Protein AF-A0A9X1HG41-F1 (afdb_monomer)

Foldseek 3Di:
DDDPVLLVVLCVLLVVLCVPVQQLALAQRVLLVLLQVLLLVLLVQLLPDDPVCLVVSLVVSLVSSVSSCVNNQVVCVVVVNDDPQSVVSNVQRNSLLNLLLNLQLNLCNLVPPPCSSVRSVVVLCCQAPVVVVCQLAQAQAQKAAGRRRQIRLHDPPPPDDGDAQLSVLVSVLSVLNSLLSSLVSCLVPDVVSVVSNVVSVVVNVVSVVCNQVSLNGAGPVNLLVVQVDWDDDQQATERHNPVQDDPVRVVVLNVVLVVLLVVLCVLLVPPDRRNVQHAYEYEYSAQVRLCSRHSGRQDKEFQQQYPRHYTHDYPVCSVLPVSLRSNSSRCLRLAAPRRSWAPFVLLSLLSSLQSSQCNPVPAGLLRVQLPDPPHDALVLLVLLRDPCSCVVDDVVVSNSNSNLLVNVCSVPHPSVLSSVCTHHVPNCVSVVHDSRVSVVCCCVPCNVVVVVRD

Solvent-accessible surface area (backbone atoms only — not comparable to full-atom values): 23235 Å² total; per-residue (Å²): 131,92,54,73,67,53,45,55,51,21,38,51,50,20,52,57,37,54,77,37,85,82,39,27,49,50,25,62,57,31,16,31,52,46,0,40,54,38,11,57,50,21,14,64,54,29,53,76,55,51,89,89,48,41,68,64,51,54,53,50,49,47,53,33,58,55,39,22,44,48,51,18,47,53,49,19,56,74,73,69,68,64,43,73,40,19,52,45,32,49,54,57,16,22,51,52,5,22,46,34,28,22,24,52,3,36,37,34,46,74,75,62,45,91,56,17,43,59,54,21,48,50,51,47,47,40,51,46,50,49,45,48,51,50,46,58,52,71,30,79,31,60,34,45,69,39,65,34,36,28,71,45,76,27,70,80,86,55,96,74,87,70,77,52,70,28,57,56,54,53,49,49,53,44,48,38,51,30,53,30,43,64,34,55,89,45,28,93,80,32,72,67,34,36,50,52,34,52,51,30,51,54,49,47,60,59,48,68,77,41,32,52,88,45,57,53,48,38,47,64,77,52,53,47,59,73,32,64,27,77,48,77,61,77,47,33,41,35,31,25,30,62,91,66,50,53,73,66,58,46,51,53,52,53,51,49,54,53,51,49,50,55,52,49,30,61,74,62,72,52,86,77,76,36,65,90,59,42,32,36,38,40,42,26,67,35,37,66,58,33,23,70,57,26,24,37,44,86,63,62,50,47,64,44,52,31,87,68,53,43,39,45,36,29,53,90,44,38,89,70,34,47,61,34,44,47,40,52,55,60,44,34,82,49,24,23,96,77,39,21,34,38,77,16,54,24,54,48,49,4,47,19,47,34,71,31,76,55,70,74,80,78,62,46,52,46,46,54,50,64,68,48,75,76,70,79,50,42,66,55,50,54,31,26,40,29,67,65,35,32,72,71,46,63,52,74,59,36,42,40,51,30,6,33,52,41,38,50,49,57,73,78,39,65,55,69,42,50,42,51,16,36,29,67,48,40,55,40,76,50,68,77,44,53,62,66,51,52,55,52,49,46,44,62,46,33,57,68,65,47,70,56,69,116

Secondary structure (DSSP, 8-state):
---HHHHHHHHHHHHHHTTSTTTSSSSHHHHHHHHHHHHHHHHHHHHT--TTTHHHHHHHHHHHHHHTHHHHHHHHHHTT---HHHHHHHHHHHHHHHHHHHHHHHHHHHTT-TTHHHHHHHHHHIIIIIHHHHHHHH---S-EEETTTEEE-S-TTSS-----HHHHHHHHHHHHHHHHHHHGGGTTT-HHHHHHHHHHHHHHHHHHTTTTTTTS---HHHHHHHH-EEEE-SSEEEEE-TTT--HHHHHHHHHHHHHHHHHHHHHTT-----SSS-EEEEEESSHHHHHHHHS-SS--B--TTSSS-EEEEEGGGHHHHHHHHHHHHHHGGGS-TTTSS-S-HHHHHHHHHHH-TTTTSSS-HHHHHHHSSSPP-HHHHHHHHSHHHHHHS-HHHHHHHHHHHHHHHHHHS-HHHHHHHHHHT-HHHHHTS-TTHHHHHHIIIIITS-TT--

Nearest PDB structures (foldseek):
  5oxm-assembly1_A  TM=1.427E-01  e=7.863E+00  Streptococcus thermophilus LMG 18311
  6ghj-assembly1_A  TM=1.317E-01  e=7.533E+00  Streptococcus thermophilus LMG 18311

Mean predicted aligned error: 5.93 Å

pLDDT: mean 91.49, std 9.57, range [47.5, 98.75]

Radius of gyration: 26.09 Å; Cα contacts (8 Å, |Δi|>4): 714; chains: 1; bounding box: 73×50×70 Å

Sequence (454 aa):
MIRLRHYAIALLAGSLVLFIPLVRDLHIESALLAAITGCLIAVFHAARGDRSTDMRRVGGLITVIYTAALPLLIYALAVGCYSFHGLGFWIFYPSFSILFGYSITRFFRITGYRRATLWGLTVVLFVGLGGFLLELFTLPQVYFHNHVWGGWPGPIYDEDVRLGTSVIFFRSITLSWVVLLWVFPDVRRSRVYLFLAAAMVVNLLLSYTRLAENGVISPREWIQRELGGYHATENFDIYYDPTAYSDEELGMIAAWHEFHLAELTSALGIGFDYTENRIESYLYAHPWQKQKMTGAKFTSYVPVWQKKDQMHIAKTAIAPSLRHELVHVAAKQFGNRLLNASWSIGLVEGLAVALDVRSNGIATTDQLVAAAKPYPDARDMESAFSVTGFYGGRSSVNYTTTGSFVNWLLDEYPVDSFREAYRTGRIERCYGTSMEVLPAALVGGRYANGSGLA

Structure (mmCIF, N/CA/C/O backbone):
data_AF-A0A9X1HG41-F1
#
_entry.id   AF-A0A9X1HG41-F1
#
loop_
_atom_site.group_PDB
_atom_site.id
_atom_site.type_symbol
_atom_site.label_atom_id
_atom_site.label_alt_id
_atom_site.label_comp_id
_atom_site.label_asym_id
_atom_site.label_entity_id
_atom_site.label_seq_id
_atom_site.pdbx_PDB_ins_code
_atom_site.Cartn_x
_atom_site.Cartn_y
_atom_site.Cartn_z
_atom_site.occupancy
_atom_site.B_iso_or_equiv
_atom_site.auth_seq_id
_atom_site.auth_comp_id
_atom_site.auth_asym_id
_atom_site.auth_atom_id
_atom_site.pdbx_PDB_model_num
ATOM 1 N N . MET A 1 1 ? 13.578 5.088 -35.164 1.00 60.03 1 MET A N 1
ATOM 2 C CA . MET A 1 1 ? 13.837 6.529 -34.951 1.00 60.03 1 MET A CA 1
ATOM 3 C C . MET A 1 1 ? 12.616 7.173 -34.330 1.00 60.03 1 MET A C 1
ATOM 5 O O . MET A 1 1 ? 11.511 6.935 -34.812 1.00 60.03 1 MET A O 1
ATOM 9 N N . ILE A 1 2 ? 12.814 7.952 -33.271 1.00 74.62 2 ILE A N 1
ATOM 10 C CA . ILE A 1 2 ? 11.750 8.754 -32.666 1.00 74.62 2 ILE A CA 1
ATOM 11 C C . ILE A 1 2 ? 11.555 9.980 -33.545 1.00 74.62 2 ILE A C 1
ATOM 13 O O . ILE A 1 2 ? 12.487 10.730 -33.803 1.00 74.62 2 ILE A O 1
ATOM 17 N N . ARG A 1 3 ? 10.348 10.115 -34.086 1.00 84.19 3 ARG A N 1
ATOM 18 C CA . ARG A 1 3 ? 9.952 11.251 -34.928 1.00 84.19 3 ARG A CA 1
ATOM 19 C C . ARG A 1 3 ? 9.461 12.406 -34.057 1.00 84.19 3 ARG A C 1
ATOM 21 O O . ARG A 1 3 ? 8.864 12.125 -33.020 1.00 84.19 3 ARG A O 1
ATOM 28 N N . LEU A 1 4 ? 9.587 13.645 -34.541 1.00 86.25 4 LEU A N 1
ATOM 29 C CA . LEU A 1 4 ? 9.103 14.873 -33.887 1.00 86.25 4 LEU A CA 1
ATOM 30 C C . LEU A 1 4 ? 7.673 14.743 -33.330 1.00 86.25 4 LEU A C 1
ATOM 32 O O . LEU A 1 4 ? 7.402 15.152 -32.207 1.00 86.25 4 LEU A O 1
ATOM 36 N N . ARG A 1 5 ? 6.788 14.055 -34.065 1.00 91.75 5 ARG A N 1
ATOM 37 C CA . ARG A 1 5 ? 5.411 13.771 -33.632 1.00 91.75 5 ARG A CA 1
ATOM 38 C C . ARG A 1 5 ? 5.297 13.119 -32.246 1.00 91.75 5 ARG A C 1
ATOM 40 O O . ARG A 1 5 ? 4.320 13.366 -31.563 1.00 91.75 5 ARG A O 1
ATOM 47 N N . HIS A 1 6 ? 6.255 12.287 -31.823 1.00 91.81 6 HIS A N 1
ATOM 48 C CA . HIS A 1 6 ? 6.177 11.616 -30.517 1.00 91.81 6 HIS A CA 1
ATOM 49 C C . HIS A 1 6 ? 6.423 12.599 -29.371 1.00 91.81 6 HIS A 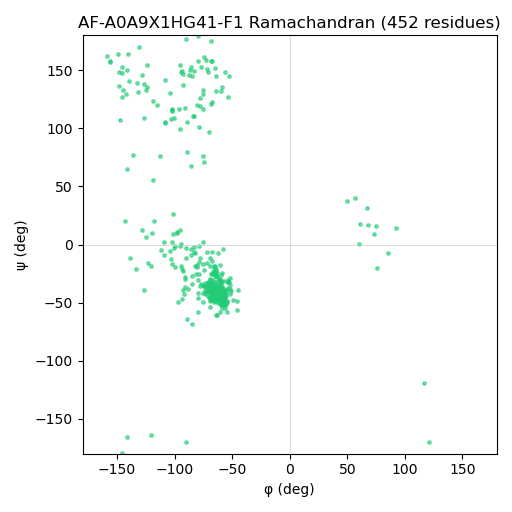C 1
ATOM 51 O O . HIS A 1 6 ? 5.770 12.490 -28.343 1.00 91.81 6 HIS A O 1
ATOM 57 N N . TYR A 1 7 ? 7.306 13.582 -29.571 1.00 94.00 7 TYR A N 1
ATOM 58 C CA . TYR A 1 7 ? 7.523 14.664 -28.611 1.00 94.00 7 TYR A CA 1
ATOM 59 C C . TYR A 1 7 ? 6.297 15.575 -28.522 1.00 94.00 7 TYR A C 1
ATOM 61 O O . TYR A 1 7 ? 5.867 15.900 -27.425 1.00 94.00 7 TYR A O 1
ATOM 69 N N . ALA A 1 8 ? 5.677 15.907 -29.661 1.00 94.31 8 ALA A N 1
ATOM 70 C CA . ALA A 1 8 ? 4.431 16.675 -29.681 1.00 94.31 8 ALA A CA 1
ATOM 71 C C . ALA A 1 8 ? 3.282 15.944 -28.959 1.00 94.31 8 ALA A C 1
ATOM 73 O O . ALA A 1 8 ? 2.574 16.552 -28.164 1.00 94.31 8 ALA A O 1
ATOM 74 N N . ILE A 1 9 ? 3.135 14.631 -29.182 1.00 94.88 9 ILE A N 1
ATOM 75 C CA . ILE A 1 9 ? 2.148 13.802 -28.469 1.00 94.88 9 ILE A CA 1
ATOM 76 C C . ILE A 1 9 ? 2.446 13.768 -26.965 1.00 94.88 9 ILE A C 1
ATOM 78 O O . ILE A 1 9 ? 1.521 13.889 -26.171 1.00 94.88 9 ILE A O 1
ATOM 82 N N . ALA A 1 10 ? 3.713 13.624 -26.563 1.00 94.94 10 ALA A N 1
ATOM 83 C CA . ALA A 1 10 ? 4.094 13.615 -25.152 1.00 94.94 10 ALA A CA 1
ATOM 84 C C . ALA A 1 10 ? 3.826 14.962 -24.464 1.00 94.94 10 ALA A C 1
ATOM 86 O O . ALA A 1 10 ? 3.282 14.974 -23.364 1.00 94.94 10 ALA A O 1
ATOM 87 N N . LEU A 1 11 ? 4.137 16.086 -25.122 1.00 96.38 11 LEU A N 1
ATOM 88 C CA . LEU A 1 11 ? 3.786 17.423 -24.628 1.00 96.38 11 LEU A CA 1
ATOM 89 C C . LEU A 1 11 ? 2.274 17.569 -24.461 1.00 96.38 11 LEU A C 1
ATOM 91 O O . LEU A 1 11 ? 1.825 17.976 -23.396 1.00 96.38 11 LEU A O 1
ATOM 95 N N . LEU A 1 12 ? 1.495 17.183 -25.476 1.00 96.50 12 LEU A N 1
ATOM 96 C CA . LEU A 1 12 ? 0.036 17.231 -25.408 1.00 96.50 12 LEU A CA 1
ATOM 97 C C . LEU A 1 12 ? -0.500 16.368 -24.260 1.00 96.50 12 LEU A C 1
ATOM 99 O O . LEU A 1 12 ? -1.367 16.816 -23.519 1.00 96.50 12 LEU A O 1
ATOM 103 N N . ALA A 1 13 ? 0.032 15.157 -24.083 1.00 95.12 13 ALA A N 1
ATOM 104 C CA . ALA A 1 13 ? -0.344 14.284 -22.977 1.00 95.12 13 ALA A CA 1
ATOM 105 C C . ALA A 1 13 ? -0.047 14.940 -21.619 1.00 95.12 13 ALA A C 1
ATOM 107 O O . ALA A 1 13 ? -0.934 14.989 -20.773 1.00 95.12 13 ALA A O 1
ATOM 108 N N . GLY A 1 14 ? 1.149 15.509 -21.435 1.00 94.81 14 GLY A N 1
ATOM 109 C CA . GLY A 1 14 ? 1.502 16.260 -20.227 1.00 94.81 14 GLY A CA 1
ATOM 110 C C . GLY A 1 14 ? 0.573 17.451 -19.973 1.00 94.81 14 GLY A C 1
ATOM 111 O O . GLY A 1 14 ? 0.142 17.667 -18.846 1.00 94.81 14 GLY A O 1
ATOM 112 N N . SER A 1 15 ? 0.193 18.188 -21.020 1.00 96.31 15 SER A N 1
ATOM 113 C CA . SER A 1 15 ? -0.762 19.298 -20.916 1.00 96.31 15 SER A CA 1
ATOM 114 C C . SER A 1 15 ? -2.173 18.841 -20.545 1.00 96.31 15 SER A C 1
ATOM 116 O O . SER A 1 15 ? -2.850 19.533 -19.795 1.00 96.31 15 SER A O 1
ATOM 118 N N . LEU A 1 16 ? -2.625 17.684 -21.036 1.00 95.94 16 LEU A N 1
ATOM 119 C CA . LEU A 1 16 ? -3.929 17.121 -20.671 1.00 95.94 16 LEU A CA 1
ATOM 120 C C . LEU A 1 16 ? -3.955 16.629 -19.217 1.00 95.94 16 LEU A C 1
ATOM 122 O O . LEU A 1 16 ? -4.965 16.788 -18.536 1.00 95.94 16 LEU A O 1
ATOM 126 N N . VAL A 1 17 ? -2.840 16.079 -18.725 1.00 94.44 17 VAL A N 1
ATOM 127 C CA . VAL A 1 17 ? -2.692 15.616 -17.333 1.00 94.44 17 VAL A CA 1
ATOM 128 C C . VAL A 1 17 ? -2.882 16.757 -16.323 1.00 94.44 17 VAL A C 1
ATOM 130 O O . VAL A 1 17 ? -3.414 16.516 -15.243 1.00 94.44 17 VAL A O 1
ATOM 133 N N . LEU A 1 18 ? -2.558 18.005 -16.686 1.00 94.19 18 LEU A N 1
ATOM 134 C CA . LEU A 1 18 ? -2.778 19.182 -15.829 1.00 94.19 18 LEU A CA 1
ATOM 135 C C . LEU A 1 18 ? -4.248 19.394 -15.426 1.00 94.19 18 LEU A C 1
ATOM 137 O O . LEU A 1 18 ? -4.517 20.004 -14.393 1.00 94.19 18 LEU A O 1
ATOM 141 N N . PHE A 1 19 ? -5.202 18.882 -16.209 1.00 94.38 19 PHE A N 1
ATOM 142 C CA . PHE A 1 19 ? -6.635 18.990 -15.913 1.00 94.38 19 PHE A CA 1
ATOM 143 C C . PHE A 1 19 ? -7.143 17.917 -14.943 1.00 94.38 19 PHE A C 1
ATOM 145 O O . PHE A 1 19 ? -8.321 17.926 -14.590 1.00 94.38 19 PHE A O 1
ATOM 152 N N . ILE A 1 20 ? -6.283 16.992 -14.508 1.00 93.69 20 ILE A N 1
ATOM 153 C CA . ILE A 1 20 ? -6.642 15.911 -13.592 1.00 93.69 20 ILE A CA 1
ATOM 154 C C . ILE A 1 20 ? -6.010 16.213 -12.225 1.00 93.69 20 ILE A C 1
ATOM 156 O O . ILE A 1 20 ? -4.803 16.022 -12.070 1.00 93.69 20 ILE A O 1
ATOM 160 N N . PRO A 1 21 ? -6.791 16.646 -11.211 1.00 88.94 21 PRO A N 1
ATOM 161 C CA . PRO A 1 21 ? -6.255 17.115 -9.931 1.00 88.94 21 PRO A CA 1
ATOM 162 C C . PRO A 1 21 ? -5.279 16.157 -9.241 1.00 88.94 21 PRO A C 1
ATOM 164 O O . PRO A 1 21 ? -4.315 16.616 -8.648 1.00 88.94 21 PRO A O 1
ATOM 167 N N . LEU A 1 22 ? -5.495 14.843 -9.358 1.00 87.75 22 LEU A N 1
ATOM 168 C CA . LEU A 1 22 ? -4.662 13.824 -8.712 1.00 87.75 22 LEU A CA 1
ATOM 169 C C . LEU A 1 22 ? -3.247 13.707 -9.305 1.00 87.75 22 LEU A C 1
ATOM 171 O O . LEU A 1 22 ? -2.325 13.306 -8.612 1.00 87.75 22 LEU A O 1
ATOM 175 N N . VAL A 1 23 ? -3.070 14.006 -10.595 1.00 92.88 23 VAL A N 1
ATOM 176 C CA . VAL A 1 23 ? -1.808 13.765 -11.326 1.00 92.88 23 VAL A CA 1
ATOM 177 C C . VAL A 1 23 ? -1.251 15.028 -11.987 1.00 92.88 23 VAL A C 1
ATOM 179 O O . VAL A 1 23 ? -0.273 14.949 -12.727 1.00 92.88 23 VAL A O 1
ATOM 182 N N . ARG A 1 24 ? -1.851 16.197 -11.738 1.00 93.06 24 ARG A N 1
ATOM 183 C CA . ARG A 1 24 ? -1.412 17.473 -12.325 1.00 93.06 24 ARG A CA 1
ATOM 184 C C . ARG A 1 24 ? -0.053 17.946 -11.807 1.00 93.06 24 ARG A C 1
ATOM 186 O O . ARG A 1 24 ? 0.627 18.701 -12.495 1.00 93.06 24 ARG A O 1
ATOM 193 N N . ASP A 1 25 ? 0.329 17.528 -10.604 1.00 91.75 25 ASP A N 1
ATOM 194 C CA . ASP A 1 25 ? 1.555 17.982 -9.958 1.00 91.75 25 ASP A CA 1
ATOM 195 C C . ASP A 1 25 ? 2.747 17.112 -10.378 1.00 91.75 25 ASP A C 1
ATOM 197 O O . ASP A 1 25 ? 2.624 15.903 -10.605 1.00 91.75 25 ASP A O 1
ATOM 201 N N . LEU A 1 26 ? 3.933 17.722 -10.489 1.00 94.50 26 LEU A N 1
ATOM 202 C CA . LEU A 1 26 ? 5.190 17.009 -10.742 1.00 94.50 26 LEU A CA 1
ATOM 203 C C . LEU A 1 26 ? 5.639 16.278 -9.464 1.00 94.50 26 LEU A C 1
ATOM 205 O O . LEU A 1 26 ? 6.598 16.675 -8.802 1.00 94.50 26 LEU A O 1
ATOM 209 N N . HIS A 1 27 ? 4.909 15.227 -9.108 1.00 93.44 27 HIS A N 1
ATOM 210 C CA . HIS A 1 27 ? 5.068 14.493 -7.863 1.00 93.44 27 HIS A CA 1
ATOM 211 C C . HIS A 1 27 ? 4.887 12.978 -8.064 1.00 93.44 27 HIS A C 1
ATOM 213 O O . HIS A 1 27 ? 4.977 12.470 -9.186 1.00 93.44 27 HIS A O 1
ATOM 219 N N . ILE A 1 28 ? 4.711 12.240 -6.968 1.00 92.75 28 ILE A N 1
ATOM 220 C CA . ILE A 1 28 ? 4.683 10.778 -6.939 1.00 92.75 28 ILE A CA 1
ATOM 221 C C . ILE A 1 28 ? 3.588 10.178 -7.832 1.00 92.75 28 ILE A C 1
ATOM 223 O O . ILE A 1 28 ? 3.863 9.233 -8.565 1.00 92.75 28 ILE A O 1
ATOM 227 N N . GLU A 1 29 ? 2.384 10.743 -7.853 1.00 93.56 29 GLU A N 1
ATOM 228 C CA . GLU A 1 29 ? 1.224 10.225 -8.587 1.00 93.56 29 GLU A CA 1
ATOM 229 C C . GLU A 1 29 ? 1.447 10.286 -10.102 1.00 93.56 29 GLU A C 1
ATOM 231 O O . GLU A 1 29 ? 1.235 9.305 -10.823 1.00 93.56 29 GLU A O 1
ATOM 236 N N . SER A 1 30 ? 1.941 11.423 -10.598 1.00 95.81 30 SER A N 1
ATOM 237 C CA . SER A 1 30 ? 2.270 11.584 -12.016 1.00 95.81 30 SER A CA 1
ATOM 238 C C . SER A 1 30 ? 3.503 10.766 -12.415 1.00 95.81 30 SER A C 1
ATOM 240 O O . SER A 1 30 ? 3.533 10.201 -13.512 1.00 95.81 30 SER A O 1
ATOM 242 N N . ALA A 1 31 ? 4.480 10.608 -11.514 1.00 96.88 31 ALA A N 1
ATOM 243 C CA . ALA A 1 31 ? 5.636 9.738 -11.724 1.00 96.88 31 ALA A CA 1
ATOM 244 C C . ALA A 1 31 ? 5.247 8.248 -11.793 1.00 96.88 31 ALA A C 1
ATOM 246 O O . ALA A 1 31 ? 5.758 7.532 -12.657 1.00 96.88 31 ALA A O 1
ATOM 247 N N . LEU A 1 32 ? 4.323 7.783 -10.940 1.00 96.06 32 LEU A N 1
ATOM 248 C CA . LEU A 1 32 ? 3.745 6.432 -10.979 1.00 96.06 32 LEU A CA 1
ATOM 249 C C . LEU A 1 32 ? 3.047 6.177 -12.324 1.00 96.06 32 LEU A C 1
ATOM 251 O O . LEU A 1 32 ? 3.309 5.168 -12.986 1.00 96.06 32 LEU A O 1
ATOM 255 N N . LEU A 1 33 ? 2.209 7.121 -12.772 1.00 96.81 33 LEU A N 1
ATOM 256 C CA . LEU A 1 33 ? 1.527 7.039 -14.067 1.00 96.81 33 LEU A CA 1
ATOM 257 C C . LEU A 1 33 ? 2.531 6.961 -15.229 1.00 96.81 33 LEU A C 1
ATOM 259 O O . LEU A 1 33 ? 2.406 6.105 -16.113 1.00 96.81 33 LEU A O 1
ATOM 263 N N . ALA A 1 34 ? 3.555 7.817 -15.220 1.00 97.81 34 ALA A N 1
ATOM 264 C CA . ALA A 1 34 ? 4.620 7.818 -16.221 1.00 97.81 34 ALA A CA 1
ATOM 265 C C . ALA A 1 34 ? 5.453 6.522 -16.198 1.00 97.81 34 ALA A C 1
ATOM 267 O O . ALA A 1 34 ? 5.863 6.031 -17.252 1.00 97.81 34 ALA A O 1
ATOM 268 N N . ALA A 1 35 ? 5.671 5.932 -15.021 1.00 98.31 35 ALA A N 1
ATOM 269 C CA . ALA A 1 35 ? 6.385 4.669 -14.868 1.00 98.31 35 ALA A CA 1
ATOM 270 C C . ALA A 1 35 ? 5.603 3.478 -15.430 1.00 98.31 35 ALA A C 1
ATOM 272 O O . ALA A 1 35 ? 6.155 2.740 -16.250 1.00 98.31 35 ALA A O 1
ATOM 273 N N . ILE A 1 36 ? 4.318 3.341 -15.085 1.00 97.81 36 ILE A N 1
ATOM 274 C CA . ILE A 1 36 ? 3.439 2.284 -15.617 1.00 97.81 36 ILE A CA 1
ATOM 275 C C . ILE A 1 36 ? 3.368 2.379 -17.141 1.00 97.81 36 ILE A C 1
ATOM 277 O O . ILE A 1 36 ? 3.659 1.416 -17.855 1.00 97.81 36 ILE A O 1
ATOM 281 N N . THR A 1 37 ? 3.003 3.557 -17.649 1.00 97.56 37 THR A N 1
ATOM 282 C CA . THR A 1 37 ? 2.824 3.779 -19.090 1.00 97.56 37 THR A CA 1
ATOM 283 C C . THR A 1 37 ? 4.137 3.594 -19.845 1.00 97.56 37 THR A C 1
ATOM 285 O O . THR A 1 37 ? 4.177 2.877 -20.848 1.00 97.56 37 THR A O 1
ATOM 288 N N . GLY A 1 38 ? 5.230 4.160 -19.334 1.00 98.00 38 GLY A N 1
ATOM 289 C CA . GLY A 1 38 ? 6.566 4.017 -19.897 1.00 98.00 38 GLY A CA 1
ATOM 290 C C . GLY A 1 38 ? 7.033 2.562 -19.943 1.00 98.00 38 GLY A C 1
ATOM 291 O O . GLY A 1 38 ? 7.495 2.111 -20.993 1.00 98.00 38 GLY A O 1
ATOM 292 N N . CYS A 1 39 ? 6.874 1.809 -18.852 1.00 98.50 39 CYS A N 1
ATOM 293 C CA . CYS A 1 39 ? 7.247 0.394 -18.770 1.00 98.50 39 CYS A CA 1
ATOM 294 C C . CYS A 1 39 ? 6.464 -0.461 -19.779 1.00 98.50 39 CYS A C 1
ATOM 296 O O . CYS A 1 39 ? 7.056 -1.235 -20.538 1.00 98.50 39 CYS A O 1
ATOM 298 N N . LEU A 1 40 ? 5.144 -0.270 -19.866 1.00 98.06 40 LEU A N 1
ATOM 299 C CA . LEU A 1 40 ? 4.301 -0.994 -20.820 1.00 98.06 40 LEU A CA 1
ATOM 300 C C . LEU A 1 40 ? 4.661 -0.650 -22.272 1.00 98.06 40 LEU A C 1
ATOM 302 O O . LEU A 1 40 ? 4.818 -1.550 -23.097 1.00 98.06 40 LEU A O 1
ATOM 306 N N . ILE A 1 41 ? 4.871 0.630 -22.598 1.00 97.69 41 ILE A N 1
ATOM 307 C CA . ILE A 1 41 ? 5.320 1.044 -23.938 1.00 97.69 41 ILE A CA 1
ATOM 308 C C . ILE A 1 41 ? 6.700 0.451 -24.253 1.00 97.69 41 ILE A C 1
ATOM 310 O O . ILE A 1 41 ? 6.938 0.022 -25.388 1.00 97.69 41 ILE A O 1
ATOM 314 N N . ALA A 1 42 ? 7.597 0.376 -23.266 1.00 98.06 42 ALA A N 1
ATOM 315 C CA . ALA A 1 42 ? 8.937 -0.176 -23.422 1.00 98.06 42 ALA A CA 1
ATOM 316 C C . ALA A 1 42 ? 8.923 -1.645 -23.860 1.00 98.06 42 ALA A C 1
ATOM 318 O O . ALA A 1 42 ? 9.719 -2.013 -24.728 1.00 98.06 42 ALA A O 1
ATOM 319 N N . VAL A 1 43 ? 7.977 -2.450 -23.359 1.00 98.12 43 VAL A N 1
ATOM 320 C CA . VAL A 1 43 ? 7.762 -3.841 -23.800 1.00 98.12 43 VAL A CA 1
ATOM 321 C C . VAL A 1 43 ? 7.517 -3.896 -25.312 1.00 98.12 43 VAL A C 1
ATOM 323 O O . VAL A 1 43 ? 8.255 -4.546 -26.057 1.00 98.12 43 VAL A O 1
ATOM 326 N N . PHE A 1 44 ? 6.539 -3.140 -25.818 1.00 96.88 44 PHE A N 1
ATOM 327 C CA . PHE A 1 44 ? 6.246 -3.109 -27.257 1.00 96.88 44 PHE A CA 1
ATOM 328 C C . PHE A 1 44 ? 7.377 -2.480 -28.080 1.00 96.88 44 PHE A C 1
ATOM 330 O O . PHE A 1 44 ? 7.601 -2.859 -29.237 1.00 96.88 44 PHE A O 1
ATOM 337 N N . HIS A 1 45 ? 8.086 -1.503 -27.512 1.00 95.50 45 HIS A N 1
ATOM 338 C CA . HIS A 1 45 ? 9.163 -0.800 -28.199 1.00 95.50 45 HIS A CA 1
ATOM 339 C C . HIS A 1 45 ? 10.405 -1.682 -28.386 1.00 95.50 45 HIS A C 1
ATOM 341 O O . HIS A 1 45 ? 11.003 -1.669 -29.472 1.00 95.50 45 HIS A O 1
ATOM 347 N N . ALA A 1 46 ? 10.747 -2.476 -27.368 1.00 96.94 46 ALA A N 1
ATOM 348 C CA . ALA A 1 46 ? 11.872 -3.404 -27.363 1.00 96.94 46 ALA A CA 1
ATOM 349 C C . ALA A 1 46 ? 11.697 -4.542 -28.373 1.00 96.94 46 ALA A C 1
ATOM 351 O O . ALA A 1 46 ? 12.657 -4.920 -29.040 1.00 96.94 46 ALA A O 1
ATOM 352 N N . ALA A 1 47 ? 10.481 -5.055 -28.571 1.00 93.69 47 ALA A N 1
ATOM 353 C CA . ALA A 1 47 ? 10.235 -6.162 -29.500 1.00 93.69 47 ALA A CA 1
ATOM 354 C C . ALA A 1 47 ? 10.632 -5.859 -30.961 1.00 93.69 47 ALA A C 1
ATOM 356 O O . ALA A 1 47 ? 10.959 -6.772 -31.712 1.00 93.69 47 ALA A O 1
ATOM 357 N N . ARG A 1 48 ? 10.638 -4.577 -31.359 1.00 89.94 48 ARG A N 1
ATOM 358 C CA . ARG A 1 48 ? 10.954 -4.107 -32.725 1.00 89.94 48 ARG A CA 1
ATOM 359 C C . ARG A 1 48 ? 12.378 -3.556 -32.881 1.00 89.94 48 ARG A C 1
ATOM 361 O O . ARG A 1 48 ? 12.655 -2.850 -33.854 1.00 89.94 48 ARG A O 1
ATOM 368 N N . GLY A 1 49 ? 13.222 -3.716 -31.867 1.00 88.75 49 GLY A N 1
ATOM 369 C CA . GLY A 1 49 ? 14.611 -3.258 -31.889 1.00 88.75 49 GLY A CA 1
ATOM 370 C C . GLY A 1 49 ? 15.578 -4.310 -32.427 1.00 88.75 49 GLY A C 1
ATOM 371 O O . GLY A 1 49 ? 15.208 -5.454 -32.685 1.00 88.75 49 GLY A O 1
ATOM 372 N N . ASP A 1 50 ? 16.838 -3.910 -32.522 1.00 91.06 50 ASP A N 1
ATOM 373 C CA . ASP A 1 50 ? 17.980 -4.774 -32.800 1.00 91.06 50 ASP A CA 1
ATOM 374 C C . ASP A 1 50 ? 19.095 -4.490 -31.779 1.00 91.06 50 ASP A C 1
ATOM 376 O O . ASP A 1 50 ? 19.038 -3.524 -31.012 1.00 91.06 50 ASP A O 1
ATOM 380 N N . ARG A 1 51 ? 20.123 -5.343 -31.760 1.00 91.62 51 ARG A N 1
ATOM 381 C CA . ARG A 1 51 ? 21.216 -5.255 -30.782 1.00 91.62 51 ARG A CA 1
ATOM 382 C C . ARG A 1 51 ? 22.000 -3.939 -30.863 1.00 91.62 51 ARG A C 1
ATOM 384 O O . ARG A 1 51 ? 22.449 -3.463 -29.824 1.00 91.62 51 ARG A O 1
ATOM 391 N N . SER A 1 52 ? 22.180 -3.365 -32.053 1.00 91.50 52 SER A N 1
ATOM 392 C CA . SER A 1 52 ? 23.003 -2.163 -32.257 1.00 91.50 52 SER A CA 1
ATOM 393 C C . SER A 1 52 ? 22.262 -0.870 -31.910 1.00 91.50 52 SER A C 1
ATOM 395 O O . SER A 1 52 ? 22.892 0.125 -31.555 1.00 91.50 52 SER A O 1
ATOM 397 N N . THR A 1 53 ? 20.929 -0.871 -31.972 1.00 93.25 53 THR A N 1
ATOM 398 C CA . THR A 1 53 ? 20.105 0.318 -31.720 1.00 93.25 53 THR A CA 1
ATOM 399 C C . THR A 1 53 ? 19.426 0.326 -30.355 1.00 93.25 53 THR A C 1
ATOM 401 O O . THR A 1 53 ? 18.951 1.387 -29.949 1.00 93.25 53 THR A O 1
ATOM 404 N N . ASP A 1 54 ? 19.397 -0.794 -29.624 1.00 95.31 54 ASP A N 1
ATOM 405 C CA . ASP A 1 54 ? 18.651 -0.933 -28.363 1.00 95.31 54 ASP A CA 1
ATOM 406 C C . ASP A 1 54 ? 18.903 0.202 -27.362 1.00 95.31 54 ASP A C 1
ATOM 408 O O . ASP A 1 54 ? 17.948 0.786 -26.854 1.00 95.31 54 ASP A O 1
ATOM 412 N N . MET A 1 55 ? 20.169 0.561 -27.121 1.00 95.25 55 MET A N 1
ATOM 413 C CA . MET A 1 55 ? 20.516 1.611 -26.154 1.00 95.25 55 MET A CA 1
ATOM 414 C C . MET A 1 55 ? 19.968 2.983 -26.577 1.00 95.25 55 MET A C 1
ATOM 416 O O . MET A 1 55 ? 19.387 3.718 -25.782 1.00 95.25 55 MET A O 1
ATOM 420 N N . ARG A 1 56 ? 20.075 3.307 -27.870 1.00 95.38 56 ARG A N 1
ATOM 421 C CA . ARG A 1 56 ? 19.530 4.552 -28.428 1.00 95.38 56 ARG A CA 1
ATOM 422 C C . ARG A 1 56 ? 18.004 4.567 -28.370 1.00 95.38 56 ARG A C 1
ATOM 424 O O . ARG A 1 56 ? 17.405 5.618 -28.161 1.00 95.38 56 ARG A O 1
ATOM 431 N N . ARG A 1 57 ? 17.367 3.414 -28.581 1.00 95.75 57 ARG A N 1
ATOM 432 C CA . ARG A 1 57 ? 15.907 3.274 -28.570 1.00 95.75 57 ARG A CA 1
ATOM 433 C C . ARG A 1 57 ? 15.331 3.445 -27.174 1.00 95.75 57 ARG A C 1
ATOM 435 O O . ARG A 1 57 ? 14.375 4.200 -27.028 1.00 95.75 57 ARG A O 1
ATOM 442 N N . VAL A 1 58 ? 15.919 2.798 -26.167 1.00 97.00 58 VAL A N 1
ATOM 443 C CA . VAL A 1 58 ? 15.468 2.962 -24.780 1.00 97.00 58 VAL A CA 1
ATOM 444 C C . VAL A 1 58 ? 15.741 4.379 -24.273 1.00 97.00 58 VAL A C 1
ATOM 446 O O . VAL A 1 58 ? 14.831 4.997 -23.731 1.00 97.00 58 VAL A O 1
ATOM 449 N N . GLY A 1 59 ? 16.919 4.947 -24.562 1.00 96.81 59 GLY A N 1
ATOM 450 C CA . GLY A 1 59 ? 17.240 6.332 -24.206 1.00 96.81 59 GLY A CA 1
ATOM 451 C C . GLY A 1 59 ? 16.271 7.332 -24.835 1.00 96.81 59 GLY A C 1
ATOM 452 O O . GLY A 1 59 ? 15.735 8.193 -24.149 1.00 96.81 59 GLY A O 1
ATOM 453 N N . GLY A 1 60 ? 15.951 7.159 -26.119 1.00 96.06 60 GLY A N 1
ATOM 454 C CA . GLY A 1 60 ? 14.958 7.997 -26.777 1.00 96.06 60 GLY A CA 1
ATOM 455 C C . GLY A 1 60 ? 13.553 7.859 -26.175 1.00 96.06 60 GLY A C 1
ATOM 456 O O . GLY A 1 60 ? 12.850 8.860 -26.052 1.00 96.06 60 GLY A O 1
ATOM 457 N N . LEU A 1 61 ? 13.124 6.642 -25.812 1.00 96.25 61 LEU A N 1
ATOM 458 C CA . LEU A 1 61 ? 11.823 6.426 -25.170 1.00 96.25 61 LEU A CA 1
ATOM 459 C C . LEU A 1 61 ? 11.754 7.145 -23.819 1.00 96.25 61 LEU A C 1
ATOM 461 O O . LEU A 1 61 ? 10.759 7.814 -23.549 1.00 96.25 61 LEU A O 1
ATOM 465 N N . ILE A 1 62 ? 12.822 7.062 -23.020 1.00 97.31 62 ILE A N 1
ATOM 466 C CA . ILE A 1 62 ? 12.958 7.831 -21.779 1.00 97.31 62 ILE A CA 1
ATOM 467 C C . ILE A 1 62 ? 12.802 9.323 -22.089 1.00 97.31 62 ILE A C 1
ATOM 469 O O . ILE A 1 62 ? 11.928 9.964 -21.518 1.00 97.31 62 ILE A O 1
ATOM 473 N N . THR A 1 63 ? 13.534 9.872 -23.064 1.00 96.62 63 THR A N 1
ATOM 474 C CA . THR A 1 63 ? 13.406 11.295 -23.430 1.00 96.62 63 THR A CA 1
ATOM 475 C C . THR A 1 63 ? 11.974 11.683 -23.821 1.00 96.62 63 THR A C 1
ATOM 477 O O . THR A 1 63 ? 11.505 12.752 -23.434 1.00 96.62 63 THR A O 1
ATOM 480 N N . VAL A 1 64 ? 11.253 10.832 -24.561 1.00 96.69 64 VAL A N 1
ATOM 481 C CA . VAL A 1 64 ? 9.848 11.090 -24.927 1.00 96.69 64 VAL A CA 1
ATOM 482 C C . VAL A 1 64 ? 8.950 11.129 -23.692 1.00 96.69 64 VAL A C 1
ATOM 484 O O . VAL A 1 64 ? 8.161 12.058 -23.566 1.00 96.69 64 VAL A O 1
ATOM 487 N N . ILE A 1 65 ? 9.080 10.179 -22.763 1.00 96.19 65 ILE A N 1
ATOM 488 C CA . ILE A 1 65 ? 8.283 10.180 -21.525 1.00 96.19 65 ILE A CA 1
ATOM 489 C C . ILE A 1 65 ? 8.609 11.408 -20.663 1.00 96.19 65 ILE A C 1
ATOM 491 O O . ILE A 1 65 ? 7.698 12.068 -20.176 1.00 96.19 65 ILE A O 1
ATOM 495 N N . TYR A 1 66 ? 9.882 11.792 -20.553 1.00 96.38 66 TYR A N 1
ATOM 496 C CA . TYR A 1 66 ? 10.290 12.998 -19.817 1.00 96.38 66 TYR A CA 1
ATOM 497 C C . TYR A 1 66 ? 9.799 14.291 -20.466 1.00 96.38 66 TYR A C 1
ATOM 499 O O . TYR A 1 66 ? 9.605 15.292 -19.785 1.00 96.38 66 TYR A O 1
ATOM 507 N N . THR A 1 67 ? 9.537 14.279 -21.772 1.00 96.38 67 THR A N 1
ATOM 508 C CA . THR A 1 67 ? 8.933 15.430 -22.448 1.00 96.38 67 THR A CA 1
ATOM 509 C C . THR A 1 67 ? 7.513 15.693 -21.929 1.00 96.38 67 THR A C 1
ATOM 511 O O . THR A 1 67 ? 7.118 16.850 -21.819 1.00 96.38 67 THR A O 1
ATOM 514 N N . ALA A 1 68 ? 6.772 14.653 -21.524 1.00 95.44 68 ALA A N 1
ATOM 515 C CA . ALA A 1 68 ? 5.467 14.816 -20.877 1.00 95.44 68 ALA A CA 1
ATOM 516 C C . ALA A 1 68 ? 5.559 15.429 -19.466 1.00 95.44 68 ALA A C 1
ATOM 518 O O . ALA A 1 68 ? 4.570 15.964 -18.976 1.00 95.44 68 ALA A O 1
ATOM 519 N N . ALA A 1 69 ? 6.737 15.406 -18.832 1.00 95.94 69 ALA A N 1
ATOM 520 C CA . ALA A 1 69 ? 6.970 16.060 -17.545 1.00 95.94 69 ALA A CA 1
ATOM 521 C C . ALA A 1 69 ? 7.079 17.587 -17.668 1.00 95.94 69 ALA A C 1
ATOM 523 O O . ALA A 1 69 ? 6.892 18.290 -16.681 1.00 95.94 69 ALA A O 1
ATOM 524 N N . LEU A 1 70 ? 7.397 18.120 -18.859 1.00 96.06 70 LEU A N 1
ATOM 525 C CA . LEU A 1 70 ? 7.679 19.549 -19.035 1.00 96.06 70 LEU A CA 1
ATOM 526 C C . LEU A 1 70 ? 6.482 20.448 -18.682 1.00 96.06 70 LEU A C 1
ATOM 528 O O . LEU A 1 70 ? 6.689 21.385 -17.912 1.00 96.06 70 LEU A O 1
ATOM 532 N N . PRO A 1 71 ? 5.243 20.186 -19.151 1.00 96.75 71 PRO A N 1
ATOM 533 C CA . PRO A 1 71 ? 4.086 20.976 -18.730 1.00 96.75 71 PRO A CA 1
ATOM 534 C C . PRO A 1 71 ? 3.848 20.921 -17.215 1.00 96.75 71 PRO A C 1
ATOM 536 O O . PRO A 1 71 ? 3.546 21.948 -16.615 1.00 96.75 71 PRO A O 1
ATOM 539 N N . LEU A 1 72 ? 4.048 19.752 -16.593 1.00 96.19 72 LEU A N 1
ATOM 540 C CA . LEU A 1 72 ? 3.894 19.553 -15.145 1.00 96.19 72 LEU A CA 1
ATOM 541 C C . LEU A 1 72 ? 4.950 20.330 -14.353 1.00 96.19 72 LEU A C 1
ATOM 543 O O . LEU A 1 72 ? 4.633 20.965 -13.354 1.00 96.19 72 LEU A O 1
ATOM 547 N N . LEU A 1 73 ? 6.203 20.319 -14.818 1.00 96.00 73 LEU A N 1
ATOM 548 C CA . LEU A 1 73 ? 7.299 21.076 -14.217 1.00 96.00 73 LEU A CA 1
ATOM 549 C C . LEU A 1 73 ? 7.051 22.584 -14.317 1.00 96.00 73 LEU A C 1
ATOM 551 O O . LEU A 1 73 ? 7.210 23.291 -13.326 1.00 96.00 73 LEU A O 1
ATOM 555 N N . ILE A 1 74 ? 6.646 23.074 -15.494 1.00 95.94 74 ILE A N 1
ATOM 556 C CA . ILE A 1 74 ? 6.324 24.494 -15.702 1.00 95.94 74 ILE A CA 1
ATOM 557 C C . ILE A 1 74 ? 5.178 24.910 -14.779 1.00 95.94 74 ILE A C 1
ATOM 559 O O . ILE A 1 74 ? 5.280 25.940 -14.117 1.00 95.94 74 ILE A O 1
ATOM 563 N N . TYR A 1 75 ? 4.122 24.099 -14.698 1.00 95.75 75 TYR A N 1
ATOM 564 C CA . TYR A 1 75 ? 3.004 24.341 -13.793 1.00 95.75 75 TYR A CA 1
ATOM 565 C C . TYR A 1 75 ? 3.461 24.375 -12.329 1.00 95.75 75 TYR A C 1
ATOM 567 O O . TYR A 1 75 ? 3.227 25.375 -11.657 1.00 95.75 75 TYR A O 1
ATOM 575 N N . ALA A 1 76 ? 4.186 23.353 -11.861 1.00 94.12 76 ALA A N 1
ATOM 576 C CA . ALA A 1 76 ? 4.673 23.262 -10.484 1.00 94.12 76 ALA A CA 1
ATOM 577 C C . ALA A 1 76 ? 5.560 24.456 -10.087 1.00 94.12 76 ALA A C 1
ATOM 579 O O . ALA A 1 76 ? 5.448 24.961 -8.971 1.00 94.12 76 ALA A O 1
ATOM 580 N N . LEU A 1 77 ? 6.410 24.937 -11.001 1.00 95.12 77 LEU A N 1
ATOM 581 C CA . LEU A 1 77 ? 7.204 26.151 -10.796 1.00 95.12 77 LEU A CA 1
ATOM 582 C C . LEU A 1 77 ? 6.324 27.407 -10.744 1.00 95.12 77 LEU A C 1
ATOM 584 O O . LEU A 1 77 ? 6.541 28.259 -9.887 1.00 95.12 77 LEU A O 1
ATOM 588 N N . ALA A 1 78 ? 5.327 27.516 -11.625 1.00 95.38 78 ALA A N 1
ATOM 589 C CA . ALA A 1 78 ? 4.442 28.676 -11.700 1.00 95.38 78 ALA A CA 1
ATOM 590 C C . ALA A 1 78 ? 3.543 28.831 -10.462 1.00 95.38 78 ALA A C 1
ATOM 592 O O . ALA A 1 78 ? 3.308 29.956 -10.026 1.00 95.38 78 ALA A O 1
ATOM 593 N N . VAL A 1 79 ? 3.060 27.726 -9.884 1.00 93.69 79 VAL A N 1
ATOM 594 C CA . VAL A 1 79 ? 2.213 27.750 -8.675 1.00 93.69 79 VAL A CA 1
ATOM 595 C C . VAL A 1 79 ? 3.007 27.675 -7.364 1.00 93.69 79 VAL A C 1
ATOM 597 O O . VAL A 1 79 ? 2.417 27.745 -6.292 1.00 93.69 79 VAL A O 1
ATOM 600 N N . GLY A 1 80 ? 4.336 27.534 -7.429 1.00 90.88 80 GLY A N 1
ATOM 601 C CA . GLY A 1 80 ? 5.194 27.423 -6.244 1.00 90.88 80 GLY A CA 1
ATOM 602 C C . GLY A 1 80 ? 5.138 26.064 -5.531 1.00 90.88 80 GLY A C 1
ATOM 603 O O . GLY A 1 80 ? 5.597 25.956 -4.400 1.00 90.88 80 GLY A O 1
ATOM 604 N N . CYS A 1 81 ? 4.614 25.020 -6.181 1.00 88.25 81 CYS A N 1
ATOM 605 C CA . CYS A 1 81 ? 4.509 23.656 -5.639 1.00 88.25 81 CYS A CA 1
ATOM 606 C C . CYS A 1 81 ? 5.678 22.743 -6.055 1.00 88.25 81 CYS A C 1
ATOM 608 O O . CYS A 1 81 ? 5.612 21.524 -5.903 1.00 88.25 81 CYS A O 1
ATOM 610 N N . TYR A 1 82 ? 6.753 23.301 -6.619 1.00 91.44 82 TYR A N 1
ATOM 611 C CA . TYR A 1 82 ? 7.936 22.527 -6.983 1.00 91.44 82 TYR A CA 1
ATOM 612 C C . TYR A 1 82 ? 8.624 21.930 -5.745 1.00 91.44 82 TYR A C 1
ATOM 614 O O . TYR A 1 82 ? 8.920 22.630 -4.779 1.00 91.44 82 TYR A O 1
ATOM 622 N N . SER A 1 83 ? 8.951 20.637 -5.815 1.00 90.88 83 SER A N 1
ATOM 623 C CA . SER A 1 83 ? 9.672 19.912 -4.769 1.00 90.88 83 SER A CA 1
ATOM 624 C C . SER A 1 83 ? 10.813 19.087 -5.360 1.00 90.88 83 SER A C 1
ATOM 626 O O . SER A 1 83 ? 10.653 18.403 -6.375 1.00 90.88 83 SER A O 1
ATOM 628 N N . PHE A 1 84 ? 11.964 19.088 -4.679 1.00 92.44 84 PHE A N 1
ATOM 629 C CA . PHE A 1 84 ? 13.086 18.207 -5.016 1.00 92.44 84 PHE A CA 1
ATOM 630 C C . PHE A 1 84 ? 12.715 16.725 -4.899 1.00 92.44 84 PHE A C 1
ATOM 632 O O . PHE A 1 84 ? 13.226 15.907 -5.664 1.00 92.44 84 PHE A O 1
ATOM 639 N N . HIS A 1 85 ? 11.801 16.372 -3.988 1.00 91.75 85 HIS A N 1
ATOM 640 C CA . HIS A 1 85 ? 11.280 15.009 -3.892 1.00 91.75 85 HIS A CA 1
ATOM 641 C C . HIS A 1 85 ? 10.443 14.650 -5.122 1.00 91.75 85 HIS A C 1
ATOM 643 O O . HIS A 1 85 ? 10.656 13.586 -5.698 1.00 91.75 85 HIS A O 1
ATOM 649 N N . GLY A 1 86 ? 9.592 15.570 -5.590 1.00 93.25 86 GLY A N 1
ATOM 650 C CA . GLY A 1 86 ? 8.807 15.415 -6.818 1.00 93.25 86 GLY A CA 1
ATOM 651 C C . GLY A 1 86 ? 9.669 15.151 -8.054 1.00 93.25 86 GLY A C 1
ATOM 652 O O . GLY A 1 86 ? 9.464 14.165 -8.769 1.00 93.25 86 GLY A O 1
ATOM 653 N N . LEU A 1 87 ? 10.714 15.965 -8.251 1.00 94.44 87 LEU A N 1
ATOM 654 C CA . LEU A 1 87 ? 11.707 15.730 -9.304 1.00 94.44 87 LEU A CA 1
ATOM 655 C C . LEU A 1 87 ? 12.419 14.379 -9.120 1.00 94.44 87 LEU A C 1
ATOM 657 O O . LEU A 1 87 ? 12.615 13.642 -10.086 1.00 94.44 87 LEU A O 1
ATOM 661 N N . GLY A 1 88 ? 12.776 14.033 -7.883 1.00 95.12 88 GLY A N 1
ATOM 662 C CA . GLY A 1 88 ? 13.373 12.748 -7.535 1.00 95.12 88 GLY A CA 1
ATOM 663 C C . GLY A 1 88 ? 12.505 11.555 -7.944 1.00 95.12 88 GLY A C 1
ATOM 664 O O . GLY A 1 88 ? 13.003 10.638 -8.598 1.00 95.12 88 GLY A O 1
ATOM 665 N N . PHE A 1 89 ? 11.201 11.578 -7.654 1.00 95.88 89 PHE A N 1
ATOM 666 C CA . PHE A 1 89 ? 10.268 10.536 -8.100 1.00 95.88 89 PHE A CA 1
ATOM 667 C C . PHE A 1 89 ? 10.246 10.416 -9.627 1.00 95.88 89 PHE A C 1
ATOM 669 O O . PHE A 1 89 ? 10.354 9.309 -10.158 1.00 95.88 89 PHE A O 1
ATOM 676 N N . TRP A 1 90 ? 10.219 11.543 -10.341 1.00 96.38 90 TRP A N 1
ATOM 677 C CA . TRP A 1 90 ? 10.301 11.567 -11.804 1.00 96.38 90 TRP A CA 1
ATOM 678 C C . TRP A 1 90 ? 11.635 11.069 -12.359 1.00 96.38 90 TRP A C 1
ATOM 680 O O . TRP A 1 90 ? 11.672 10.559 -13.475 1.00 96.38 90 TRP A O 1
ATOM 690 N N . ILE A 1 91 ? 12.736 11.171 -11.617 1.00 95.75 91 ILE A N 1
ATOM 691 C CA . ILE A 1 91 ? 14.027 10.590 -12.008 1.00 95.75 91 ILE A CA 1
ATOM 692 C C . ILE A 1 91 ? 14.018 9.072 -11.792 1.00 95.75 91 ILE A C 1
ATOM 694 O O . ILE A 1 91 ? 14.362 8.305 -12.693 1.00 95.75 91 ILE A O 1
ATOM 698 N N . PHE A 1 92 ? 13.600 8.623 -10.610 1.00 96.25 92 PHE A N 1
ATOM 699 C CA . PHE A 1 92 ? 13.761 7.233 -10.196 1.00 96.25 92 PHE A CA 1
ATOM 700 C C . PHE A 1 92 ? 12.645 6.302 -10.684 1.00 96.25 92 PHE A C 1
ATOM 702 O O . PHE A 1 92 ? 12.930 5.143 -10.981 1.00 96.25 92 PHE A O 1
ATOM 709 N N . TYR A 1 93 ? 11.390 6.743 -10.798 1.00 97.50 93 TYR A N 1
ATOM 710 C CA . TYR A 1 93 ? 10.292 5.824 -11.131 1.00 97.50 93 TYR A CA 1
ATOM 711 C C . TYR A 1 93 ? 10.234 5.511 -12.632 1.00 97.50 93 TYR A C 1
ATOM 713 O O . TYR A 1 93 ? 10.395 4.336 -12.986 1.00 97.50 93 TYR A O 1
ATOM 721 N N . PRO A 1 94 ? 10.086 6.492 -13.546 1.00 97.88 94 PRO A N 1
ATOM 722 C CA . PRO A 1 94 ? 9.906 6.202 -14.963 1.00 97.88 94 PRO A CA 1
ATOM 723 C C . PRO A 1 94 ? 11.156 5.609 -15.607 1.00 97.88 94 PRO A C 1
ATOM 725 O O . PRO A 1 94 ? 11.058 4.590 -16.286 1.00 97.88 94 PRO A O 1
ATOM 728 N N . SER A 1 95 ? 12.340 6.185 -15.365 1.00 97.19 95 SER A N 1
ATOM 729 C CA . SER A 1 95 ? 13.581 5.728 -16.012 1.00 97.19 95 SER A CA 1
ATOM 730 C C . SER A 1 95 ? 13.878 4.257 -15.734 1.00 97.19 95 SER A C 1
ATOM 732 O O . SER A 1 95 ? 14.096 3.477 -16.662 1.00 97.19 95 SER A O 1
ATOM 734 N N . PHE A 1 96 ? 13.842 3.854 -14.463 1.00 98.31 96 PHE A N 1
ATOM 735 C CA . PHE A 1 96 ? 14.167 2.484 -14.073 1.00 98.31 96 PHE A CA 1
ATOM 736 C C . PHE A 1 96 ? 13.084 1.501 -14.523 1.00 98.31 96 PHE A C 1
ATOM 738 O O . PHE A 1 96 ? 13.416 0.408 -14.977 1.00 98.31 96 PHE A O 1
ATOM 745 N N . SER A 1 97 ? 11.811 1.901 -14.483 1.00 98.56 97 SER A N 1
ATOM 746 C CA . SER A 1 97 ? 10.704 1.049 -14.931 1.00 98.56 97 SER A CA 1
ATOM 747 C C . SER A 1 97 ? 10.709 0.843 -16.452 1.00 98.56 97 SER A C 1
ATOM 749 O O . SER A 1 97 ? 10.518 -0.274 -16.932 1.00 98.56 97 SER A O 1
ATOM 751 N N . ILE A 1 98 ? 11.023 1.888 -17.229 1.00 98.69 98 ILE A N 1
ATOM 752 C CA . ILE A 1 98 ? 11.216 1.802 -18.687 1.00 98.69 98 ILE A CA 1
ATOM 753 C C . ILE A 1 98 ? 12.379 0.862 -19.018 1.00 98.69 98 ILE A C 1
ATOM 755 O O . ILE A 1 98 ? 12.231 -0.025 -19.863 1.00 98.69 98 ILE A O 1
ATOM 759 N N . LEU A 1 99 ? 13.528 1.029 -18.353 1.00 98.56 99 LEU A N 1
ATOM 760 C CA . LEU A 1 99 ? 14.690 0.155 -18.538 1.00 98.56 99 LEU A CA 1
ATOM 761 C C . LEU A 1 99 ? 14.352 -1.302 -18.201 1.00 98.56 99 LEU A C 1
ATOM 763 O O . LEU A 1 99 ? 14.712 -2.203 -18.962 1.00 98.56 99 LEU A O 1
ATOM 767 N N . PHE A 1 100 ? 13.614 -1.527 -17.114 1.00 98.69 100 PHE A N 1
ATOM 768 C CA . PHE A 1 100 ? 13.162 -2.848 -16.690 1.00 98.69 100 PHE A CA 1
ATOM 769 C C . PHE A 1 100 ? 12.280 -3.517 -17.752 1.00 98.69 100 PHE A C 1
ATOM 771 O O . PHE A 1 100 ? 12.675 -4.552 -18.298 1.00 98.69 100 PHE A O 1
ATOM 778 N N . GLY A 1 101 ? 11.165 -2.892 -18.150 1.00 98.44 101 GLY A N 1
ATOM 779 C CA . GLY A 1 101 ? 10.267 -3.433 -19.180 1.00 98.44 101 GLY A CA 1
ATOM 780 C C . GLY A 1 101 ? 10.954 -3.657 -20.536 1.00 98.44 101 GLY A C 1
ATOM 781 O O . GLY A 1 101 ? 10.734 -4.683 -21.197 1.00 98.44 101 GLY A O 1
ATOM 782 N N . TYR A 1 102 ? 11.851 -2.741 -20.929 1.00 98.69 102 TYR A N 1
ATOM 783 C CA . TYR A 1 102 ? 12.655 -2.885 -22.145 1.00 98.69 102 TYR A CA 1
ATOM 784 C C . TYR A 1 102 ? 13.591 -4.099 -22.060 1.00 98.69 102 TYR A C 1
ATOM 786 O O . TYR A 1 102 ? 13.650 -4.898 -22.997 1.00 98.69 102 TYR A O 1
ATOM 794 N N . SER A 1 103 ? 14.320 -4.247 -20.947 1.00 98.50 103 SER A N 1
ATOM 795 C CA . SER A 1 103 ? 15.336 -5.293 -20.760 1.00 98.50 103 SER A CA 1
ATOM 796 C C . SER A 1 103 ? 14.745 -6.704 -20.796 1.00 98.50 103 SER A C 1
ATOM 798 O O . SER A 1 103 ? 15.285 -7.563 -21.495 1.00 98.50 103 SER A O 1
ATOM 800 N N . ILE A 1 104 ? 13.588 -6.917 -20.159 1.00 98.44 104 ILE A N 1
ATOM 801 C CA . ILE A 1 104 ? 12.861 -8.196 -20.171 1.00 98.44 104 ILE A CA 1
ATOM 802 C C . ILE A 1 104 ? 12.490 -8.582 -21.604 1.00 98.44 104 ILE A C 1
ATOM 804 O O . ILE A 1 104 ? 12.765 -9.689 -22.071 1.00 98.44 104 ILE A O 1
ATOM 808 N N . THR A 1 105 ? 11.874 -7.665 -22.345 1.00 98.44 105 THR A N 1
ATOM 809 C CA . THR A 1 105 ? 11.397 -7.991 -23.695 1.00 98.44 105 THR A CA 1
ATOM 810 C C . THR A 1 105 ? 12.554 -8.150 -24.675 1.00 98.44 105 THR A C 1
ATOM 812 O O . THR A 1 105 ? 12.537 -9.041 -25.530 1.00 98.44 105 THR A O 1
ATOM 815 N N . ARG A 1 106 ? 13.601 -7.329 -24.528 1.00 98.12 106 ARG A N 1
ATOM 816 C CA . ARG A 1 106 ? 14.862 -7.481 -25.260 1.00 98.12 106 ARG A CA 1
ATOM 817 C C . ARG A 1 106 ? 15.471 -8.862 -25.019 1.00 98.12 106 ARG A C 1
ATOM 819 O O . ARG A 1 106 ? 15.908 -9.489 -25.983 1.00 98.12 106 ARG A O 1
ATOM 826 N N . PHE A 1 107 ? 15.493 -9.333 -23.773 1.00 97.75 107 PHE A N 1
ATOM 827 C CA . PHE A 1 107 ? 16.014 -10.649 -23.413 1.00 97.75 107 PHE A CA 1
ATOM 828 C C . PHE A 1 107 ? 15.300 -11.766 -24.188 1.00 97.75 107 PHE A C 1
ATOM 830 O O . PHE A 1 107 ? 15.959 -12.535 -24.891 1.00 97.75 107 PHE A O 1
ATOM 837 N N . PHE A 1 108 ? 13.964 -11.803 -24.163 1.00 97.75 108 PHE A N 1
ATOM 838 C CA . PHE A 1 108 ? 13.185 -12.797 -24.917 1.00 97.75 108 PHE A CA 1
ATOM 839 C C . PHE A 1 108 ? 13.387 -12.685 -26.433 1.00 97.75 108 PHE A C 1
ATOM 841 O O . PHE A 1 108 ? 13.510 -13.696 -27.126 1.00 97.75 108 PHE A O 1
ATOM 848 N N . ARG A 1 109 ? 13.473 -11.456 -26.957 1.00 96.81 109 ARG A N 1
ATOM 849 C CA . ARG A 1 109 ? 13.725 -11.204 -28.384 1.00 96.81 109 ARG A CA 1
ATOM 850 C C . ARG A 1 109 ? 15.078 -11.768 -28.820 1.00 96.81 109 ARG A C 1
ATOM 852 O O . ARG A 1 109 ? 15.166 -12.414 -29.857 1.00 96.81 109 ARG A O 1
ATOM 859 N N . ILE A 1 110 ? 16.135 -11.524 -28.046 1.00 96.06 110 ILE A N 1
ATOM 860 C CA . ILE A 1 110 ? 17.502 -11.942 -28.390 1.00 96.06 110 ILE A CA 1
ATOM 861 C C . ILE A 1 110 ? 17.703 -13.451 -28.226 1.00 96.06 110 ILE A C 1
ATOM 863 O O . ILE A 1 110 ? 18.461 -14.045 -28.989 1.00 96.06 110 ILE A O 1
ATOM 867 N N . THR A 1 111 ? 17.032 -14.067 -27.255 1.00 94.94 111 THR A N 1
ATOM 868 C CA . THR A 1 111 ? 17.102 -15.516 -27.008 1.00 94.94 111 THR A CA 1
ATOM 869 C C . THR A 1 111 ? 16.237 -16.339 -27.971 1.00 94.94 111 THR A C 1
ATOM 871 O O . THR A 1 111 ? 16.268 -17.564 -27.914 1.00 94.94 111 THR A O 1
ATOM 874 N N . GLY A 1 112 ? 15.515 -15.692 -28.896 1.00 92.88 112 GLY A N 1
ATOM 875 C CA . GLY A 1 112 ? 14.817 -16.357 -30.001 1.00 92.88 112 GLY A CA 1
ATOM 876 C C . GLY A 1 112 ? 13.361 -16.739 -29.722 1.00 92.88 112 GLY A C 1
ATOM 877 O O . GLY A 1 112 ? 12.770 -17.492 -30.496 1.00 92.88 112 GLY A O 1
ATOM 878 N N . TYR A 1 113 ? 12.738 -16.221 -28.658 1.00 94.06 113 TYR A N 1
ATOM 879 C CA . TYR A 1 113 ? 11.324 -16.489 -28.386 1.00 94.06 113 TYR A CA 1
ATOM 880 C C . TYR A 1 113 ? 10.427 -15.816 -29.438 1.00 94.06 113 TYR A C 1
ATOM 882 O O . TYR A 1 113 ? 10.394 -14.591 -29.565 1.00 94.06 113 TYR A O 1
ATOM 890 N N . ARG A 1 114 ? 9.619 -16.616 -30.152 1.00 89.75 114 ARG A N 1
ATOM 891 C CA . ARG A 1 114 ? 8.761 -16.170 -31.274 1.00 89.75 114 ARG A CA 1
ATOM 892 C C . ARG A 1 114 ? 7.785 -15.039 -30.917 1.00 89.75 114 ARG A C 1
ATOM 894 O O . ARG A 1 114 ? 7.454 -14.224 -31.771 1.00 89.75 114 ARG A O 1
ATOM 901 N N . ARG A 1 115 ? 7.305 -14.991 -29.670 1.00 94.50 115 ARG A N 1
ATOM 902 C CA . ARG A 1 115 ? 6.368 -13.971 -29.161 1.00 94.50 115 ARG A CA 1
ATOM 903 C C . ARG A 1 115 ? 6.986 -13.175 -28.008 1.00 94.50 115 ARG A C 1
ATOM 905 O O . ARG A 1 115 ? 6.417 -13.123 -26.923 1.00 94.50 115 ARG A O 1
ATOM 912 N N . ALA A 1 116 ? 8.149 -12.565 -28.237 1.00 95.75 116 ALA A N 1
ATOM 913 C CA . ALA A 1 116 ? 8.880 -11.809 -27.213 1.00 95.75 116 ALA A CA 1
ATOM 914 C C . ALA A 1 116 ? 8.015 -10.766 -26.478 1.00 95.75 116 ALA A C 1
ATOM 916 O O . ALA A 1 116 ? 8.107 -10.665 -25.261 1.00 95.75 116 ALA A O 1
ATOM 917 N N . THR A 1 117 ? 7.127 -10.052 -27.183 1.00 97.00 117 THR A N 1
ATOM 918 C CA . THR A 1 117 ? 6.190 -9.093 -26.567 1.00 97.00 117 THR A CA 1
ATOM 919 C C . THR A 1 117 ? 5.237 -9.751 -25.573 1.00 97.00 117 THR A C 1
ATOM 921 O O . THR A 1 117 ? 5.000 -9.191 -24.512 1.00 97.00 117 THR A O 1
ATOM 924 N N . LEU A 1 118 ? 4.690 -10.929 -25.899 1.00 97.88 118 LEU A N 1
ATOM 925 C CA . LEU A 1 118 ? 3.756 -11.641 -25.021 1.00 97.88 118 LEU A CA 1
ATOM 926 C C . LEU A 1 118 ? 4.458 -12.070 -23.732 1.00 97.88 118 LEU A C 1
ATOM 928 O O . LEU A 1 118 ? 3.938 -11.836 -22.647 1.00 97.88 118 LEU A O 1
ATOM 932 N N . TRP A 1 119 ? 5.654 -12.649 -23.852 1.00 97.75 119 TRP A N 1
ATOM 933 C CA . TRP A 1 119 ? 6.459 -13.045 -22.696 1.00 97.75 119 TRP A CA 1
ATOM 934 C C . TRP A 1 119 ? 6.900 -11.840 -21.866 1.00 97.75 119 TRP A C 1
ATOM 936 O O . TRP A 1 119 ? 6.755 -11.856 -20.648 1.00 97.75 119 TRP A O 1
ATOM 946 N N . GLY A 1 120 ? 7.350 -10.767 -22.522 1.00 98.00 120 GLY A N 1
ATOM 947 C CA . GLY A 1 120 ? 7.698 -9.514 -21.860 1.00 98.00 120 GLY A CA 1
ATOM 948 C C . GLY A 1 120 ? 6.530 -8.924 -21.074 1.00 98.00 120 GLY A C 1
ATOM 949 O O . GLY A 1 120 ? 6.684 -8.619 -19.896 1.00 98.00 120 GLY A O 1
ATOM 950 N N . LEU A 1 121 ? 5.348 -8.847 -21.690 1.00 98.12 121 LEU A N 1
ATOM 951 C CA . LEU A 1 121 ? 4.133 -8.371 -21.032 1.00 98.12 121 LEU A CA 1
ATOM 952 C C . LEU A 1 121 ? 3.720 -9.286 -19.876 1.00 98.12 121 LEU A C 1
ATOM 954 O O . LEU A 1 121 ? 3.378 -8.790 -18.813 1.00 98.12 121 LEU A O 1
ATOM 958 N N . THR A 1 122 ? 3.795 -10.605 -20.058 1.00 98.25 122 THR A N 1
ATOM 959 C CA . THR A 1 122 ? 3.450 -11.578 -19.009 1.00 98.25 122 THR A CA 1
ATOM 960 C C . THR A 1 122 ? 4.335 -11.393 -17.780 1.00 98.25 122 THR A C 1
ATOM 962 O O . THR A 1 122 ? 3.821 -11.305 -16.671 1.00 98.25 122 THR A O 1
ATOM 965 N N . VAL A 1 123 ? 5.654 -11.268 -17.966 1.00 98.25 123 VAL A N 1
ATOM 966 C CA . VAL A 1 123 ? 6.590 -11.045 -16.854 1.00 98.25 123 VAL A CA 1
ATOM 967 C C . VAL A 1 123 ? 6.368 -9.676 -16.212 1.00 98.25 123 VAL A C 1
ATOM 969 O O . VAL A 1 123 ? 6.326 -9.591 -14.991 1.00 98.25 123 VAL A O 1
ATOM 972 N N . VAL A 1 124 ? 6.178 -8.613 -17.000 1.00 98.19 124 VAL A N 1
ATOM 973 C CA . VAL A 1 124 ? 5.899 -7.270 -16.461 1.00 98.19 124 VAL A CA 1
ATOM 974 C C . VAL A 1 124 ? 4.595 -7.250 -15.662 1.00 98.19 124 VAL A C 1
ATOM 976 O O . VAL A 1 124 ? 4.573 -6.693 -14.572 1.00 98.19 124 VAL A O 1
ATOM 979 N N . LEU A 1 125 ? 3.527 -7.894 -16.138 1.00 98.00 125 LEU A N 1
ATOM 980 C CA . LEU A 1 125 ? 2.266 -7.994 -15.396 1.00 98.00 125 LEU A CA 1
ATOM 981 C C . LEU A 1 125 ? 2.409 -8.860 -14.143 1.00 98.00 125 LEU A C 1
ATOM 983 O O . LEU A 1 125 ? 1.885 -8.498 -13.094 1.00 98.00 125 LEU A O 1
ATOM 987 N N . PHE A 1 126 ? 3.147 -9.968 -14.217 1.00 97.94 126 PHE A N 1
ATOM 988 C CA . PHE A 1 126 ? 3.399 -10.819 -13.057 1.00 97.94 126 PHE A CA 1
ATOM 989 C C . PHE A 1 126 ? 4.212 -10.089 -11.978 1.00 97.94 126 PHE A C 1
ATOM 991 O O . PHE A 1 126 ? 3.841 -10.118 -10.813 1.00 97.94 126 PHE A O 1
ATOM 998 N N . VAL A 1 127 ? 5.274 -9.372 -12.349 1.00 97.44 127 VAL A N 1
ATOM 999 C CA . VAL A 1 127 ? 6.078 -8.579 -11.402 1.00 97.44 127 VAL A CA 1
ATOM 1000 C C . VAL A 1 127 ? 5.298 -7.363 -10.888 1.00 97.44 127 VAL A C 1
ATOM 1002 O O . VAL A 1 127 ? 5.359 -7.038 -9.705 1.00 97.44 127 VAL A O 1
ATOM 1005 N N . GLY A 1 128 ? 4.549 -6.690 -11.763 1.00 97.06 128 GLY A N 1
ATOM 1006 C CA . GLY A 1 128 ? 3.788 -5.489 -11.428 1.00 97.06 128 GLY A CA 1
ATOM 1007 C C . GLY A 1 128 ? 2.598 -5.765 -10.513 1.00 97.06 128 GLY A C 1
ATOM 1008 O O . GLY A 1 128 ? 2.473 -5.134 -9.468 1.00 97.06 128 GLY A O 1
ATOM 1009 N N . LEU A 1 129 ? 1.736 -6.704 -10.908 1.00 96.88 129 LEU A N 1
ATOM 1010 C CA . LEU A 1 129 ? 0.504 -7.042 -10.196 1.00 96.88 129 LEU A CA 1
ATOM 1011 C C . LEU A 1 129 ? 0.688 -8.251 -9.278 1.00 96.88 129 LEU A C 1
ATOM 1013 O O . LEU A 1 129 ? 0.326 -8.183 -8.113 1.00 96.88 129 LEU A O 1
ATOM 1017 N N . GLY A 1 130 ? 1.264 -9.347 -9.773 1.00 96.75 130 GLY A N 1
ATOM 1018 C CA . GLY A 1 130 ? 1.453 -10.566 -8.977 1.00 96.75 130 GLY A CA 1
ATOM 1019 C C . GLY A 1 130 ? 2.370 -10.352 -7.770 1.00 96.75 130 GLY A C 1
ATOM 1020 O O . GLY A 1 130 ? 2.019 -10.762 -6.669 1.00 96.75 130 GLY A O 1
ATOM 1021 N N . GLY A 1 131 ? 3.494 -9.650 -7.956 1.00 95.31 131 GLY A N 1
ATOM 1022 C CA . GLY A 1 131 ? 4.395 -9.268 -6.862 1.00 95.31 131 GLY A CA 1
ATOM 1023 C C . GLY A 1 131 ? 3.709 -8.388 -5.815 1.00 95.31 131 GLY A C 1
ATOM 1024 O O . GLY A 1 131 ? 3.780 -8.686 -4.629 1.00 95.31 131 GLY A O 1
ATOM 1025 N N . PHE A 1 132 ? 2.961 -7.371 -6.257 1.00 96.00 132 PHE A N 1
ATOM 1026 C CA . PHE A 1 132 ? 2.176 -6.515 -5.364 1.00 96.00 132 PHE A CA 1
ATOM 1027 C C . PHE A 1 132 ? 1.127 -7.305 -4.571 1.00 96.00 132 PHE A C 1
ATOM 1029 O O . PHE A 1 132 ? 1.049 -7.159 -3.358 1.00 96.00 132 PHE A O 1
ATOM 1036 N N . LEU A 1 133 ? 0.343 -8.160 -5.236 1.00 95.94 133 LEU A N 1
ATOM 1037 C CA . LEU A 1 133 ? -0.672 -8.972 -4.564 1.00 95.94 133 LEU A CA 1
ATOM 1038 C C . LEU A 1 133 ? -0.037 -9.931 -3.555 1.00 95.94 133 LEU A C 1
ATOM 1040 O O . LEU A 1 133 ? -0.565 -10.095 -2.460 1.00 95.94 133 LEU A O 1
ATOM 1044 N N . LEU A 1 134 ? 1.103 -10.538 -3.896 1.00 95.44 134 LEU A N 1
ATOM 1045 C CA . LEU A 1 134 ? 1.829 -11.393 -2.965 1.00 95.44 134 LEU A CA 1
ATOM 1046 C C . LEU A 1 134 ? 2.224 -10.612 -1.710 1.00 95.44 134 LEU A C 1
ATOM 1048 O O . LEU A 1 134 ? 1.917 -11.065 -0.612 1.00 95.44 134 LEU A O 1
ATOM 1052 N N . GLU A 1 135 ? 2.848 -9.442 -1.860 1.00 95.62 135 GLU A N 1
ATOM 1053 C CA . GLU A 1 135 ? 3.224 -8.595 -0.721 1.00 95.62 135 GLU A CA 1
ATOM 1054 C C . GLU A 1 135 ? 1.998 -8.167 0.094 1.00 95.62 135 GLU A C 1
ATOM 1056 O O . GLU A 1 135 ? 1.980 -8.372 1.303 1.00 95.62 135 GLU A O 1
ATOM 1061 N N . LEU A 1 136 ? 0.941 -7.677 -0.562 1.00 94.56 136 LEU A N 1
ATOM 1062 C CA . LEU A 1 136 ? -0.294 -7.230 0.087 1.00 94.56 136 LEU A CA 1
ATOM 1063 C C . LEU A 1 136 ? -0.917 -8.325 0.969 1.00 94.56 136 LEU A C 1
ATOM 1065 O O . LEU A 1 136 ? -1.333 -8.048 2.091 1.00 94.56 136 LEU A O 1
ATOM 1069 N N . PHE A 1 137 ? -0.974 -9.568 0.482 1.00 94.81 137 PHE A N 1
ATOM 1070 C CA . PHE A 1 137 ? -1.601 -10.684 1.201 1.00 94.81 137 PHE A CA 1
ATOM 1071 C C . PHE A 1 137 ? -0.681 -11.399 2.202 1.00 94.81 137 PHE A C 1
ATOM 1073 O O . PHE A 1 137 ? -1.167 -12.249 2.953 1.00 94.81 137 PHE A O 1
ATOM 1080 N N . THR A 1 138 ? 0.621 -11.102 2.219 1.00 94.88 138 THR A N 1
ATOM 1081 C CA . THR A 1 138 ? 1.592 -11.816 3.074 1.00 94.88 138 THR A CA 1
ATOM 1082 C C . THR A 1 138 ? 2.337 -10.933 4.063 1.00 94.88 138 THR A C 1
ATOM 1084 O O . THR A 1 138 ? 2.878 -11.466 5.032 1.00 94.88 138 THR A O 1
ATOM 1087 N N . LEU A 1 139 ? 2.367 -9.616 3.852 1.00 96.75 139 LEU A N 1
ATOM 1088 C CA . LEU A 1 139 ? 3.161 -8.695 4.653 1.00 96.75 139 LEU A CA 1
ATOM 1089 C C . LEU A 1 139 ? 2.310 -7.545 5.221 1.00 96.75 139 LEU A C 1
ATOM 1091 O O . LEU A 1 139 ? 1.466 -7.005 4.507 1.00 96.75 139 LEU A O 1
ATOM 1095 N N . PRO A 1 140 ? 2.512 -7.157 6.496 1.00 95.50 140 PRO A N 1
ATOM 1096 C CA . PRO A 1 140 ? 1.702 -6.162 7.208 1.00 95.50 140 PRO A CA 1
ATOM 1097 C C . PRO A 1 140 ? 1.799 -4.741 6.666 1.00 95.50 140 PRO A C 1
ATOM 1099 O O . PRO A 1 140 ? 0.884 -3.959 6.919 1.00 95.50 140 PRO A O 1
ATOM 1102 N N . GLN A 1 141 ? 2.870 -4.376 5.955 1.00 95.31 141 GLN A N 1
ATOM 1103 C CA . GLN A 1 141 ? 3.018 -3.000 5.497 1.00 95.31 141 GLN A CA 1
ATOM 1104 C C . GLN A 1 141 ? 1.940 -2.579 4.491 1.00 95.31 141 GLN A C 1
ATOM 1106 O O . GLN A 1 141 ? 1.441 -3.366 3.690 1.00 95.31 141 GLN A O 1
ATOM 1111 N N . VAL A 1 142 ? 1.653 -1.283 4.495 1.00 93.88 142 VAL A N 1
ATOM 1112 C CA . VAL A 1 142 ? 0.776 -0.600 3.540 1.00 93.88 142 VAL A CA 1
ATOM 1113 C C . VAL A 1 142 ? 1.551 0.308 2.576 1.00 93.88 142 VAL A C 1
ATOM 1115 O O . VAL A 1 142 ? 0.948 0.953 1.719 1.00 93.88 142 VAL A O 1
ATOM 1118 N N . TYR A 1 143 ? 2.884 0.344 2.681 1.00 94.00 143 TYR A N 1
ATOM 1119 C CA . TYR A 1 143 ? 3.781 0.879 1.654 1.00 94.00 143 TYR A CA 1
ATOM 1120 C C . TYR A 1 143 ? 4.290 -0.248 0.748 1.00 94.00 143 TYR A C 1
ATOM 1122 O O . TYR A 1 143 ? 4.386 -1.399 1.166 1.00 94.00 143 TYR A O 1
ATOM 1130 N N . PHE A 1 144 ? 4.655 0.071 -0.492 1.00 95.38 144 PHE A N 1
ATOM 1131 C CA . PHE A 1 144 ? 5.036 -0.938 -1.484 1.00 95.38 144 PHE A CA 1
ATOM 1132 C C . PHE A 1 144 ? 6.127 -0.429 -2.423 1.00 95.38 144 PHE A C 1
ATOM 1134 O O . PHE A 1 144 ? 6.145 0.744 -2.794 1.00 95.38 144 PHE A O 1
ATOM 1141 N N . HIS A 1 145 ? 7.002 -1.325 -2.878 1.00 96.50 145 HIS A N 1
ATOM 1142 C CA . HIS A 1 145 ? 8.016 -1.034 -3.891 1.00 96.50 145 HIS A CA 1
ATOM 1143 C C . HIS A 1 145 ? 7.868 -1.994 -5.071 1.00 96.50 145 HIS A C 1
ATOM 1145 O O . HIS A 1 145 ? 7.700 -3.193 -4.897 1.00 96.50 145 HIS A O 1
ATOM 1151 N N . ASN A 1 146 ? 7.942 -1.485 -6.300 1.00 97.25 146 ASN A N 1
ATOM 1152 C CA . ASN A 1 146 ? 7.704 -2.298 -7.487 1.00 97.25 146 ASN A CA 1
ATOM 1153 C C . ASN A 1 146 ? 8.524 -1.867 -8.706 1.00 97.25 146 ASN A C 1
ATOM 1155 O O . ASN A 1 146 ? 8.627 -0.682 -9.040 1.00 97.25 146 ASN A O 1
ATOM 1159 N N . HIS A 1 147 ? 9.092 -2.840 -9.417 1.00 98.12 147 HIS A N 1
ATOM 1160 C CA . HIS A 1 147 ? 9.945 -2.594 -10.582 1.00 98.12 147 HIS A CA 1
ATOM 1161 C C . HIS A 1 147 ? 9.215 -1.933 -11.765 1.00 98.12 147 HIS A C 1
ATOM 1163 O O . HIS A 1 147 ? 9.872 -1.310 -12.595 1.00 98.12 147 HIS A O 1
ATOM 1169 N N . VAL A 1 148 ? 7.886 -2.057 -11.852 1.00 98.19 148 VAL A N 1
ATOM 1170 C CA . VAL A 1 148 ? 7.069 -1.582 -12.983 1.00 98.19 148 VAL A CA 1
ATOM 1171 C C . VAL A 1 148 ? 6.557 -0.164 -12.786 1.00 98.19 148 VAL A C 1
ATOM 1173 O O . VAL A 1 148 ? 6.448 0.577 -13.759 1.00 98.19 148 VAL A O 1
ATOM 1176 N N . TRP A 1 149 ? 6.206 0.201 -11.557 1.00 95.50 149 TRP A N 1
ATOM 1177 C CA . TRP A 1 149 ? 5.514 1.461 -11.303 1.00 95.50 149 TRP A CA 1
ATOM 1178 C C . TRP A 1 149 ? 6.218 2.383 -10.318 1.00 95.50 149 TRP A C 1
ATOM 1180 O O . TRP A 1 149 ? 5.954 3.575 -10.354 1.00 95.50 149 TRP A O 1
ATOM 1190 N N . GLY A 1 150 ? 7.184 1.905 -9.530 1.00 94.75 150 GLY A N 1
ATOM 1191 C CA . GLY A 1 150 ? 7.911 2.762 -8.593 1.00 94.75 150 GLY A CA 1
ATOM 1192 C C . GLY A 1 150 ? 7.687 2.344 -7.149 1.00 94.75 150 GLY A C 1
ATOM 1193 O O . GLY A 1 150 ? 8.064 1.240 -6.768 1.00 94.75 150 GLY A O 1
ATOM 1194 N N . GLY A 1 151 ? 7.133 3.235 -6.339 1.00 92.94 151 GLY A N 1
ATOM 1195 C CA . GLY A 1 151 ? 6.833 2.981 -4.937 1.00 92.94 151 GLY A CA 1
ATOM 1196 C C . GLY A 1 151 ? 5.562 3.699 -4.503 1.00 92.94 151 GLY A C 1
ATOM 1197 O O . GLY A 1 151 ? 5.180 4.709 -5.088 1.00 92.94 151 GLY A O 1
ATOM 1198 N N . TRP A 1 152 ? 4.900 3.133 -3.503 1.00 91.81 152 TRP A N 1
ATOM 1199 C CA . TRP A 1 152 ? 3.728 3.678 -2.842 1.00 91.81 152 TRP A CA 1
ATOM 1200 C C . TRP A 1 152 ? 4.090 3.887 -1.371 1.00 91.81 152 TRP A C 1
ATOM 1202 O O . TRP A 1 152 ? 4.525 2.927 -0.736 1.00 91.81 152 TRP A O 1
ATOM 1212 N N . PRO A 1 153 ? 3.966 5.106 -0.828 1.00 87.81 153 PRO A N 1
ATOM 1213 C CA . PRO A 1 153 ? 4.500 5.442 0.489 1.00 87.81 153 PRO A CA 1
ATOM 1214 C C . PRO A 1 153 ? 3.618 4.949 1.642 1.00 87.81 153 PRO A C 1
ATOM 1216 O O . PRO A 1 153 ? 4.088 4.912 2.773 1.00 87.81 153 PRO A O 1
ATOM 1219 N N . GLY A 1 154 ? 2.369 4.568 1.364 1.00 86.00 154 GLY A N 1
ATOM 1220 C CA . GLY A 1 154 ? 1.355 4.292 2.377 1.00 86.00 154 GLY A CA 1
ATOM 1221 C C . GLY A 1 154 ? 0.129 5.196 2.219 1.00 86.00 154 GLY A C 1
ATOM 1222 O O . GLY A 1 154 ? -0.016 5.868 1.194 1.00 86.00 154 GLY A O 1
ATOM 1223 N N . PRO A 1 155 ? -0.786 5.191 3.200 1.00 78.31 155 PRO A N 1
ATOM 1224 C CA . PRO A 1 155 ? -1.943 6.079 3.233 1.00 78.31 155 PRO A CA 1
ATOM 1225 C C . PRO A 1 155 ? -1.534 7.555 3.082 1.00 78.31 155 PRO A C 1
ATOM 1227 O O . PRO A 1 155 ? -0.703 8.059 3.829 1.00 78.31 155 PRO A O 1
ATOM 1230 N N . ILE A 1 156 ? -2.139 8.259 2.117 1.00 59.75 156 ILE A N 1
ATOM 1231 C CA . ILE A 1 156 ? -1.736 9.616 1.676 1.00 59.75 156 ILE A CA 1
ATOM 1232 C C . ILE A 1 156 ? -2.154 10.724 2.669 1.00 59.75 156 ILE A C 1
ATOM 1234 O O . ILE A 1 156 ? -1.911 11.902 2.440 1.00 59.75 156 ILE A O 1
ATOM 1238 N N . TYR A 1 157 ? -2.773 10.377 3.800 1.00 55.69 157 TYR A N 1
ATOM 1239 C CA . TYR A 1 157 ? -3.128 11.355 4.838 1.00 55.69 157 TYR A CA 1
ATOM 1240 C C . TYR A 1 157 ? -1.905 11.884 5.609 1.00 55.69 157 TYR A C 1
ATOM 1242 O O . TYR A 1 157 ? -2.034 12.805 6.411 1.00 55.69 157 TYR A O 1
ATOM 1250 N N . ASP A 1 158 ? -0.723 11.317 5.359 1.00 55.47 158 ASP A N 1
ATOM 1251 C CA . ASP A 1 158 ? 0.539 11.797 5.902 1.00 55.47 158 ASP A CA 1
ATOM 1252 C C . ASP A 1 158 ? 1.059 12.999 5.094 1.00 55.47 158 ASP A C 1
ATOM 1254 O O . ASP A 1 158 ? 1.351 12.901 3.906 1.00 55.47 158 ASP A O 1
ATOM 1258 N N . GLU A 1 159 ? 1.215 14.137 5.774 1.00 58.50 159 GLU A N 1
ATOM 1259 C CA . GLU A 1 159 ? 1.449 15.477 5.201 1.00 58.50 159 GLU A CA 1
ATOM 1260 C C . GLU A 1 159 ? 2.747 15.656 4.380 1.00 58.50 159 GLU A C 1
ATOM 1262 O O . GLU A 1 159 ? 2.945 16.708 3.775 1.00 58.50 159 GLU A O 1
ATOM 1267 N N . ASP A 1 160 ? 3.650 14.669 4.347 1.00 67.50 160 ASP A N 1
ATOM 1268 C CA . ASP A 1 160 ? 4.938 14.787 3.654 1.00 67.50 160 ASP A CA 1
ATOM 1269 C C . ASP A 1 160 ? 5.410 13.444 3.069 1.00 67.50 160 ASP A C 1
ATOM 1271 O O . ASP A 1 160 ? 5.863 12.543 3.784 1.00 67.50 160 ASP A O 1
ATOM 1275 N N . VAL A 1 161 ? 5.327 13.319 1.741 1.00 77.81 161 VAL A N 1
ATOM 1276 C CA . VAL A 1 161 ? 5.809 12.155 0.987 1.00 77.81 161 VAL A CA 1
ATOM 1277 C C . VAL A 1 161 ? 7.220 12.436 0.473 1.00 77.81 161 VAL A C 1
ATOM 1279 O O . VAL A 1 161 ? 7.428 13.078 -0.560 1.00 77.81 161 VAL A O 1
ATOM 1282 N N . ARG A 1 162 ? 8.216 11.908 1.188 1.00 83.38 162 ARG A N 1
ATOM 1283 C CA . ARG A 1 162 ? 9.638 12.087 0.862 1.00 83.38 162 ARG A CA 1
ATOM 1284 C C . ARG A 1 162 ? 10.193 10.944 0.025 1.00 83.38 162 ARG A C 1
ATOM 1286 O O . ARG A 1 162 ? 9.841 9.778 0.194 1.00 83.38 162 ARG A O 1
ATOM 1293 N N . LEU A 1 163 ? 11.161 11.273 -0.828 1.00 84.50 163 LEU A N 1
ATOM 1294 C CA . LEU A 1 163 ? 11.993 10.273 -1.497 1.00 84.50 163 LEU A CA 1
ATOM 1295 C C . LEU A 1 163 ? 12.933 9.616 -0.470 1.00 84.50 163 LEU A C 1
ATOM 1297 O O . LEU A 1 163 ? 13.984 10.166 -0.142 1.00 84.50 163 LEU A O 1
ATOM 1301 N N . GLY A 1 164 ? 12.535 8.453 0.044 1.00 86.56 164 GLY A N 1
ATOM 1302 C CA . GLY A 1 164 ? 13.309 7.685 1.019 1.00 86.56 164 GLY A CA 1
ATOM 1303 C C . GLY A 1 164 ? 14.517 6.956 0.424 1.00 86.56 164 GLY A C 1
ATOM 1304 O O . GLY A 1 164 ? 14.597 6.688 -0.778 1.00 86.56 164 GLY A O 1
ATOM 1305 N N . THR A 1 165 ? 15.454 6.567 1.289 1.00 91.56 165 THR A N 1
ATOM 1306 C CA . THR A 1 165 ? 16.602 5.720 0.923 1.00 91.56 165 THR A CA 1
ATOM 1307 C C . THR A 1 165 ? 16.175 4.327 0.453 1.00 91.56 165 THR A C 1
ATOM 1309 O O . THR A 1 165 ? 16.844 3.752 -0.406 1.00 91.56 165 THR A O 1
ATOM 1312 N N . SER A 1 166 ? 15.033 3.824 0.932 1.00 94.12 166 SER A N 1
ATOM 1313 C CA . SER A 1 166 ? 14.411 2.565 0.494 1.00 94.12 166 SER A CA 1
ATOM 1314 C C . SER A 1 166 ? 14.134 2.541 -1.009 1.00 94.12 166 SER A C 1
ATOM 1316 O O . SER A 1 166 ? 14.447 1.561 -1.688 1.00 94.12 166 SER A O 1
ATOM 1318 N N . VAL A 1 167 ? 13.652 3.657 -1.567 1.00 94.56 167 VAL A N 1
ATOM 1319 C CA . VAL A 1 167 ? 13.429 3.809 -3.009 1.00 94.56 167 VAL A CA 1
ATOM 1320 C C . VAL A 1 167 ? 14.740 3.657 -3.768 1.00 94.56 167 VAL A C 1
ATOM 1322 O O . VAL A 1 167 ? 14.798 2.908 -4.744 1.00 94.56 167 VAL A O 1
ATOM 1325 N N . ILE A 1 168 ? 15.794 4.348 -3.329 1.00 94.62 168 ILE A N 1
ATOM 1326 C CA . ILE A 1 168 ? 17.111 4.310 -3.978 1.00 94.62 168 ILE A CA 1
ATOM 1327 C C . ILE A 1 168 ? 17.677 2.888 -3.923 1.00 94.62 168 ILE A C 1
ATOM 1329 O O . ILE A 1 168 ? 18.109 2.353 -4.949 1.00 94.62 168 ILE A O 1
ATOM 1333 N N . PHE A 1 169 ? 17.610 2.247 -2.756 1.00 97.19 169 PHE A N 1
ATOM 1334 C CA . PHE A 1 169 ? 18.044 0.868 -2.572 1.00 97.19 169 PHE A CA 1
ATOM 1335 C C . PHE A 1 169 ? 17.279 -0.084 -3.501 1.00 97.19 169 PHE A C 1
ATOM 1337 O O . PHE A 1 169 ? 17.893 -0.828 -4.267 1.00 97.19 169 PHE A O 1
ATOM 1344 N N . PHE A 1 170 ? 15.951 0.004 -3.558 1.00 97.75 170 PHE A N 1
ATOM 1345 C CA . PHE A 1 170 ? 15.147 -0.835 -4.444 1.00 97.75 170 PHE A CA 1
ATOM 1346 C C . PHE A 1 170 ? 15.377 -0.543 -5.941 1.00 97.75 170 PHE A C 1
ATOM 1348 O O . PHE A 1 170 ? 15.359 -1.449 -6.786 1.00 97.75 170 PHE A O 1
ATOM 1355 N N . ARG A 1 171 ? 15.649 0.714 -6.317 1.00 97.44 171 ARG A N 1
ATOM 1356 C CA . ARG A 1 171 ? 16.046 1.052 -7.694 1.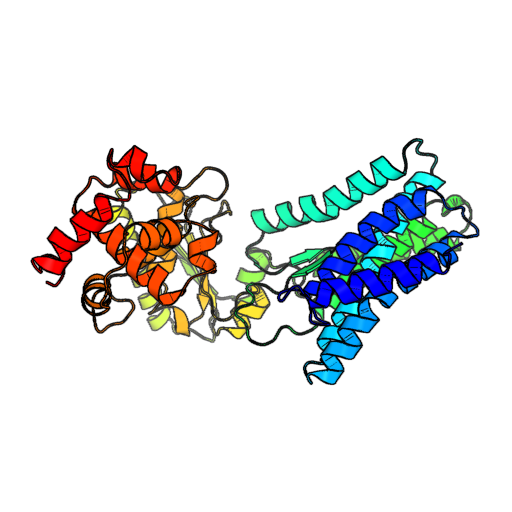00 97.44 171 ARG A CA 1
ATOM 1357 C C . ARG A 1 171 ? 17.408 0.470 -8.058 1.00 97.44 171 ARG A C 1
ATOM 1359 O O . ARG A 1 171 ? 17.586 0.084 -9.213 1.00 97.44 171 ARG A O 1
ATOM 1366 N N . SER A 1 172 ? 18.324 0.318 -7.101 1.00 97.25 172 SER A N 1
ATOM 1367 C CA . SER A 1 172 ? 19.591 -0.386 -7.338 1.00 97.25 172 SER A CA 1
ATOM 1368 C C . SER A 1 172 ? 19.363 -1.868 -7.674 1.00 97.25 172 SER A C 1
ATOM 1370 O O . SER A 1 172 ? 19.909 -2.348 -8.663 1.00 97.25 172 SER A O 1
ATOM 1372 N N . ILE A 1 173 ? 18.443 -2.548 -6.973 1.00 98.44 173 ILE A N 1
ATOM 1373 C CA . ILE A 1 173 ? 18.017 -3.927 -7.289 1.00 98.44 173 ILE A CA 1
ATOM 1374 C C . ILE A 1 173 ? 17.412 -3.993 -8.695 1.00 98.44 173 ILE A C 1
ATOM 1376 O O . ILE A 1 173 ? 17.740 -4.877 -9.488 1.00 98.44 173 ILE A O 1
ATOM 1380 N N . THR A 1 174 ? 16.555 -3.024 -9.033 1.00 98.56 174 THR A N 1
ATOM 1381 C CA . THR A 1 174 ? 15.961 -2.916 -10.377 1.00 98.56 174 THR A CA 1
ATOM 1382 C C . THR A 1 174 ? 17.047 -2.807 -11.449 1.00 98.56 174 THR A C 1
ATOM 1384 O O . THR A 1 174 ? 16.991 -3.496 -12.466 1.00 98.56 174 THR A O 1
ATOM 1387 N N . LEU A 1 175 ? 18.059 -1.968 -11.219 1.00 98.38 175 LEU A N 1
ATOM 1388 C CA . LEU A 1 175 ? 19.173 -1.792 -12.144 1.00 98.38 175 LEU A CA 1
ATOM 1389 C C . LEU A 1 175 ? 20.024 -3.062 -12.268 1.00 98.38 175 LEU A C 1
ATOM 1391 O O . LEU A 1 175 ? 20.396 -3.419 -13.384 1.00 98.38 175 LEU A O 1
ATOM 1395 N N . SER A 1 176 ? 20.273 -3.779 -11.170 1.00 98.56 176 SER A N 1
ATOM 1396 C CA . SER A 1 176 ? 20.979 -5.066 -11.195 1.00 98.56 176 SER A CA 1
ATOM 1397 C C . SER A 1 176 ? 20.248 -6.096 -12.061 1.00 98.56 176 SER A C 1
ATOM 1399 O O . SER A 1 176 ? 20.881 -6.766 -12.881 1.00 98.56 176 SER A O 1
ATOM 1401 N N . TRP A 1 177 ? 18.911 -6.157 -11.985 1.00 98.56 177 TRP A N 1
ATOM 1402 C CA . TRP A 1 177 ? 18.099 -6.961 -12.906 1.00 98.56 177 TRP A CA 1
ATOM 1403 C C . TRP A 1 177 ? 18.229 -6.508 -14.360 1.00 98.56 177 TRP A C 1
ATOM 1405 O O . TRP A 1 177 ? 18.423 -7.347 -15.241 1.00 98.56 177 TRP A O 1
ATOM 1415 N N . VAL A 1 178 ? 18.163 -5.199 -14.627 1.00 98.56 178 VAL A N 1
ATOM 1416 C CA . VAL A 1 178 ? 18.331 -4.652 -15.985 1.00 98.56 178 VAL A CA 1
ATOM 1417 C C . VAL A 1 178 ? 19.681 -5.063 -16.565 1.00 98.56 178 VAL A C 1
ATOM 1419 O O . VAL A 1 178 ? 19.726 -5.576 -17.685 1.00 98.56 178 VAL A O 1
ATOM 1422 N N . VAL A 1 179 ? 20.772 -4.864 -15.818 1.00 98.38 179 VAL A N 1
ATOM 1423 C CA . VAL A 1 179 ? 22.132 -5.208 -16.254 1.00 98.38 179 VAL A CA 1
ATOM 1424 C C . VAL A 1 179 ? 22.239 -6.706 -16.506 1.00 98.38 179 VAL A C 1
ATOM 1426 O O . VAL A 1 179 ? 22.697 -7.100 -17.580 1.00 98.38 179 VAL A O 1
ATOM 1429 N N . LEU A 1 180 ? 21.761 -7.536 -15.572 1.00 98.44 180 LEU A N 1
ATOM 1430 C CA . LEU A 1 180 ? 21.768 -8.991 -15.704 1.00 98.44 180 LEU A CA 1
ATOM 1431 C C . LEU A 1 180 ? 21.047 -9.435 -16.982 1.00 98.44 180 LEU A C 1
ATOM 1433 O O . LEU A 1 180 ? 21.640 -10.127 -17.808 1.00 98.44 180 LEU A O 1
ATOM 1437 N N . LEU A 1 181 ? 19.814 -8.975 -17.204 1.00 98.06 181 LEU A N 1
ATOM 1438 C CA . LEU A 1 181 ? 19.028 -9.293 -18.403 1.00 98.06 181 LEU A CA 1
ATOM 1439 C C . LEU A 1 181 ? 19.677 -8.772 -19.693 1.00 98.06 181 LEU A C 1
ATOM 1441 O O . LEU A 1 181 ? 19.485 -9.348 -20.769 1.00 98.06 181 LEU A O 1
ATOM 1445 N N . TRP A 1 182 ? 20.465 -7.698 -19.607 1.00 97.31 182 TRP A N 1
ATOM 1446 C CA . TRP A 1 182 ? 21.162 -7.142 -20.760 1.00 97.31 182 TRP A CA 1
ATOM 1447 C C . TRP A 1 182 ? 22.351 -7.992 -21.206 1.00 97.31 182 TRP A C 1
ATOM 1449 O O . TRP A 1 182 ? 22.529 -8.177 -22.417 1.00 97.31 182 TRP A O 1
ATOM 1459 N N . VAL A 1 183 ? 23.142 -8.487 -20.247 1.00 97.06 183 VAL A N 1
ATOM 1460 C CA . VAL A 1 183 ? 24.394 -9.223 -20.498 1.00 97.06 183 VAL A CA 1
ATOM 1461 C C . VAL A 1 183 ? 24.192 -10.735 -20.605 1.00 97.06 183 VAL A C 1
ATOM 1463 O O . VAL A 1 183 ? 24.947 -11.392 -21.322 1.00 97.06 183 VAL A O 1
ATOM 1466 N N . PHE A 1 184 ? 23.163 -11.291 -19.949 1.00 96.81 184 PHE A N 1
ATOM 1467 C CA . PHE A 1 184 ? 22.921 -12.738 -19.879 1.00 96.81 184 PHE A CA 1
ATOM 1468 C C . PHE A 1 184 ? 22.907 -13.442 -21.247 1.00 96.81 184 PHE A C 1
ATOM 1470 O O . PHE A 1 184 ? 23.540 -14.491 -21.368 1.00 96.81 184 PHE A O 1
ATOM 1477 N N . PRO A 1 185 ? 22.281 -12.898 -22.313 1.00 95.50 185 PRO A N 1
ATOM 1478 C CA . PRO A 1 185 ? 22.266 -13.562 -23.619 1.00 95.50 185 PRO A CA 1
ATOM 1479 C C . PRO A 1 185 ? 23.651 -13.789 -24.246 1.00 95.50 185 PRO A C 1
ATOM 1481 O O . PRO A 1 185 ? 23.779 -14.593 -25.168 1.00 95.50 185 PRO A O 1
ATOM 1484 N N . ASP A 1 186 ? 24.684 -13.086 -23.773 1.00 94.88 186 ASP A N 1
ATOM 1485 C CA . ASP A 1 186 ? 26.032 -13.103 -24.341 1.00 94.88 186 ASP A CA 1
ATOM 1486 C C . ASP A 1 186 ? 27.108 -13.593 -23.350 1.00 94.88 186 ASP A C 1
ATOM 1488 O O . ASP A 1 186 ? 28.296 -13.536 -23.667 1.00 94.88 186 ASP A O 1
ATOM 1492 N N . VAL A 1 187 ? 26.735 -14.138 -22.183 1.00 95.44 187 VAL A N 1
ATOM 1493 C CA . VAL A 1 187 ? 27.698 -14.588 -21.144 1.00 95.44 187 VAL A CA 1
ATOM 1494 C C . VAL A 1 187 ? 28.681 -15.647 -21.638 1.00 95.44 187 VAL A C 1
ATOM 1496 O O . VAL A 1 187 ? 29.832 -15.670 -21.217 1.00 95.44 187 VAL A O 1
ATOM 1499 N N . ARG A 1 188 ? 28.265 -16.499 -22.584 1.00 94.38 188 ARG A N 1
ATOM 1500 C CA . ARG A 1 188 ? 29.144 -17.516 -23.191 1.00 94.38 188 ARG A CA 1
ATOM 1501 C C . ARG A 1 188 ? 30.144 -16.931 -24.191 1.00 94.38 188 ARG A C 1
ATOM 1503 O O . ARG A 1 188 ? 31.101 -17.604 -24.550 1.00 94.38 188 ARG A O 1
ATOM 1510 N N . ARG A 1 189 ? 29.915 -15.703 -24.667 1.00 93.12 189 ARG A N 1
ATOM 1511 C CA . ARG A 1 189 ? 30.737 -15.039 -25.691 1.00 93.12 189 ARG A CA 1
ATOM 1512 C C . ARG A 1 189 ? 31.832 -14.159 -25.096 1.00 93.12 189 ARG A C 1
ATOM 1514 O O . ARG A 1 189 ? 32.789 -13.845 -25.790 1.00 93.12 189 ARG A O 1
ATOM 1521 N N . SER A 1 190 ? 31.692 -13.739 -23.838 1.00 95.62 190 SER A N 1
ATOM 1522 C CA . SER A 1 190 ? 32.623 -12.813 -23.192 1.00 95.62 190 SER A CA 1
ATOM 1523 C C . SER A 1 190 ? 32.776 -13.121 -21.708 1.00 95.62 190 SER A C 1
ATOM 1525 O O . SER A 1 190 ? 31.798 -13.119 -20.960 1.00 95.62 190 SER A O 1
ATOM 1527 N N . ARG A 1 191 ? 34.027 -13.296 -21.257 1.00 95.75 191 ARG A N 1
ATOM 1528 C CA . ARG A 1 191 ? 34.350 -13.445 -19.827 1.00 95.75 191 ARG A CA 1
ATOM 1529 C C . ARG A 1 191 ? 33.939 -12.218 -19.010 1.00 95.75 191 ARG A C 1
ATOM 1531 O O . ARG A 1 191 ? 33.564 -12.369 -17.855 1.00 95.75 191 ARG A O 1
ATOM 1538 N N . VAL A 1 192 ? 33.952 -11.027 -19.616 1.00 96.81 192 VAL A N 1
ATOM 1539 C CA . VAL A 1 192 ? 33.483 -9.791 -18.969 1.00 96.81 192 VAL A CA 1
ATOM 1540 C C . VAL A 1 192 ? 31.985 -9.875 -18.687 1.00 96.81 192 VAL A C 1
ATOM 1542 O O . VAL A 1 192 ? 31.552 -9.557 -17.586 1.00 96.81 192 VAL A O 1
ATOM 1545 N N . TYR A 1 193 ? 31.185 -10.357 -19.643 1.00 96.62 193 TYR A N 1
ATOM 1546 C CA . TYR A 1 193 ? 29.744 -10.527 -19.436 1.00 96.62 193 TYR A CA 1
ATOM 1547 C C . TYR A 1 193 ? 29.428 -11.627 -18.431 1.00 96.62 193 TYR A C 1
ATOM 1549 O O . TYR A 1 193 ? 28.513 -11.454 -17.632 1.00 96.62 193 TYR A O 1
ATOM 1557 N N . LEU A 1 194 ? 30.201 -12.715 -18.422 1.00 97.31 194 LEU A N 1
ATOM 1558 C CA . LEU A 1 194 ? 30.091 -13.738 -17.385 1.00 97.31 194 LEU A CA 1
ATOM 1559 C C . LEU A 1 194 ? 30.377 -13.160 -15.991 1.00 97.31 194 LEU A C 1
ATOM 1561 O O . LEU A 1 194 ? 29.582 -13.369 -15.080 1.00 97.31 194 LEU A O 1
ATOM 1565 N N . PHE A 1 195 ? 31.471 -12.409 -15.836 1.00 97.69 195 PHE A N 1
ATOM 1566 C CA . PHE A 1 195 ? 31.823 -11.766 -14.570 1.00 97.69 195 PHE A CA 1
ATOM 1567 C C . PHE A 1 195 ? 30.747 -10.775 -14.119 1.00 97.69 195 PHE A C 1
ATOM 1569 O O . PHE A 1 195 ? 30.308 -10.838 -12.976 1.00 97.69 195 PHE A O 1
ATOM 1576 N N . LEU A 1 196 ? 30.268 -9.908 -15.017 1.00 97.56 196 LEU A N 1
ATOM 1577 C CA . LEU A 1 196 ? 29.194 -8.961 -14.710 1.00 97.56 196 LEU A CA 1
ATOM 1578 C C . LEU A 1 196 ? 27.900 -9.678 -14.313 1.00 97.56 196 LEU A C 1
ATOM 1580 O O . LEU A 1 196 ? 27.279 -9.292 -13.330 1.00 97.56 196 LEU A O 1
ATOM 1584 N N . ALA A 1 197 ? 27.507 -10.734 -15.029 1.00 97.81 197 ALA A N 1
ATOM 1585 C CA . ALA A 1 197 ? 26.330 -11.522 -14.674 1.00 97.81 197 ALA A CA 1
ATOM 1586 C C . ALA A 1 197 ? 26.481 -12.159 -13.285 1.00 97.81 197 ALA A C 1
ATOM 1588 O O . ALA A 1 197 ? 25.578 -12.037 -12.462 1.00 97.81 197 ALA A O 1
ATOM 1589 N N . ALA A 1 198 ? 27.630 -12.781 -13.001 1.00 98.00 198 ALA A N 1
ATOM 1590 C CA . ALA A 1 198 ? 27.914 -13.373 -11.696 1.00 98.00 198 ALA A CA 1
ATOM 1591 C C . ALA A 1 198 ? 27.900 -12.319 -10.577 1.00 98.00 198 ALA A C 1
ATOM 1593 O O . ALA A 1 198 ? 27.268 -12.531 -9.545 1.00 98.00 198 ALA A O 1
ATOM 1594 N N . ALA A 1 199 ? 28.519 -11.157 -10.803 1.00 98.06 199 ALA A N 1
ATOM 1595 C CA . ALA A 1 199 ? 28.520 -10.046 -9.857 1.00 98.06 199 ALA A CA 1
ATOM 1596 C C . ALA A 1 199 ? 27.103 -9.515 -9.588 1.00 98.06 199 ALA A C 1
ATOM 1598 O O . ALA A 1 199 ? 26.756 -9.272 -8.435 1.00 98.06 199 ALA A O 1
ATOM 1599 N N . MET A 1 200 ? 26.264 -9.378 -10.623 1.00 98.31 200 MET A N 1
ATOM 1600 C CA . MET A 1 200 ? 24.865 -8.965 -10.455 1.00 98.31 200 MET A CA 1
ATOM 1601 C C . MET A 1 200 ? 24.045 -10.020 -9.714 1.00 98.31 200 MET A C 1
ATOM 1603 O O . MET A 1 200 ? 23.251 -9.653 -8.859 1.00 98.31 200 MET A O 1
ATOM 1607 N N . VAL A 1 201 ? 24.257 -11.315 -9.969 1.00 98.31 201 VAL A N 1
ATOM 1608 C CA . VAL A 1 201 ? 23.594 -12.389 -9.209 1.00 98.31 201 VAL A CA 1
ATOM 1609 C C . VAL A 1 201 ? 23.981 -12.330 -7.731 1.00 98.31 201 VAL A C 1
ATOM 1611 O O . VAL A 1 201 ? 23.099 -12.351 -6.879 1.00 98.31 201 VAL A O 1
ATOM 1614 N N . VAL A 1 202 ? 25.272 -12.193 -7.413 1.00 98.12 202 VAL A N 1
ATOM 1615 C CA . VAL A 1 202 ? 25.735 -12.049 -6.021 1.00 98.12 202 VAL A CA 1
ATOM 1616 C C . VAL A 1 202 ? 25.146 -10.794 -5.376 1.00 98.12 202 VAL A C 1
ATOM 1618 O O . VAL A 1 202 ? 24.643 -10.867 -4.258 1.00 98.12 202 VAL A O 1
ATOM 1621 N N . ASN A 1 203 ? 25.153 -9.657 -6.077 1.00 98.00 203 ASN A N 1
ATOM 1622 C CA . ASN A 1 203 ? 24.549 -8.424 -5.578 1.00 98.00 203 ASN A CA 1
ATOM 1623 C C . ASN A 1 203 ? 23.049 -8.595 -5.303 1.00 98.00 203 ASN A C 1
ATOM 1625 O O . ASN A 1 203 ? 22.605 -8.235 -4.221 1.00 98.00 203 ASN A O 1
ATOM 1629 N N . LEU A 1 204 ? 22.293 -9.198 -6.226 1.00 98.38 204 LEU A N 1
ATOM 1630 C CA . LEU A 1 204 ? 20.869 -9.475 -6.037 1.00 98.38 204 LEU A CA 1
ATOM 1631 C C . LEU A 1 204 ? 20.643 -10.368 -4.813 1.00 98.38 204 LEU A C 1
ATOM 1633 O O . LEU A 1 204 ? 19.830 -10.018 -3.965 1.00 98.38 204 LEU A O 1
ATOM 1637 N N . LEU A 1 205 ? 21.390 -11.469 -4.672 1.00 97.88 205 LEU A N 1
ATOM 1638 C CA . LEU A 1 205 ? 21.281 -12.359 -3.509 1.00 97.88 205 LEU A CA 1
ATOM 1639 C C . LEU A 1 205 ? 21.526 -11.610 -2.190 1.00 97.88 205 LEU A C 1
ATOM 1641 O O . LEU A 1 205 ? 20.755 -11.771 -1.250 1.00 97.88 205 LEU A O 1
ATOM 1645 N N . LEU A 1 206 ? 22.551 -10.756 -2.130 1.00 97.56 206 LEU A N 1
ATOM 1646 C CA . LEU A 1 206 ? 22.847 -9.941 -0.945 1.00 97.56 206 LEU A CA 1
ATOM 1647 C C . LEU A 1 206 ? 21.805 -8.842 -0.695 1.00 97.56 206 LEU A C 1
ATOM 1649 O O . LEU A 1 206 ? 21.531 -8.505 0.454 1.00 97.56 206 LEU A O 1
ATOM 1653 N N . SER A 1 207 ? 21.233 -8.259 -1.746 1.00 97.81 207 SER A N 1
ATOM 1654 C CA . SER A 1 207 ? 20.204 -7.227 -1.617 1.00 97.81 207 SER A CA 1
ATOM 1655 C C . SER A 1 207 ? 18.869 -7.806 -1.150 1.00 97.81 207 SER A C 1
ATOM 1657 O O . SER A 1 207 ? 18.227 -7.209 -0.288 1.00 97.81 207 SER A O 1
ATOM 1659 N N . TYR A 1 208 ? 18.464 -8.972 -1.666 1.00 96.88 208 TYR A N 1
ATOM 1660 C CA . TYR A 1 208 ? 17.203 -9.622 -1.293 1.00 96.88 208 TYR A CA 1
ATOM 1661 C C . TYR A 1 208 ? 17.189 -10.124 0.160 1.00 96.88 208 TYR A C 1
ATOM 1663 O O . TYR A 1 208 ? 16.122 -10.189 0.764 1.00 96.88 208 TYR A O 1
ATOM 1671 N N . THR A 1 209 ? 18.346 -10.424 0.760 1.00 96.50 209 THR A N 1
ATOM 1672 C CA . THR A 1 209 ? 18.423 -10.775 2.192 1.00 96.50 209 THR A CA 1
ATOM 1673 C C . THR A 1 209 ? 18.342 -9.568 3.120 1.00 96.50 209 THR A C 1
ATOM 1675 O O . THR A 1 209 ? 18.181 -9.759 4.319 1.00 96.50 209 THR A O 1
ATOM 1678 N N . ARG A 1 210 ? 18.449 -8.344 2.585 1.00 96.69 210 ARG A N 1
ATOM 1679 C CA . ARG A 1 210 ? 18.464 -7.092 3.358 1.00 96.69 210 ARG A CA 1
ATOM 1680 C C . ARG A 1 210 ? 17.295 -6.160 3.043 1.00 96.69 210 ARG A C 1
ATOM 1682 O O . ARG A 1 210 ? 17.398 -4.946 3.233 1.00 96.69 210 ARG A O 1
ATOM 1689 N N . LEU A 1 211 ? 16.212 -6.687 2.470 1.00 97.19 211 LEU A N 1
ATOM 1690 C CA . LEU A 1 211 ? 15.081 -5.855 2.057 1.00 97.19 211 LEU A CA 1
ATOM 1691 C C . LEU A 1 211 ? 14.422 -5.154 3.252 1.00 97.19 211 LEU A C 1
ATOM 1693 O O . LEU A 1 211 ? 14.075 -3.979 3.140 1.00 97.19 211 LEU A O 1
ATOM 1697 N N . ALA A 1 212 ? 14.273 -5.852 4.380 1.00 96.44 212 ALA A N 1
ATOM 1698 C CA . ALA A 1 212 ? 13.596 -5.313 5.555 1.00 96.44 212 ALA A CA 1
ATOM 1699 C C . ALA A 1 212 ? 14.415 -4.208 6.235 1.00 96.44 212 ALA A C 1
ATOM 1701 O O . ALA A 1 212 ? 13.915 -3.112 6.475 1.00 96.44 212 ALA A O 1
ATOM 1702 N N . GLU A 1 213 ? 15.714 -4.437 6.418 1.00 94.81 213 GLU A N 1
ATOM 1703 C CA . GLU A 1 213 ? 16.645 -3.478 7.019 1.00 94.81 213 GLU A CA 1
ATOM 1704 C C . GLU A 1 213 ? 16.791 -2.194 6.189 1.00 94.81 213 GLU A C 1
ATOM 1706 O O . GLU A 1 213 ? 17.130 -1.141 6.725 1.00 94.81 213 GLU A O 1
ATOM 1711 N N . ASN A 1 214 ? 16.519 -2.265 4.882 1.00 95.50 214 ASN A N 1
ATOM 1712 C CA . ASN A 1 214 ? 16.524 -1.112 3.980 1.00 95.50 214 ASN A CA 1
ATOM 1713 C C . ASN A 1 214 ? 15.122 -0.523 3.733 1.00 95.50 214 ASN A C 1
ATOM 1715 O O . ASN A 1 214 ? 14.972 0.327 2.855 1.00 95.50 214 ASN A O 1
ATOM 1719 N N . GLY A 1 215 ? 14.101 -0.950 4.485 1.00 94.00 215 GLY A N 1
ATOM 1720 C CA . GLY A 1 215 ? 12.745 -0.394 4.419 1.00 94.00 215 GLY A CA 1
ATOM 1721 C C . GLY A 1 215 ? 12.018 -0.666 3.100 1.00 94.00 215 GLY A C 1
ATOM 1722 O O . GLY A 1 215 ? 11.255 0.179 2.635 1.00 94.00 215 GLY A O 1
ATOM 1723 N N . VAL A 1 216 ? 12.305 -1.797 2.447 1.00 96.25 216 VAL A N 1
ATOM 1724 C CA . VAL A 1 216 ? 11.612 -2.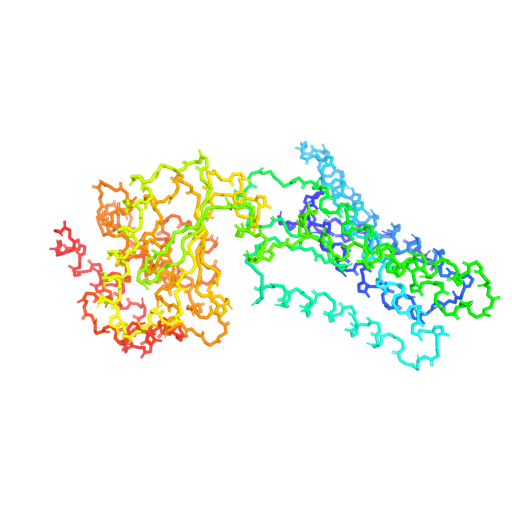216 1.215 1.00 96.25 216 VAL A CA 1
ATOM 1725 C C . VAL A 1 216 ? 10.362 -3.035 1.525 1.00 96.25 216 VAL A C 1
ATOM 1727 O O . VAL A 1 216 ? 9.362 -2.873 0.829 1.00 96.25 216 VAL A O 1
ATOM 1730 N N . ILE A 1 217 ? 10.433 -3.887 2.550 1.00 97.06 217 ILE A N 1
ATOM 1731 C CA . ILE A 1 217 ? 9.346 -4.737 3.052 1.00 97.06 217 ILE A CA 1
ATOM 1732 C C . ILE A 1 217 ? 9.384 -4.769 4.582 1.00 97.06 217 ILE A C 1
ATOM 1734 O O . ILE A 1 217 ? 10.423 -4.479 5.173 1.00 97.06 217 ILE A O 1
ATOM 1738 N N . SER A 1 218 ? 8.307 -5.205 5.233 1.00 97.06 218 SER A N 1
ATOM 1739 C CA . SER A 1 218 ? 8.284 -5.367 6.691 1.00 97.06 218 SER A CA 1
ATOM 1740 C C . SER A 1 218 ? 7.631 -6.685 7.107 1.00 97.06 218 SER A C 1
ATOM 1742 O O . SER A 1 218 ? 6.489 -6.689 7.550 1.00 97.06 218 SER A O 1
ATOM 1744 N N . PRO A 1 219 ? 8.340 -7.826 6.987 1.00 97.19 219 PRO A N 1
ATOM 1745 C CA . PRO A 1 219 ? 7.864 -9.107 7.501 1.00 97.19 219 PRO A CA 1
ATOM 1746 C C . PRO A 1 219 ? 7.561 -9.029 8.997 1.00 97.19 219 PRO A C 1
ATOM 1748 O O . PRO A 1 219 ? 8.244 -8.315 9.738 1.00 97.19 219 PRO A O 1
ATOM 1751 N N . ARG A 1 220 ? 6.577 -9.807 9.456 1.00 97.12 220 ARG A N 1
ATOM 1752 C CA . ARG A 1 220 ? 6.162 -9.837 10.868 1.00 97.12 220 ARG A CA 1
ATOM 1753 C C . ARG A 1 220 ? 7.337 -10.156 11.787 1.00 97.12 220 ARG A C 1
ATOM 1755 O O . ARG A 1 220 ? 7.538 -9.474 12.782 1.00 97.12 220 ARG A O 1
ATOM 1762 N N . GLU A 1 221 ? 8.185 -11.099 11.392 1.00 96.88 221 GLU A N 1
ATOM 1763 C CA . GLU A 1 221 ? 9.365 -11.533 12.146 1.00 96.88 221 GLU A CA 1
ATOM 1764 C C . GLU A 1 221 ? 10.423 -10.423 12.280 1.00 96.88 221 GLU A C 1
ATOM 1766 O O . GLU A 1 221 ? 11.240 -10.434 13.203 1.00 96.88 221 GLU A O 1
ATOM 1771 N N . TRP A 1 222 ? 10.444 -9.469 11.345 1.00 97.88 222 TRP A N 1
ATOM 1772 C CA . TRP A 1 222 ? 11.293 -8.284 11.442 1.00 97.88 222 TRP A CA 1
ATOM 1773 C C . TRP A 1 222 ? 10.668 -7.245 12.378 1.00 97.88 222 TRP A C 1
ATOM 1775 O O . TRP A 1 222 ? 11.355 -6.771 13.277 1.00 97.88 222 TRP A O 1
ATOM 1785 N N . ILE A 1 223 ? 9.362 -6.968 12.251 1.00 98.12 223 ILE A N 1
ATOM 1786 C CA . ILE A 1 223 ? 8.643 -6.041 13.147 1.00 98.12 223 ILE A CA 1
ATOM 1787 C C . ILE A 1 223 ? 8.747 -6.498 14.608 1.00 98.12 223 ILE A C 1
ATOM 1789 O O . ILE A 1 223 ? 9.101 -5.705 15.475 1.00 98.12 223 ILE A O 1
ATOM 1793 N N . GLN A 1 224 ? 8.489 -7.779 14.881 1.00 98.31 224 GLN A N 1
ATOM 1794 C CA . GLN A 1 224 ? 8.570 -8.364 16.225 1.00 98.31 224 GLN A CA 1
ATOM 1795 C C . GLN A 1 224 ? 9.965 -8.184 16.837 1.00 98.31 224 GLN A C 1
ATOM 1797 O O . GLN A 1 224 ? 10.095 -7.842 18.009 1.00 98.31 224 GLN A O 1
ATOM 1802 N N . ARG A 1 225 ? 11.018 -8.373 16.031 1.00 97.62 225 ARG A N 1
ATOM 1803 C CA . ARG A 1 225 ? 12.411 -8.228 16.468 1.00 97.62 225 ARG A CA 1
ATOM 1804 C C . ARG A 1 225 ? 12.799 -6.777 16.729 1.00 97.62 225 ARG A C 1
ATOM 1806 O O . ARG A 1 225 ? 13.536 -6.525 17.673 1.00 97.62 225 ARG A O 1
ATOM 1813 N N . GLU A 1 226 ? 12.329 -5.852 15.896 1.00 97.38 226 GLU A N 1
ATOM 1814 C CA . GLU A 1 226 ? 12.594 -4.421 16.065 1.00 97.38 226 GLU A CA 1
ATOM 1815 C C . GLU A 1 226 ? 11.844 -3.824 17.260 1.00 97.38 226 GLU A C 1
ATOM 1817 O O . GLU A 1 226 ? 12.361 -2.908 17.894 1.00 97.38 226 GLU A O 1
ATOM 1822 N N . LEU A 1 227 ? 10.647 -4.328 17.578 1.00 98.06 227 LEU A N 1
ATOM 1823 C CA . LEU A 1 227 ? 9.933 -3.959 18.803 1.00 98.06 227 LEU A CA 1
ATOM 1824 C C . LEU A 1 227 ? 10.620 -4.564 20.034 1.00 98.06 227 LEU A C 1
ATOM 1826 O O . LEU A 1 227 ? 10.841 -3.870 21.018 1.00 98.06 2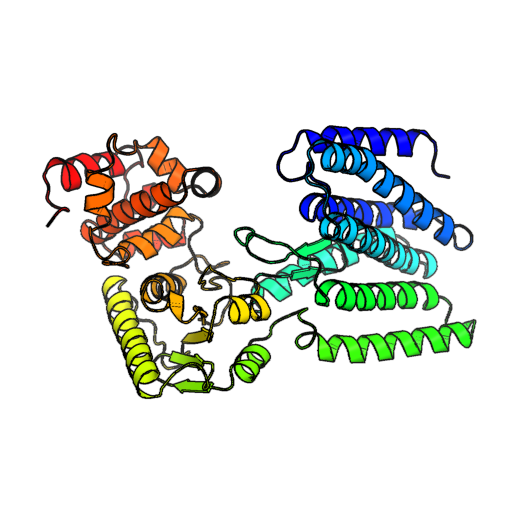27 LEU A O 1
ATOM 1830 N N . GLY A 1 228 ? 11.022 -5.834 19.969 1.00 97.50 228 GLY A N 1
ATOM 1831 C CA . GLY A 1 228 ? 11.864 -6.483 20.978 1.00 97.50 228 GLY A CA 1
ATOM 1832 C C . GLY A 1 228 ? 11.155 -6.875 22.282 1.00 97.50 228 GLY A C 1
ATOM 1833 O O . GLY A 1 228 ? 11.650 -7.757 22.981 1.00 97.50 228 GLY A O 1
ATOM 1834 N N . GLY A 1 229 ? 10.006 -6.279 22.606 1.00 98.00 229 GLY A N 1
ATOM 1835 C CA . GLY A 1 229 ? 9.137 -6.671 23.715 1.00 98.00 229 GLY A CA 1
ATOM 1836 C C . GLY A 1 229 ? 8.053 -7.656 23.279 1.00 98.00 229 GLY A C 1
ATOM 1837 O O . GLY A 1 229 ? 7.550 -7.593 22.154 1.00 98.00 229 GLY A O 1
ATOM 1838 N N . TYR A 1 230 ? 7.689 -8.566 24.182 1.00 98.38 230 TYR A N 1
ATOM 1839 C CA . TYR A 1 230 ? 6.646 -9.569 23.973 1.00 98.38 230 TYR A CA 1
ATOM 1840 C C . TYR A 1 230 ? 5.882 -9.839 25.272 1.00 98.38 230 TYR A C 1
ATOM 1842 O O . TYR A 1 230 ? 6.493 -10.038 26.322 1.00 98.38 230 TYR A O 1
ATOM 1850 N N . HIS A 1 231 ? 4.555 -9.861 25.192 1.00 98.19 231 HIS A N 1
ATOM 1851 C CA . HIS A 1 231 ? 3.658 -10.196 26.290 1.00 98.19 231 HIS A CA 1
ATOM 1852 C C . HIS A 1 231 ? 2.472 -10.995 25.759 1.00 98.19 231 HIS A C 1
ATOM 1854 O O . HIS A 1 231 ? 1.828 -10.594 24.795 1.00 98.19 231 HIS A O 1
ATOM 1860 N N . ALA A 1 232 ? 2.189 -12.130 26.388 1.00 98.00 232 ALA A N 1
ATOM 1861 C CA . ALA A 1 232 ? 1.126 -13.028 25.966 1.00 98.00 232 ALA A CA 1
ATOM 1862 C C . ALA A 1 232 ? -0.044 -12.979 26.945 1.00 98.00 232 ALA A C 1
ATOM 1864 O O . ALA A 1 232 ? 0.163 -12.962 28.160 1.00 98.00 232 ALA A O 1
ATOM 1865 N N . THR A 1 233 ? -1.257 -13.037 26.410 1.00 97.94 233 THR A N 1
ATOM 1866 C CA . THR A 1 233 ? -2.495 -13.207 27.175 1.00 97.94 233 THR A CA 1
ATOM 1867 C C . THR A 1 233 ? -3.211 -14.482 26.716 1.00 97.94 233 THR A C 1
ATOM 1869 O O . THR A 1 233 ? -2.597 -15.347 26.088 1.00 97.94 233 THR A O 1
ATOM 1872 N N . GLU A 1 234 ? -4.491 -14.650 27.045 1.00 96.69 234 GLU A N 1
ATOM 1873 C CA . GLU A 1 234 ? -5.275 -15.797 26.580 1.00 96.69 234 GLU A CA 1
ATOM 1874 C C . GLU A 1 234 ? -5.465 -15.752 25.056 1.00 96.69 234 GLU A C 1
ATOM 1876 O O . GLU A 1 234 ? -5.164 -16.735 24.369 1.00 96.69 234 GLU A O 1
ATOM 1881 N N . ASN A 1 235 ? -5.857 -14.585 24.534 1.00 98.06 235 ASN A N 1
ATOM 1882 C CA . ASN A 1 235 ? -6.245 -14.383 23.139 1.00 98.06 235 ASN A CA 1
ATOM 1883 C C . ASN A 1 235 ? -5.264 -13.519 22.326 1.00 98.06 235 ASN A C 1
ATOM 1885 O O . ASN A 1 235 ? -5.454 -13.380 21.116 1.00 98.06 235 ASN A O 1
ATOM 1889 N N . PHE A 1 236 ? -4.213 -12.954 22.939 1.00 98.62 236 PHE A N 1
ATOM 1890 C CA . PHE A 1 236 ? -3.281 -12.039 22.266 1.00 98.62 236 PHE A CA 1
ATOM 1891 C C . PHE A 1 236 ? -1.806 -12.407 22.425 1.00 98.62 236 PHE A C 1
ATOM 1893 O O . PHE A 1 236 ? -1.346 -12.851 23.477 1.00 98.62 236 PHE A O 1
ATOM 1900 N N . ASP A 1 237 ? -1.062 -12.121 21.360 1.00 98.62 237 ASP A N 1
ATOM 1901 C CA . ASP A 1 237 ? 0.389 -11.968 21.351 1.00 98.62 237 ASP A CA 1
ATOM 1902 C C . ASP A 1 237 ? 0.701 -10.477 21.155 1.00 98.62 237 ASP A C 1
ATOM 1904 O O . ASP A 1 237 ? 0.546 -9.935 20.058 1.00 98.62 237 ASP A O 1
ATOM 1908 N N . ILE A 1 238 ? 1.101 -9.789 22.226 1.00 98.69 238 ILE A N 1
ATOM 1909 C CA . ILE A 1 238 ? 1.370 -8.348 22.224 1.00 98.69 238 ILE A CA 1
ATOM 1910 C C . ILE A 1 238 ? 2.868 -8.113 22.030 1.00 98.69 238 ILE A C 1
ATOM 1912 O O . ILE A 1 238 ? 3.682 -8.471 22.882 1.00 98.69 238 ILE A O 1
ATOM 1916 N N . TYR A 1 239 ? 3.236 -7.468 20.927 1.00 98.75 239 TYR A N 1
ATOM 1917 C CA . TYR A 1 239 ? 4.600 -7.030 20.635 1.00 98.75 239 TYR A CA 1
ATOM 1918 C C . TYR A 1 239 ? 4.712 -5.526 20.847 1.00 98.75 239 TYR A C 1
ATOM 1920 O O . TYR A 1 239 ? 3.897 -4.765 20.325 1.00 98.75 239 TYR A O 1
ATOM 1928 N N . TYR A 1 240 ? 5.718 -5.084 21.594 1.00 98.50 240 TYR A N 1
ATOM 1929 C CA . TYR A 1 240 ? 5.835 -3.688 22.018 1.00 98.50 240 TYR A CA 1
ATOM 1930 C C . TYR A 1 240 ? 7.292 -3.253 22.169 1.00 98.50 240 TYR A C 1
ATOM 1932 O O . TYR A 1 240 ? 8.184 -4.091 22.245 1.00 98.50 240 TYR A O 1
ATOM 1940 N N . ASP A 1 241 ? 7.534 -1.944 22.224 1.00 96.62 241 ASP A N 1
ATOM 1941 C CA . ASP A 1 241 ? 8.857 -1.381 22.515 1.00 96.62 241 ASP A CA 1
ATOM 1942 C C . ASP A 1 241 ? 9.098 -1.318 24.040 1.00 96.62 241 ASP A C 1
ATOM 1944 O O . ASP A 1 241 ? 8.474 -0.496 24.718 1.00 96.62 241 ASP A O 1
ATOM 1948 N N . PRO A 1 242 ? 9.999 -2.128 24.624 1.00 96.50 242 PRO A N 1
ATOM 1949 C CA . PRO A 1 242 ? 10.170 -2.213 26.075 1.00 96.50 242 PRO A CA 1
ATOM 1950 C C . PRO A 1 242 ? 10.735 -0.932 26.697 1.00 96.50 242 PRO A C 1
ATOM 1952 O O . PRO A 1 242 ? 10.674 -0.762 27.911 1.00 96.50 242 PRO A O 1
ATOM 1955 N N . THR A 1 243 ? 11.274 -0.013 25.892 1.00 95.94 243 THR A N 1
ATOM 1956 C CA . THR A 1 243 ? 11.731 1.295 26.383 1.00 95.94 243 THR A CA 1
ATOM 1957 C C . THR A 1 243 ? 10.588 2.299 26.517 1.00 95.94 243 THR A C 1
ATOM 1959 O O . THR A 1 243 ? 10.724 3.302 27.218 1.00 95.94 243 THR A O 1
ATOM 1962 N N . ALA A 1 244 ? 9.459 2.032 25.858 1.00 96.81 244 ALA A N 1
ATOM 1963 C CA . ALA A 1 244 ? 8.330 2.942 25.783 1.00 96.81 244 ALA A CA 1
ATOM 1964 C C . ALA A 1 244 ? 7.172 2.571 26.714 1.00 96.81 244 ALA A C 1
ATOM 1966 O O . ALA A 1 244 ? 6.333 3.437 26.946 1.00 96.81 244 ALA A O 1
ATOM 1967 N N . TYR A 1 245 ? 7.101 1.345 27.238 1.00 97.06 245 TYR A N 1
ATOM 1968 C CA . TYR A 1 245 ? 5.992 0.866 28.074 1.00 97.06 245 TYR A CA 1
ATOM 1969 C C . TYR A 1 245 ? 6.508 0.335 29.412 1.00 97.06 245 TYR A C 1
ATOM 1971 O O . TYR A 1 245 ? 7.461 -0.441 29.438 1.00 97.06 245 TYR A O 1
ATOM 1979 N N . SER A 1 246 ? 5.872 0.733 30.517 1.00 96.44 246 SER A N 1
ATOM 1980 C CA . SER A 1 246 ? 6.114 0.100 31.820 1.00 96.44 246 SER A CA 1
ATOM 1981 C C . SER A 1 246 ? 5.338 -1.215 31.936 1.00 96.44 246 SER A C 1
ATOM 1983 O O . SER A 1 246 ? 4.322 -1.399 31.265 1.00 96.44 246 SER A O 1
ATOM 1985 N N . ASP A 1 247 ? 5.772 -2.111 32.826 1.00 95.88 247 ASP A N 1
ATOM 1986 C CA . ASP A 1 247 ? 5.073 -3.382 33.070 1.00 95.88 247 ASP A CA 1
ATOM 1987 C C . ASP A 1 247 ? 3.625 -3.167 33.548 1.00 95.88 247 ASP A C 1
ATOM 1989 O O . ASP A 1 247 ? 2.720 -3.897 33.150 1.00 95.88 247 ASP A O 1
ATOM 1993 N N . GLU A 1 248 ? 3.388 -2.136 34.366 1.00 96.75 248 GLU A N 1
ATOM 1994 C CA . GLU A 1 248 ? 2.049 -1.769 34.846 1.00 96.75 248 GLU A CA 1
ATOM 1995 C C . GLU A 1 248 ? 1.153 -1.271 33.704 1.00 96.75 248 GLU A C 1
ATOM 1997 O O . GLU A 1 248 ? 0.017 -1.724 33.554 1.00 96.75 248 GLU A O 1
ATOM 2002 N N . GLU A 1 249 ? 1.674 -0.373 32.863 1.00 96.75 249 GLU A N 1
ATOM 2003 C CA . GLU A 1 249 ? 0.952 0.139 31.698 1.00 96.75 249 GLU A CA 1
ATOM 2004 C C . GLU A 1 249 ? 0.619 -0.992 30.721 1.00 96.75 249 GLU A C 1
ATOM 2006 O O . GLU A 1 249 ? -0.510 -1.084 30.237 1.00 96.75 249 GLU A O 1
ATOM 2011 N N . LEU A 1 250 ? 1.577 -1.883 30.467 1.00 97.38 250 LEU A N 1
ATOM 2012 C CA . LEU A 1 250 ? 1.380 -3.039 29.605 1.00 97.38 250 LEU A CA 1
ATOM 2013 C C . LEU A 1 250 ? 0.338 -4.005 30.173 1.00 97.38 250 LEU A C 1
ATOM 2015 O O . LEU A 1 250 ? -0.514 -4.470 29.421 1.00 97.38 250 LEU A O 1
ATOM 2019 N N . GLY A 1 251 ? 0.360 -4.265 31.484 1.00 97.81 251 GLY A N 1
ATOM 2020 C CA . GLY A 1 251 ? -0.646 -5.092 32.152 1.00 97.81 251 GLY A CA 1
ATOM 2021 C C . GLY A 1 251 ? -2.058 -4.514 32.022 1.00 97.81 251 GLY A C 1
ATOM 2022 O O . GLY A 1 251 ? -3.004 -5.246 31.729 1.00 97.81 251 GLY A O 1
ATOM 2023 N N . MET A 1 252 ? -2.205 -3.193 32.157 1.00 97.81 252 MET A N 1
ATOM 2024 C CA . MET A 1 252 ? -3.483 -2.508 31.937 1.00 97.81 252 MET A CA 1
ATOM 2025 C C . MET A 1 252 ? -3.941 -2.613 30.475 1.00 97.81 252 MET A C 1
ATOM 2027 O O . MET A 1 252 ? -5.098 -2.943 30.214 1.00 97.81 252 MET A O 1
ATOM 2031 N N . ILE A 1 253 ? -3.041 -2.374 29.518 1.00 98.06 253 ILE A N 1
ATOM 2032 C CA . ILE A 1 253 ? -3.347 -2.481 28.086 1.00 98.06 253 ILE A CA 1
ATOM 2033 C C . ILE A 1 253 ? -3.745 -3.917 27.726 1.00 98.06 253 ILE A C 1
ATOM 2035 O O . ILE A 1 253 ? -4.721 -4.110 27.002 1.00 98.06 253 ILE A O 1
ATOM 2039 N N . ALA A 1 254 ? -3.036 -4.922 28.238 1.00 98.44 254 ALA A N 1
ATOM 2040 C CA . ALA A 1 254 ? -3.354 -6.334 28.043 1.00 98.44 254 ALA A CA 1
ATOM 2041 C C . ALA A 1 254 ? -4.756 -6.678 28.577 1.00 98.44 254 ALA A C 1
ATOM 2043 O O . ALA A 1 254 ? -5.545 -7.312 27.876 1.00 98.44 254 ALA A O 1
ATOM 2044 N N . ALA A 1 255 ? -5.111 -6.180 29.765 1.00 98.31 255 ALA A N 1
ATOM 2045 C CA . ALA A 1 255 ? -6.453 -6.345 30.316 1.00 98.31 255 ALA A CA 1
ATOM 2046 C C . ALA A 1 255 ? -7.533 -5.679 29.443 1.00 98.31 255 ALA A C 1
ATOM 2048 O O . ALA A 1 255 ? -8.605 -6.252 29.259 1.00 98.31 255 ALA A O 1
ATOM 2049 N N . TRP A 1 256 ? -7.260 -4.503 28.862 1.00 97.31 256 TRP A N 1
ATOM 2050 C CA . TRP A 1 256 ? -8.184 -3.854 27.922 1.00 97.31 256 TRP A CA 1
ATOM 2051 C C . TRP A 1 256 ? -8.388 -4.655 26.637 1.00 97.31 256 TRP A C 1
ATOM 2053 O O . TRP A 1 256 ? -9.513 -4.708 26.146 1.00 97.31 256 TRP A O 1
ATOM 2063 N N . HIS A 1 257 ? -7.341 -5.296 26.105 1.00 98.06 257 HIS A N 1
ATOM 2064 C CA . HIS A 1 257 ? -7.467 -6.155 24.923 1.00 98.06 257 HIS A CA 1
ATOM 2065 C C . HIS A 1 257 ? -8.451 -7.300 25.179 1.00 98.06 257 HIS A C 1
ATOM 2067 O O . HIS A 1 257 ? -9.396 -7.479 24.411 1.00 98.06 257 HIS A O 1
ATOM 2073 N N . GLU A 1 258 ? -8.266 -8.027 26.283 1.00 98.06 258 GLU A N 1
ATOM 2074 C CA . GLU A 1 258 ? -9.137 -9.147 26.655 1.00 98.06 258 GLU A CA 1
ATOM 2075 C C . GLU A 1 258 ? -10.564 -8.689 26.960 1.00 98.06 258 GLU A C 1
ATOM 2077 O O . GLU A 1 258 ? -11.530 -9.261 26.455 1.00 98.06 258 GLU A O 1
ATOM 2082 N N . PHE A 1 259 ? -10.705 -7.606 27.728 1.00 96.88 259 PHE A N 1
ATOM 2083 C CA . PHE A 1 259 ? -12.007 -7.044 28.069 1.00 96.88 259 PHE A CA 1
ATOM 2084 C C . PHE A 1 259 ? -12.794 -6.627 26.820 1.00 96.88 259 PHE A C 1
ATOM 2086 O O . PHE A 1 259 ? -13.947 -7.022 26.648 1.00 96.88 259 PHE A O 1
ATOM 2093 N N . HIS A 1 260 ? -12.171 -5.867 25.917 1.00 96.06 260 HIS A N 1
ATOM 2094 C CA . HIS A 1 260 ? -12.832 -5.434 24.690 1.00 96.06 260 HIS A CA 1
ATOM 2095 C C . HIS A 1 260 ? -13.137 -6.604 23.758 1.00 96.06 260 HIS A C 1
ATOM 2097 O O . HIS A 1 260 ? -14.226 -6.638 23.192 1.00 96.06 260 HIS A O 1
ATOM 2103 N N . LEU A 1 261 ? -12.237 -7.582 23.616 1.00 96.56 261 LEU A N 1
ATOM 2104 C CA . LEU A 1 261 ? -12.512 -8.762 22.798 1.00 96.56 261 LEU A CA 1
ATOM 2105 C C . LEU A 1 261 ? -13.714 -9.551 23.335 1.00 96.56 261 LEU A C 1
ATOM 2107 O O . LEU A 1 261 ? -14.587 -9.930 22.552 1.00 96.56 261 LEU A O 1
ATOM 2111 N N . ALA A 1 262 ? -13.799 -9.756 24.651 1.00 95.88 262 ALA A N 1
ATOM 2112 C CA . ALA A 1 262 ? -14.919 -10.454 25.281 1.00 95.88 262 ALA A CA 1
ATOM 2113 C C . ALA A 1 262 ? -16.256 -9.727 25.050 1.00 95.88 262 ALA A C 1
ATOM 2115 O O . ALA A 1 262 ? -17.244 -10.346 24.651 1.00 95.88 262 ALA A O 1
ATOM 2116 N N . GLU A 1 263 ? -16.293 -8.403 25.227 1.00 95.19 263 GLU A N 1
ATOM 2117 C CA . GLU A 1 263 ? -17.502 -7.616 24.957 1.00 95.19 263 GLU A CA 1
ATOM 2118 C C . GLU A 1 263 ? -17.906 -7.665 23.480 1.00 95.19 263 GLU A C 1
ATOM 2120 O O . GLU A 1 263 ? -19.080 -7.857 23.165 1.00 95.19 263 GLU A O 1
ATOM 2125 N N . LEU A 1 264 ? -16.943 -7.511 22.567 1.00 96.00 264 LEU A N 1
ATOM 2126 C CA . LEU A 1 264 ? -17.201 -7.481 21.128 1.00 96.00 264 LEU A CA 1
ATOM 2127 C C . LEU A 1 264 ? -17.668 -8.837 20.600 1.00 96.00 264 LEU A C 1
ATOM 2129 O O . LEU A 1 264 ? -18.619 -8.900 19.822 1.00 96.00 264 LEU A O 1
ATOM 2133 N N . THR A 1 265 ? -17.035 -9.928 21.028 1.00 95.00 265 THR A N 1
ATOM 2134 C CA . THR A 1 265 ? -17.438 -11.286 20.630 1.00 95.00 265 THR A CA 1
ATOM 2135 C C . THR A 1 265 ? -18.824 -11.634 21.159 1.00 95.00 265 THR A C 1
ATOM 2137 O O . THR A 1 265 ? -19.633 -12.178 20.404 1.00 95.00 265 THR A O 1
ATOM 2140 N N . SER A 1 266 ? -19.145 -11.235 22.394 1.00 94.38 266 SER A N 1
ATOM 2141 C CA . SER A 1 266 ? -20.491 -11.369 22.956 1.00 94.38 266 SER A CA 1
ATOM 2142 C C . SER A 1 266 ? -21.519 -10.548 22.170 1.00 94.38 266 SER A C 1
ATOM 2144 O O . SER A 1 266 ? -22.544 -11.090 21.760 1.00 94.38 266 SER A O 1
ATOM 2146 N N . ALA A 1 267 ? -21.244 -9.264 21.914 1.00 93.00 267 ALA A N 1
ATOM 2147 C CA . ALA A 1 267 ? -22.151 -8.375 21.182 1.00 93.00 267 ALA A CA 1
ATOM 2148 C C . ALA A 1 267 ? -22.410 -8.851 19.741 1.00 93.00 267 ALA A C 1
ATOM 2150 O O . ALA A 1 267 ? -23.515 -8.709 19.223 1.00 93.00 267 ALA A O 1
ATOM 2151 N N . LEU A 1 268 ? -21.404 -9.451 19.098 1.00 95.44 268 LEU A N 1
ATOM 2152 C CA . LEU A 1 268 ? -21.477 -9.917 17.710 1.00 95.44 268 LEU A CA 1
ATOM 2153 C C . LEU A 1 268 ? -21.872 -11.397 17.567 1.00 95.44 268 LEU A C 1
ATOM 2155 O O . LEU A 1 268 ? -21.932 -11.911 16.444 1.00 95.44 268 LEU A O 1
ATOM 2159 N N . GLY A 1 269 ? -22.116 -12.103 18.677 1.00 94.50 269 GLY A N 1
ATOM 2160 C CA . GLY A 1 269 ? -22.411 -13.539 18.674 1.00 94.50 269 GLY A CA 1
ATOM 2161 C C . GLY A 1 269 ? -21.313 -14.370 17.996 1.00 94.50 269 GLY A C 1
ATOM 2162 O O . GLY A 1 269 ? -21.606 -15.275 17.203 1.00 94.50 269 GLY A O 1
ATOM 2163 N N . ILE A 1 270 ? -20.046 -14.018 18.229 1.00 92.75 270 ILE A N 1
ATOM 2164 C CA . ILE A 1 270 ? -18.870 -14.699 17.677 1.00 92.75 270 ILE A CA 1
ATOM 2165 C C . ILE A 1 270 ? -18.429 -15.786 18.657 1.00 92.75 270 ILE A C 1
ATOM 2167 O O . ILE A 1 270 ? -18.014 -15.491 19.769 1.00 92.75 270 ILE A O 1
ATOM 2171 N N . GLY A 1 271 ? -18.480 -17.045 18.219 1.00 86.94 271 GLY A N 1
ATOM 2172 C CA . GLY A 1 271 ? -17.972 -18.201 18.969 1.00 86.94 271 GLY A CA 1
ATOM 2173 C C . GLY A 1 271 ? -16.603 -18.689 18.487 1.00 86.94 271 GLY A C 1
ATOM 2174 O O . GLY A 1 271 ? -16.337 -19.885 18.550 1.00 86.94 271 GLY A O 1
ATOM 2175 N N . PHE A 1 272 ? -15.788 -17.808 17.900 1.00 85.75 272 PHE A N 1
ATOM 2176 C CA . PHE A 1 272 ? -14.454 -18.165 17.418 1.00 85.75 272 PHE A CA 1
ATOM 2177 C C . PHE A 1 272 ? -13.488 -18.314 18.594 1.00 85.75 272 PHE A C 1
ATOM 2179 O O . PHE A 1 272 ? -13.433 -17.449 19.465 1.00 85.75 272 PHE A O 1
ATOM 2186 N N . ASP A 1 273 ? -12.724 -19.401 18.591 1.00 87.62 273 ASP A N 1
ATOM 2187 C CA . ASP A 1 273 ? -11.702 -19.660 19.597 1.00 87.62 273 ASP A CA 1
ATOM 2188 C C . ASP A 1 273 ? -10.364 -19.043 19.165 1.00 87.62 273 ASP A C 1
ATOM 2190 O O . ASP A 1 273 ? -9.686 -19.540 18.260 1.00 87.62 273 ASP A O 1
ATOM 2194 N N . TYR A 1 274 ? -9.999 -17.935 19.810 1.00 89.38 274 TYR A N 1
ATOM 2195 C CA . TYR A 1 274 ? -8.747 -17.224 19.559 1.00 89.38 274 TYR A CA 1
ATOM 2196 C C . TYR A 1 274 ? -7.548 -17.835 20.297 1.00 89.38 274 TYR A C 1
ATOM 2198 O O . TYR A 1 274 ? -6.416 -17.446 20.014 1.00 89.38 274 TYR A O 1
ATOM 2206 N N . THR A 1 275 ? -7.735 -18.812 21.189 1.00 83.94 275 THR A N 1
ATOM 2207 C CA . THR A 1 275 ? -6.632 -19.366 21.995 1.00 83.94 275 THR A CA 1
ATOM 2208 C C . THR A 1 275 ? -5.625 -20.154 21.151 1.00 83.94 275 THR A C 1
ATOM 2210 O O . THR A 1 275 ? -4.418 -20.058 21.372 1.00 83.94 275 THR A O 1
ATOM 2213 N N . GLU A 1 276 ? -6.104 -20.850 20.117 1.00 83.69 276 GLU A N 1
ATOM 2214 C CA . GLU A 1 276 ? -5.280 -21.602 19.158 1.00 83.69 276 GLU A CA 1
ATOM 2215 C C . GLU A 1 276 ? -4.658 -20.703 18.074 1.00 83.69 276 GLU A C 1
ATOM 2217 O O . GLU A 1 276 ? -3.696 -21.080 17.404 1.00 83.69 276 GLU A O 1
ATOM 2222 N N . ASN A 1 277 ? -5.205 -19.498 17.874 1.00 89.06 277 ASN A N 1
ATOM 2223 C CA . ASN A 1 277 ? -4.750 -18.533 16.872 1.00 89.06 277 ASN A CA 1
ATOM 2224 C C . ASN A 1 277 ? -4.813 -17.107 17.424 1.00 89.06 277 ASN A C 1
ATOM 2226 O O . ASN A 1 277 ? -5.553 -16.265 16.912 1.00 89.06 277 ASN A O 1
ATOM 2230 N N . ARG A 1 278 ? -3.993 -16.841 18.445 1.00 96.88 278 ARG A N 1
ATOM 2231 C CA . ARG A 1 278 ? -3.960 -15.544 19.128 1.00 96.88 278 ARG A CA 1
ATOM 2232 C C . ARG A 1 278 ? -3.775 -14.381 18.164 1.00 96.88 278 ARG A C 1
ATOM 2234 O O . ARG A 1 278 ? -3.059 -14.490 17.161 1.00 96.88 278 ARG A O 1
ATOM 2241 N N . ILE A 1 279 ? -4.414 -13.265 18.478 1.00 98.25 279 ILE A N 1
ATOM 2242 C CA . ILE A 1 279 ? -4.349 -12.030 17.702 1.00 98.25 279 ILE A CA 1
ATOM 2243 C C . ILE A 1 279 ? -2.998 -11.354 17.971 1.00 98.25 279 ILE A C 1
ATOM 2245 O O . ILE A 1 279 ? -2.621 -11.142 19.122 1.00 98.25 279 ILE A O 1
ATOM 2249 N N . GLU A 1 280 ? -2.270 -10.981 16.919 1.00 98.56 280 GLU A N 1
ATOM 2250 C CA . GLU A 1 280 ? -1.003 -10.249 17.050 1.00 98.56 280 GLU A CA 1
ATOM 2251 C C . GLU A 1 280 ? -1.264 -8.744 17.219 1.00 98.56 280 GLU A C 1
ATOM 2253 O O . GLU A 1 280 ? -1.694 -8.063 16.288 1.00 98.56 280 GLU A O 1
ATOM 2258 N N . SER A 1 281 ? -0.999 -8.196 18.403 1.00 98.56 281 SER A N 1
ATOM 2259 C CA . SER A 1 281 ? -1.135 -6.759 18.665 1.00 98.56 281 SER A CA 1
ATOM 2260 C C . SER A 1 281 ? 0.228 -6.079 18.662 1.00 98.56 281 SER A C 1
ATOM 2262 O O . SER A 1 281 ? 1.073 -6.357 19.510 1.00 98.56 281 SER A O 1
ATOM 2264 N N . TYR A 1 282 ? 0.460 -5.190 17.697 1.00 98.69 282 TYR A N 1
ATOM 2265 C CA . TYR A 1 282 ? 1.712 -4.453 17.550 1.00 98.69 282 TYR A CA 1
ATOM 2266 C C . TYR A 1 282 ? 1.570 -3.034 18.109 1.00 98.69 282 TYR A C 1
ATOM 2268 O O . TYR A 1 282 ? 0.915 -2.176 17.505 1.00 98.69 282 TYR A O 1
ATOM 2276 N N . LEU A 1 283 ? 2.214 -2.788 19.250 1.00 98.44 283 LEU A N 1
ATOM 2277 C CA . LEU A 1 283 ? 2.193 -1.527 19.986 1.00 98.44 283 LEU A CA 1
ATOM 2278 C C . LEU A 1 283 ? 3.495 -0.746 19.765 1.00 98.44 283 LEU A C 1
ATOM 2280 O O . LEU A 1 283 ? 4.561 -1.094 20.271 1.00 98.44 283 LEU A O 1
ATOM 2284 N N . TYR A 1 284 ? 3.409 0.338 19.000 1.00 98.19 284 TYR A N 1
ATOM 2285 C CA . TYR A 1 284 ? 4.563 1.169 18.653 1.00 98.19 284 TYR A CA 1
ATOM 2286 C C . TYR A 1 284 ? 4.729 2.316 19.647 1.00 98.19 284 TYR A C 1
ATOM 2288 O O . TYR A 1 284 ? 3.763 3.016 19.943 1.00 98.19 284 TYR A O 1
ATOM 2296 N N . ALA A 1 285 ? 5.960 2.605 20.066 1.00 97.50 285 ALA A N 1
ATOM 2297 C CA . ALA A 1 285 ? 6.299 3.702 20.972 1.00 97.50 285 ALA A CA 1
ATOM 2298 C C . ALA A 1 285 ? 5.729 5.058 20.517 1.00 97.50 285 ALA A C 1
ATOM 2300 O O . ALA A 1 285 ? 5.280 5.863 21.333 1.00 97.50 285 ALA A O 1
ATOM 2301 N N . HIS A 1 286 ? 5.738 5.322 19.205 1.00 95.81 286 HIS A N 1
ATOM 2302 C CA . HIS A 1 286 ? 5.251 6.574 18.624 1.00 95.81 286 HIS A CA 1
ATOM 2303 C C . HIS A 1 286 ? 4.874 6.439 17.130 1.00 95.81 286 HIS A C 1
ATOM 2305 O O . HIS A 1 286 ? 5.358 5.528 16.448 1.00 95.81 286 HIS A O 1
ATOM 2311 N N . PRO A 1 287 ? 4.080 7.380 16.566 1.00 93.81 287 PRO A N 1
ATOM 2312 C CA . PRO A 1 287 ? 3.624 7.336 15.169 1.00 93.81 287 PRO A CA 1
ATOM 2313 C C . PRO A 1 287 ? 4.741 7.180 14.128 1.00 93.81 287 PRO A C 1
ATOM 2315 O O . PRO A 1 287 ? 4.581 6.454 13.154 1.00 93.81 287 PRO A O 1
ATOM 2318 N N . TRP A 1 288 ? 5.906 7.804 14.337 1.00 92.56 288 TRP A N 1
ATOM 2319 C CA . TRP A 1 288 ? 7.038 7.686 13.404 1.00 92.56 288 TRP A CA 1
ATOM 2320 C C . TRP A 1 288 ? 7.678 6.288 13.369 1.00 92.56 288 TRP A C 1
ATOM 2322 O O . TRP A 1 288 ? 8.159 5.876 12.315 1.00 92.56 288 TRP A O 1
ATOM 2332 N N . GLN A 1 289 ? 7.678 5.546 14.486 1.00 95.44 289 GLN A N 1
ATOM 2333 C CA . GLN A 1 289 ? 8.173 4.165 14.515 1.00 95.44 289 GLN A CA 1
ATOM 2334 C C . GLN A 1 289 ? 7.225 3.283 13.698 1.00 95.44 289 GLN A C 1
ATOM 2336 O O . GLN A 1 289 ? 7.677 2.555 12.815 1.00 95.44 289 GLN A O 1
ATOM 2341 N N . LYS A 1 290 ? 5.909 3.449 13.905 1.00 95.31 290 LYS A N 1
ATOM 2342 C CA . LYS A 1 290 ? 4.874 2.776 13.111 1.00 95.31 290 LYS A CA 1
ATOM 2343 C C . LYS A 1 290 ? 4.998 3.110 11.624 1.00 95.31 290 LYS A C 1
ATOM 2345 O O . LYS A 1 290 ? 5.040 2.191 10.811 1.00 95.31 290 LYS A O 1
ATOM 2350 N N . GLN A 1 291 ? 5.162 4.386 11.263 1.00 92.75 291 GLN A N 1
ATOM 2351 C CA . GLN A 1 291 ? 5.341 4.811 9.870 1.00 92.75 291 GLN A CA 1
ATOM 2352 C C . GLN A 1 291 ? 6.540 4.122 9.214 1.00 92.75 291 GLN A C 1
ATOM 2354 O O . GLN A 1 291 ? 6.414 3.587 8.117 1.00 92.75 291 GLN A O 1
ATOM 2359 N N . LYS A 1 292 ? 7.690 4.083 9.896 1.00 91.81 292 LYS A N 1
ATOM 2360 C CA . LYS A 1 292 ? 8.901 3.430 9.380 1.00 91.81 292 LYS A CA 1
ATOM 2361 C C . LYS A 1 292 ? 8.689 1.933 9.121 1.00 91.81 292 LYS A C 1
ATOM 2363 O O . LYS A 1 292 ? 9.250 1.405 8.168 1.00 91.81 292 LYS A O 1
ATOM 2368 N N . MET A 1 293 ? 7.921 1.258 9.975 1.00 94.56 293 MET A N 1
ATOM 2369 C CA . MET A 1 293 ? 7.749 -0.199 9.939 1.00 94.56 293 MET A CA 1
ATOM 2370 C C . MET A 1 293 ? 6.525 -0.668 9.148 1.00 94.56 293 MET A C 1
ATOM 2372 O O . MET A 1 293 ? 6.447 -1.834 8.794 1.00 94.56 293 MET A O 1
ATOM 2376 N N . THR A 1 294 ? 5.551 0.202 8.893 1.00 94.81 294 THR A N 1
ATOM 2377 C CA . THR A 1 294 ? 4.280 -0.194 8.262 1.00 94.81 294 THR A CA 1
ATOM 2378 C C . THR A 1 294 ? 3.846 0.730 7.136 1.00 94.81 294 THR A C 1
ATOM 2380 O O . THR A 1 294 ? 3.074 0.316 6.282 1.00 94.81 294 THR A O 1
ATOM 2383 N N . GLY A 1 295 ? 4.342 1.967 7.086 1.00 91.88 295 GLY A N 1
ATOM 2384 C CA . GLY A 1 295 ? 3.885 3.001 6.152 1.00 91.88 295 GLY A CA 1
ATOM 2385 C C . GLY A 1 295 ? 2.669 3.786 6.641 1.00 91.88 295 GLY A C 1
ATOM 2386 O O . GLY A 1 295 ? 2.314 4.774 6.013 1.00 91.88 295 GLY A O 1
ATOM 2387 N N . ALA A 1 296 ? 2.049 3.397 7.760 1.00 91.06 296 ALA A N 1
ATOM 2388 C CA . ALA A 1 296 ? 0.964 4.148 8.384 1.00 91.06 296 ALA A CA 1
ATOM 2389 C C . ALA A 1 296 ? 1.492 4.930 9.594 1.00 91.06 296 ALA A C 1
ATOM 2391 O O . ALA A 1 296 ? 1.942 4.333 10.573 1.00 91.06 296 ALA A O 1
ATOM 2392 N N . LYS A 1 297 ? 1.450 6.267 9.561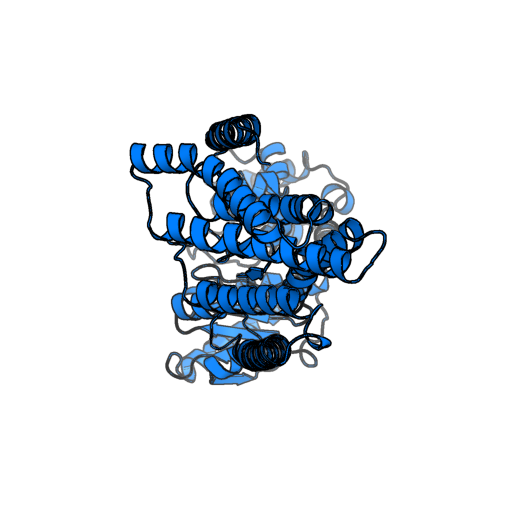 1.00 90.44 297 LYS A N 1
ATOM 2393 C CA . LYS A 1 297 ? 1.899 7.086 10.699 1.00 90.44 297 LYS A CA 1
ATOM 2394 C C . LYS A 1 297 ? 0.797 7.273 11.733 1.00 90.44 297 LYS A C 1
ATOM 2396 O O . LYS A 1 297 ? 0.893 6.743 12.839 1.00 90.44 297 LYS A O 1
ATOM 2401 N N . PHE A 1 298 ? -0.249 8.017 11.382 1.00 88.25 298 PHE A N 1
ATOM 2402 C CA . PHE A 1 298 ? -1.309 8.388 12.324 1.00 88.25 298 PHE A CA 1
ATOM 2403 C C . PHE A 1 298 ? -2.468 7.391 12.341 1.00 88.25 298 PHE A C 1
ATOM 2405 O O . PHE A 1 298 ? -3.058 7.162 13.390 1.00 88.25 298 PHE A O 1
ATOM 2412 N N . THR A 1 299 ? -2.729 6.724 11.221 1.00 87.81 299 THR A N 1
ATOM 2413 C CA . THR A 1 299 ? -3.805 5.736 11.094 1.00 87.81 299 THR A CA 1
ATOM 2414 C C . THR A 1 299 ? -3.430 4.428 11.782 1.00 87.81 299 THR A C 1
ATOM 2416 O O . THR A 1 299 ? -2.437 3.790 11.419 1.00 87.81 299 THR A O 1
ATOM 2419 N N . SER A 1 300 ? -4.171 4.044 12.819 1.00 93.56 300 SER A N 1
ATOM 2420 C CA . SER A 1 300 ? -4.198 2.657 13.298 1.00 93.56 300 SER A CA 1
ATOM 2421 C C . SER A 1 300 ? -4.949 1.800 12.285 1.00 93.56 300 SER A C 1
ATOM 2423 O O . SER A 1 300 ? -5.773 2.327 11.541 1.00 93.56 300 SER A O 1
ATOM 2425 N N . TYR A 1 301 ? -4.571 0.531 12.153 1.00 94.56 301 TYR A N 1
ATOM 2426 C CA . TYR A 1 301 ? -5.217 -0.329 11.169 1.00 94.56 301 TYR A CA 1
ATOM 2427 C C . TYR A 1 301 ? -5.112 -1.813 11.513 1.00 94.56 301 TYR A C 1
ATOM 2429 O O . TYR A 1 301 ? -4.167 -2.271 12.168 1.00 94.56 301 TYR A O 1
ATOM 2437 N N . VAL A 1 302 ? -6.057 -2.559 10.948 1.00 96.88 302 VAL A N 1
ATOM 2438 C CA . VAL A 1 302 ? -6.093 -4.019 10.874 1.00 96.88 302 VAL A CA 1
ATOM 2439 C C . VAL A 1 302 ? -5.986 -4.426 9.402 1.00 96.88 302 VAL A C 1
ATOM 2441 O O . VAL A 1 302 ? -6.854 -4.055 8.607 1.00 96.88 302 VAL A O 1
ATOM 2444 N N . PRO A 1 303 ? -4.962 -5.193 8.983 1.00 95.19 303 PRO A N 1
ATOM 2445 C CA . PRO A 1 303 ? -4.880 -5.715 7.623 1.00 95.19 303 PRO A CA 1
ATOM 2446 C C . PRO A 1 303 ? -5.870 -6.877 7.458 1.00 95.19 303 PRO A C 1
ATOM 2448 O O . PRO A 1 303 ? -5.499 -8.051 7.456 1.00 95.19 303 PRO A O 1
ATOM 2451 N N . VAL A 1 304 ? -7.157 -6.547 7.328 1.00 95.44 304 VAL A N 1
ATOM 2452 C CA . VAL A 1 304 ? -8.276 -7.506 7.262 1.00 95.44 304 VAL A CA 1
ATOM 2453 C C . VAL A 1 304 ? -8.082 -8.565 6.170 1.00 95.44 304 VAL A C 1
ATOM 2455 O O . VAL A 1 304 ? -8.423 -9.732 6.353 1.00 95.44 304 VAL A O 1
ATOM 2458 N N . TRP A 1 305 ? -7.420 -8.206 5.070 1.00 94.75 305 TRP A N 1
ATOM 2459 C CA . TRP A 1 305 ? -7.115 -9.104 3.955 1.00 94.75 305 TRP A CA 1
ATOM 2460 C C . TRP A 1 305 ? -6.072 -10.186 4.279 1.00 94.75 305 TRP A C 1
ATOM 2462 O O . TRP A 1 305 ? -5.910 -11.125 3.499 1.00 94.75 305 TRP A O 1
ATOM 2472 N N . GLN A 1 306 ? -5.362 -10.097 5.406 1.00 94.69 306 GLN A N 1
ATOM 2473 C CA . GLN A 1 306 ? -4.401 -11.118 5.813 1.00 94.69 306 GLN A CA 1
ATOM 2474 C C . GLN A 1 306 ? -5.042 -12.249 6.607 1.00 94.69 306 GLN A C 1
ATOM 2476 O O . GLN A 1 306 ? -5.998 -12.064 7.357 1.00 94.69 306 GLN A O 1
ATOM 2481 N N . LYS A 1 307 ? -4.454 -13.442 6.478 1.00 91.44 307 LYS A N 1
ATOM 2482 C CA . LYS A 1 307 ? -4.901 -14.632 7.212 1.00 91.44 307 LYS A CA 1
ATOM 2483 C C . LYS A 1 307 ? -4.686 -14.514 8.718 1.00 91.44 307 LYS A C 1
ATOM 2485 O O . LYS A 1 307 ? -5.553 -14.926 9.472 1.00 91.44 307 LYS A O 1
ATOM 2490 N N . LYS A 1 308 ? -3.538 -13.983 9.146 1.00 94.50 308 LYS A N 1
ATOM 2491 C CA . LYS A 1 308 ? -3.231 -13.799 10.565 1.00 94.50 308 LYS A CA 1
ATOM 2492 C C . LYS A 1 308 ? -3.971 -12.571 11.086 1.00 94.50 308 LYS A C 1
ATOM 2494 O O . LYS A 1 308 ? -3.862 -11.490 10.500 1.00 94.50 308 LYS A O 1
ATOM 2499 N N . ASP A 1 309 ? -4.737 -12.757 12.154 1.00 96.06 309 ASP A N 1
ATOM 2500 C CA . ASP A 1 309 ? -5.373 -11.666 12.884 1.00 96.06 309 ASP A CA 1
ATOM 2501 C C . ASP A 1 309 ? -4.301 -10.828 13.564 1.00 96.06 309 ASP A C 1
ATOM 2503 O O . ASP A 1 309 ? -3.474 -11.352 14.312 1.00 96.06 309 ASP A O 1
ATOM 2507 N N . GLN A 1 310 ? -4.287 -9.537 13.242 1.00 97.06 310 GLN A N 1
ATOM 2508 C CA . GLN A 1 310 ? -3.298 -8.610 13.764 1.00 97.06 310 GLN A CA 1
ATOM 2509 C C . GLN A 1 310 ? -3.804 -7.167 13.735 1.00 97.06 310 GLN A C 1
ATOM 2511 O O . GLN A 1 310 ? -4.675 -6.836 12.928 1.00 97.06 310 GLN A O 1
ATOM 2516 N N . MET A 1 311 ? -3.227 -6.307 14.569 1.00 97.75 311 MET A N 1
ATOM 2517 C CA . MET A 1 311 ? -3.510 -4.868 14.600 1.00 97.75 311 MET A CA 1
ATOM 2518 C C . MET A 1 311 ? -2.235 -4.055 14.848 1.00 97.75 311 MET A C 1
ATOM 2520 O O . MET A 1 311 ? -1.318 -4.521 15.525 1.00 97.75 311 MET A O 1
ATOM 2524 N N . HIS A 1 312 ? -2.187 -2.829 14.323 1.00 98.00 312 HIS A N 1
ATOM 2525 C CA . HIS A 1 312 ? -1.016 -1.951 14.410 1.00 98.00 312 HIS A CA 1
ATOM 2526 C C . HIS A 1 312 ? -1.382 -0.582 14.990 1.00 98.00 312 HIS A C 1
ATOM 2528 O O . HIS A 1 312 ? -2.008 0.247 14.321 1.00 98.00 312 HIS A O 1
ATOM 2534 N N . ILE A 1 313 ? -0.952 -0.312 16.226 1.00 97.31 313 ILE A N 1
ATOM 2535 C CA . ILE A 1 313 ? -1.384 0.862 16.997 1.00 97.31 313 ILE A CA 1
ATOM 2536 C C . ILE A 1 313 ? -0.175 1.576 17.610 1.00 97.31 313 ILE A C 1
ATOM 2538 O O . ILE A 1 313 ? 0.688 0.966 18.230 1.00 97.31 313 ILE A O 1
ATOM 2542 N N . ALA A 1 314 ? -0.098 2.899 17.444 1.00 97.00 314 ALA A N 1
ATOM 2543 C CA . ALA A 1 314 ? 0.908 3.704 18.140 1.00 97.00 314 ALA A CA 1
ATOM 2544 C C . ALA A 1 314 ? 0.425 4.045 19.555 1.00 97.00 314 ALA A C 1
ATOM 2546 O O . ALA A 1 314 ? -0.770 4.242 19.751 1.00 97.00 314 ALA A O 1
ATOM 2547 N N . LYS A 1 315 ? 1.340 4.197 20.516 1.00 96.62 315 LYS A N 1
ATOM 2548 C CA . LYS A 1 315 ? 1.050 4.423 21.939 1.00 96.62 315 LYS A CA 1
ATOM 2549 C C . LYS A 1 315 ? -0.028 5.477 22.193 1.00 96.62 315 LYS A C 1
ATOM 2551 O O . LYS A 1 315 ? -0.996 5.223 22.901 1.00 96.62 315 LYS A O 1
ATOM 2556 N N . THR A 1 316 ? 0.098 6.636 21.550 1.00 93.94 316 THR A N 1
ATOM 2557 C CA . THR A 1 316 ? -0.845 7.759 21.683 1.00 93.94 316 THR A CA 1
ATOM 2558 C C . THR A 1 316 ? -2.252 7.457 21.160 1.00 93.94 316 THR A C 1
ATOM 2560 O O . THR A 1 316 ? -3.187 8.169 21.504 1.00 93.94 316 THR A O 1
ATOM 2563 N N . ALA A 1 317 ? -2.404 6.429 20.323 1.00 93.38 317 ALA A N 1
ATOM 2564 C CA . ALA A 1 317 ? -3.660 6.008 19.712 1.00 93.38 317 ALA A CA 1
ATOM 2565 C C . ALA A 1 317 ? -4.282 4.768 20.384 1.00 93.38 317 ALA A C 1
ATOM 2567 O O . ALA A 1 317 ? -5.326 4.311 19.938 1.00 93.38 317 ALA A O 1
ATOM 2568 N N . ILE A 1 318 ? -3.684 4.220 21.451 1.00 94.75 318 ILE A N 1
ATOM 2569 C CA . ILE A 1 318 ? -4.223 3.028 22.129 1.00 94.75 318 ILE A CA 1
ATOM 2570 C C . ILE A 1 318 ? -5.587 3.329 22.749 1.00 94.75 318 ILE A C 1
ATOM 2572 O O . ILE A 1 318 ? -6.579 2.738 22.343 1.00 94.75 318 ILE A O 1
ATOM 2576 N N . ALA A 1 319 ? -5.659 4.277 23.684 1.00 90.69 319 ALA A N 1
ATOM 2577 C CA . ALA A 1 319 ? -6.919 4.615 24.345 1.00 90.69 319 ALA A CA 1
ATOM 2578 C C . ALA A 1 319 ? -8.050 5.015 23.367 1.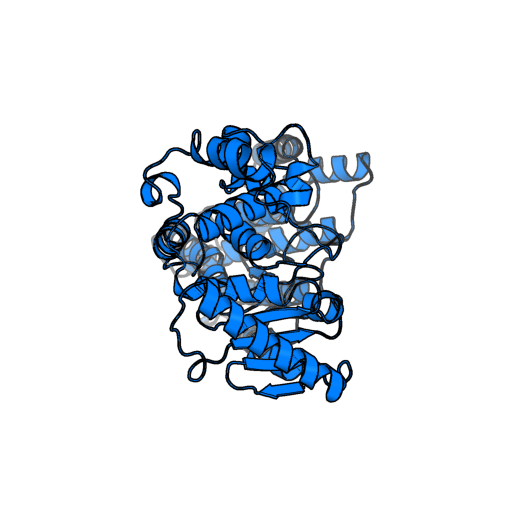00 90.69 319 ALA A C 1
ATOM 2580 O O . ALA A 1 319 ? -9.149 4.491 23.520 1.00 90.69 319 ALA A O 1
ATOM 2581 N N . PRO A 1 320 ? -7.822 5.879 22.354 1.00 88.56 320 PRO A N 1
ATOM 2582 C CA . PRO A 1 320 ? -8.894 6.300 21.448 1.00 88.56 320 PRO A CA 1
ATOM 2583 C C . PRO A 1 320 ? -9.189 5.339 20.286 1.00 88.56 320 PRO A C 1
ATOM 2585 O O . PRO A 1 320 ? -10.093 5.632 19.512 1.00 88.56 320 PRO A O 1
ATOM 2588 N N . SER A 1 321 ? -8.419 4.264 20.070 1.00 91.69 321 SER A N 1
ATOM 2589 C CA . SER A 1 321 ? -8.603 3.420 18.871 1.00 91.69 321 SER A CA 1
ATOM 2590 C C . SER A 1 321 ? -8.506 1.918 19.106 1.00 91.69 321 SER A C 1
ATOM 2592 O O . SER A 1 321 ? -8.887 1.165 18.219 1.00 91.69 321 SER A O 1
ATOM 2594 N N . LEU A 1 322 ? -8.040 1.443 20.267 1.00 95.31 322 LEU A N 1
ATOM 2595 C CA . LEU A 1 322 ? -7.894 0.004 20.524 1.00 95.31 322 LEU A CA 1
ATOM 2596 C C . LEU A 1 322 ? -9.203 -0.753 20.291 1.00 95.31 322 LEU A C 1
ATOM 2598 O O . LEU A 1 322 ? -9.222 -1.761 19.588 1.00 95.31 322 LEU A O 1
ATOM 2602 N N . ARG A 1 323 ? -10.303 -0.247 20.854 1.00 95.38 323 ARG A N 1
ATOM 2603 C CA . ARG A 1 323 ? -11.615 -0.868 20.689 1.00 95.38 323 ARG A CA 1
ATOM 2604 C C . ARG A 1 323 ? -12.087 -0.820 19.234 1.00 95.38 323 ARG A C 1
ATOM 2606 O O . ARG A 1 323 ? -12.526 -1.848 18.731 1.00 95.38 323 ARG A O 1
ATOM 2613 N N . HIS A 1 324 ? -11.941 0.324 18.560 1.00 94.94 324 HIS A N 1
ATOM 2614 C CA . HIS A 1 324 ? -12.267 0.491 17.134 1.00 94.94 324 HIS A CA 1
ATOM 2615 C C . HIS A 1 324 ? -11.540 -0.535 16.257 1.00 94.94 324 HIS A C 1
ATOM 2617 O O . HIS A 1 324 ? -12.167 -1.239 15.471 1.00 94.94 324 HIS A O 1
ATOM 2623 N N . GLU A 1 325 ? -10.225 -0.686 16.428 1.00 96.44 325 GLU A N 1
ATOM 2624 C CA . GLU A 1 325 ? -9.447 -1.661 15.656 1.00 96.44 325 GLU A CA 1
ATOM 2625 C C . GLU A 1 325 ? -9.817 -3.108 16.013 1.00 96.44 325 GLU A C 1
ATOM 2627 O O . GLU A 1 325 ? -9.906 -3.964 15.134 1.00 96.44 325 GLU A O 1
ATOM 2632 N N . LEU A 1 326 ? -10.101 -3.405 17.283 1.00 96.88 326 LEU A N 1
ATOM 2633 C CA . LEU A 1 326 ? -10.562 -4.734 17.692 1.00 96.88 326 LEU A CA 1
ATOM 2634 C C . LEU A 1 326 ? -11.894 -5.127 17.047 1.00 96.88 326 LEU A C 1
ATOM 2636 O O . LEU A 1 326 ? -12.092 -6.308 16.755 1.00 96.88 326 LEU A O 1
ATOM 2640 N N . VAL A 1 327 ? -12.779 -4.166 16.766 1.00 97.25 327 VAL A N 1
ATOM 2641 C CA . VAL A 1 327 ? -14.003 -4.434 15.999 1.00 97.25 327 VAL A CA 1
ATOM 2642 C C . VAL A 1 327 ? -13.656 -4.965 14.611 1.00 97.25 327 VAL A C 1
ATOM 2644 O O . VAL A 1 327 ? -14.249 -5.953 14.177 1.00 97.25 327 VAL A O 1
ATOM 2647 N N . HIS A 1 328 ? -12.664 -4.378 13.936 1.00 97.44 328 HIS A N 1
ATOM 2648 C CA . HIS A 1 328 ? -12.209 -4.868 12.633 1.00 97.44 328 HIS A CA 1
ATOM 2649 C C . HIS A 1 328 ? -11.630 -6.277 12.725 1.00 97.44 328 HIS A C 1
ATOM 2651 O O . HIS A 1 328 ? -11.929 -7.098 11.862 1.00 97.44 328 HIS A O 1
ATOM 2657 N N . VAL A 1 329 ? -10.863 -6.592 13.778 1.00 97.00 329 VAL A N 1
ATOM 2658 C CA . VAL A 1 329 ? -10.359 -7.960 14.014 1.00 97.00 329 VAL A CA 1
ATOM 2659 C C . VAL A 1 329 ? -11.509 -8.951 14.210 1.00 97.00 329 VAL A C 1
ATOM 2661 O O . VAL A 1 329 ? -11.540 -9.993 13.555 1.00 97.00 329 VAL A O 1
ATOM 2664 N N . ALA A 1 330 ? -12.477 -8.626 15.068 1.00 96.19 330 ALA A N 1
ATOM 2665 C CA . ALA A 1 330 ? -13.629 -9.482 15.342 1.00 96.19 330 ALA A CA 1
ATOM 2666 C C . ALA A 1 330 ? -14.501 -9.684 14.088 1.00 96.19 330 ALA A C 1
ATOM 2668 O O . ALA A 1 330 ? -14.922 -10.802 13.777 1.00 96.19 330 ALA A O 1
ATOM 2669 N N . ALA A 1 331 ? -14.716 -8.622 13.308 1.00 96.62 331 ALA A N 1
ATOM 2670 C CA . ALA A 1 331 ? -15.536 -8.656 12.101 1.00 96.62 331 ALA A CA 1
ATOM 2671 C C . ALA A 1 331 ? -14.970 -9.560 10.993 1.00 96.62 331 ALA A C 1
ATOM 2673 O O . ALA A 1 331 ? -15.734 -10.045 10.150 1.00 96.62 331 ALA A O 1
ATOM 2674 N N . LYS A 1 332 ? -13.663 -9.874 11.020 1.00 95.88 332 LYS A N 1
ATOM 2675 C CA . LYS A 1 332 ? -13.052 -10.830 10.081 1.00 95.88 332 LYS A CA 1
ATOM 2676 C C . LYS A 1 332 ? -13.755 -12.179 10.060 1.00 95.88 332 LYS A C 1
ATOM 2678 O O . LYS A 1 332 ? -13.858 -12.785 8.994 1.00 95.88 332 LYS A O 1
ATOM 2683 N N . GLN A 1 333 ? -14.305 -12.606 11.195 1.00 94.50 333 GLN A N 1
ATOM 2684 C CA . GLN A 1 333 ? -14.942 -13.916 11.350 1.00 94.50 333 GLN A CA 1
ATOM 2685 C C . GLN A 1 333 ? -16.222 -14.084 10.518 1.00 94.50 333 GLN A C 1
ATOM 2687 O O . GLN A 1 333 ? -16.627 -15.207 10.222 1.00 94.50 333 GLN A O 1
ATOM 2692 N N . PHE A 1 334 ? -16.851 -12.986 10.095 1.00 95.75 334 PHE A N 1
ATOM 2693 C CA . PHE A 1 334 ? -18.032 -13.009 9.225 1.00 95.75 334 PHE A CA 1
ATOM 2694 C C . PHE A 1 334 ? -17.890 -12.106 7.990 1.00 95.75 334 PHE A C 1
ATOM 2696 O O . PHE A 1 334 ? -18.861 -11.871 7.270 1.00 95.75 334 PHE A O 1
ATOM 2703 N N . GLY A 1 335 ? -16.680 -11.621 7.705 1.00 95.75 335 GLY A N 1
ATOM 2704 C CA . GLY A 1 335 ? -16.378 -10.838 6.513 1.00 95.75 335 GLY A CA 1
ATOM 2705 C C . GLY A 1 335 ? -16.447 -11.641 5.208 1.00 95.75 335 GLY A C 1
ATOM 2706 O O . GLY A 1 335 ? -16.657 -12.857 5.173 1.00 95.75 335 GLY A O 1
ATOM 2707 N N . ASN A 1 336 ? -16.277 -10.952 4.078 1.00 95.31 336 ASN A N 1
ATOM 2708 C CA . ASN A 1 336 ? -16.250 -11.602 2.771 1.00 95.31 336 ASN A CA 1
ATOM 2709 C C . ASN A 1 336 ? -14.993 -12.480 2.590 1.00 95.31 336 ASN A C 1
ATOM 2711 O O . ASN A 1 336 ? -13.958 -12.244 3.200 1.00 95.31 336 ASN A O 1
ATOM 2715 N N . ARG A 1 337 ? -15.049 -13.460 1.680 1.00 92.62 337 ARG A N 1
ATOM 2716 C CA . ARG A 1 337 ? -13.976 -14.460 1.492 1.00 92.62 337 ARG A CA 1
ATOM 2717 C C . ARG A 1 337 ? -12.636 -13.920 0.975 1.00 92.62 337 ARG A C 1
ATOM 2719 O O . ARG A 1 337 ? -11.655 -14.651 1.028 1.00 92.62 337 ARG A O 1
ATOM 2726 N N . LEU A 1 338 ? -12.605 -12.725 0.387 1.00 91.00 338 LEU A N 1
ATOM 2727 C CA . LEU A 1 338 ? -11.390 -12.156 -0.202 1.00 91.00 338 LEU A CA 1
ATOM 2728 C C . LEU A 1 338 ? -10.647 -11.258 0.789 1.00 91.00 338 LEU A C 1
ATOM 2730 O O . LEU A 1 338 ? -9.430 -11.350 0.899 1.00 91.00 338 LEU A O 1
ATOM 2734 N N . LEU A 1 339 ? -11.379 -10.372 1.465 1.00 91.50 339 LEU A N 1
ATOM 2735 C CA . LEU A 1 339 ? -10.809 -9.340 2.333 1.00 91.50 339 LEU A CA 1
ATOM 2736 C C . LEU A 1 339 ? -11.049 -9.597 3.820 1.00 91.50 339 LEU A C 1
ATOM 2738 O O . LEU A 1 339 ? -10.533 -8.835 4.620 1.00 91.50 339 LEU A O 1
ATOM 2742 N N . ASN A 1 340 ? -11.868 -10.586 4.189 1.00 95.69 340 ASN A N 1
ATOM 2743 C CA . ASN A 1 340 ? -12.385 -10.767 5.551 1.00 95.69 340 ASN A CA 1
ATOM 2744 C C . ASN A 1 340 ? -12.987 -9.463 6.116 1.00 95.69 340 ASN A C 1
ATOM 2746 O O . ASN A 1 340 ? -12.848 -9.146 7.284 1.00 95.69 340 ASN A O 1
ATOM 2750 N N . ALA A 1 341 ? -13.652 -8.681 5.265 1.00 95.31 341 ALA A N 1
ATOM 2751 C CA . ALA A 1 341 ? -14.326 -7.432 5.623 1.00 95.31 341 ALA A CA 1
ATOM 2752 C C . ALA A 1 341 ? -15.595 -7.263 4.775 1.00 95.31 341 ALA A C 1
ATOM 2754 O O . ALA A 1 341 ? -15.908 -8.121 3.944 1.00 95.31 341 ALA A O 1
ATOM 2755 N N . SER A 1 342 ? -16.341 -6.175 4.948 1.00 95.00 342 SER A N 1
ATOM 2756 C CA . SER A 1 342 ? -17.475 -5.866 4.069 1.00 95.00 342 SER A CA 1
ATOM 2757 C C . SER A 1 342 ? -17.019 -5.295 2.722 1.00 95.00 342 SER A C 1
ATOM 2759 O O . SER A 1 342 ? -15.963 -4.679 2.609 1.00 95.00 342 SER A O 1
ATOM 2761 N N . TRP A 1 343 ? -17.833 -5.488 1.679 1.00 90.56 343 TRP A N 1
ATOM 2762 C CA . TRP A 1 343 ? -17.686 -4.760 0.407 1.00 90.56 343 TRP A CA 1
ATOM 2763 C C . TRP A 1 343 ? -18.104 -3.288 0.520 1.00 90.56 343 TRP A C 1
ATOM 2765 O O . TRP A 1 343 ? -17.787 -2.486 -0.357 1.00 90.56 343 TRP A O 1
ATOM 2775 N N . SER A 1 344 ? -18.833 -2.946 1.583 1.00 91.69 344 SER A N 1
ATOM 2776 C CA . SER A 1 344 ? -19.255 -1.590 1.905 1.00 91.69 344 SER A CA 1
ATOM 2777 C C . SER A 1 344 ? -18.377 -1.032 3.017 1.00 91.69 344 SER A C 1
ATOM 2779 O O . SER A 1 344 ? -18.399 -1.522 4.144 1.00 91.69 344 SER A O 1
ATOM 2781 N N . ILE A 1 345 ? -17.634 0.028 2.706 1.00 87.75 345 ILE A N 1
ATOM 2782 C CA . ILE A 1 345 ? -16.755 0.700 3.671 1.00 87.75 345 ILE A CA 1
ATOM 2783 C C . ILE A 1 345 ? -17.571 1.339 4.796 1.00 87.75 345 ILE A C 1
ATOM 2785 O O . ILE A 1 345 ? -17.168 1.260 5.949 1.00 87.75 345 ILE A O 1
ATOM 2789 N N . GLY A 1 346 ? -18.765 1.857 4.490 1.00 91.00 346 GLY A N 1
ATOM 2790 C CA . GLY A 1 346 ? -19.692 2.340 5.513 1.00 91.00 346 GLY A CA 1
ATOM 2791 C C . GLY A 1 346 ? -20.112 1.253 6.509 1.00 91.00 346 GLY A C 1
ATOM 2792 O O . GLY A 1 346 ? -20.299 1.558 7.678 1.00 91.00 346 GLY A O 1
ATOM 2793 N N . LEU A 1 347 ? -20.206 -0.022 6.100 1.00 94.62 347 LEU A N 1
ATOM 2794 C CA . LEU A 1 347 ? -20.435 -1.130 7.041 1.00 94.62 347 LEU A CA 1
ATOM 2795 C C . LEU A 1 347 ? -19.173 -1.486 7.839 1.00 94.62 347 LEU A C 1
ATOM 2797 O O . LEU A 1 347 ? -19.298 -1.860 9.000 1.00 94.62 347 LEU A O 1
ATOM 2801 N N . VAL A 1 348 ? -17.983 -1.382 7.234 1.00 94.31 348 VAL A N 1
ATOM 2802 C CA . VAL A 1 348 ? -16.700 -1.610 7.926 1.00 94.31 348 VAL A CA 1
ATOM 2803 C C . VAL A 1 348 ? -16.507 -0.580 9.036 1.00 94.31 348 VAL A C 1
ATOM 2805 O O . VAL A 1 348 ? -16.449 -0.942 10.207 1.00 94.31 348 VAL A O 1
ATOM 2808 N N . GLU A 1 349 ? -16.470 0.702 8.682 1.00 92.94 349 GLU A N 1
ATOM 2809 C CA . GLU A 1 349 ? -16.219 1.782 9.639 1.00 92.94 349 GLU A CA 1
ATOM 2810 C C . GLU A 1 349 ? -17.431 2.057 10.530 1.00 92.94 349 GLU A C 1
ATOM 2812 O O . GLU A 1 349 ? -17.268 2.317 11.718 1.00 92.94 349 GLU A O 1
ATOM 2817 N N . GLY A 1 350 ? -18.651 1.934 9.997 1.00 93.62 350 GLY A N 1
ATOM 2818 C CA . GLY A 1 350 ? -19.872 2.103 10.780 1.00 93.62 350 GLY A CA 1
ATOM 2819 C C . GLY A 1 350 ? -19.986 1.079 11.908 1.00 93.62 350 GLY A C 1
ATOM 2820 O O . GLY A 1 350 ? -20.366 1.443 13.013 1.00 93.62 350 GLY A O 1
ATOM 2821 N N . LEU A 1 351 ? -19.589 -0.180 11.689 1.00 95.75 351 LEU A N 1
ATOM 2822 C CA . LEU A 1 351 ? -19.557 -1.174 12.767 1.00 95.75 351 LEU A CA 1
ATOM 2823 C C . LEU A 1 351 ? -18.572 -0.793 13.875 1.00 95.75 351 LEU A C 1
ATOM 2825 O O . LEU A 1 351 ? -18.908 -0.889 15.055 1.00 95.75 351 LEU A O 1
ATOM 2829 N N . ALA A 1 352 ? -17.375 -0.351 13.493 1.00 94.06 352 ALA A N 1
ATOM 2830 C CA . ALA A 1 352 ? -16.349 0.056 14.442 1.00 94.06 352 ALA A CA 1
ATOM 2831 C C . ALA A 1 352 ? -16.791 1.272 15.270 1.00 94.06 352 ALA A C 1
ATOM 2833 O O . ALA A 1 352 ? -16.712 1.230 16.494 1.00 94.06 352 ALA A O 1
ATOM 2834 N N . VAL A 1 353 ? -17.389 2.285 14.634 1.00 91.94 353 VAL A N 1
ATOM 2835 C CA . VAL A 1 353 ? -17.943 3.462 15.328 1.00 91.94 353 VAL A CA 1
ATOM 2836 C C . VAL A 1 353 ? -19.161 3.114 16.192 1.00 91.94 353 VAL A C 1
ATOM 2838 O O . VAL A 1 353 ? -19.328 3.697 17.261 1.00 91.94 353 VAL A O 1
ATOM 2841 N N . ALA A 1 354 ? -20.021 2.190 15.751 1.00 92.12 354 ALA A N 1
ATOM 2842 C CA . ALA A 1 354 ? -21.196 1.763 16.516 1.00 92.12 354 ALA A CA 1
ATOM 2843 C C . ALA A 1 354 ? -20.798 1.100 17.839 1.00 92.12 354 ALA A C 1
ATOM 2845 O O . ALA A 1 354 ? -21.375 1.388 18.885 1.00 92.12 354 ALA A O 1
ATOM 2846 N N . LEU A 1 355 ? -19.790 0.226 17.791 1.00 92.31 355 LEU A N 1
ATOM 2847 C CA . LEU A 1 355 ? -19.351 -0.542 18.951 1.00 92.31 355 LEU A CA 1
ATOM 2848 C C . LEU A 1 355 ? -18.266 0.160 19.773 1.00 92.31 355 LEU A C 1
ATOM 2850 O O . LEU A 1 355 ? -18.012 -0.267 20.899 1.00 92.31 355 LEU A O 1
ATOM 2854 N N . ASP A 1 356 ? -17.661 1.242 19.280 1.00 85.25 356 ASP A N 1
ATOM 2855 C CA . ASP A 1 356 ? -16.737 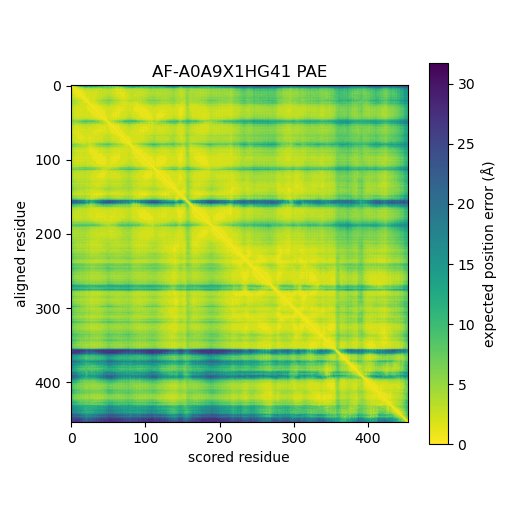2.091 20.039 1.00 85.25 356 ASP A CA 1
ATOM 2856 C C . ASP A 1 356 ? -17.487 3.172 20.844 1.00 85.25 356 ASP A C 1
ATOM 2858 O O . ASP A 1 356 ? -17.415 4.374 20.575 1.00 85.25 356 ASP A O 1
ATOM 2862 N N . VAL A 1 357 ? -18.244 2.712 21.849 1.00 62.78 357 VAL A N 1
ATOM 2863 C CA . VAL A 1 357 ? -19.301 3.449 22.579 1.00 62.78 357 VAL A CA 1
ATOM 2864 C C . VAL A 1 357 ? -18.833 4.755 23.263 1.00 62.78 357 VAL A C 1
ATOM 2866 O O . VAL A 1 357 ? -19.655 5.489 23.809 1.00 62.78 357 VAL A O 1
ATOM 2869 N N . ARG A 1 358 ? -17.540 5.118 23.250 1.00 58.84 358 ARG A N 1
ATOM 2870 C CA . ARG A 1 358 ? -17.025 6.331 23.926 1.00 58.84 358 ARG A CA 1
ATOM 2871 C C . ARG A 1 358 ? -15.906 7.083 23.198 1.00 58.84 358 ARG A C 1
ATOM 2873 O O . ARG A 1 358 ? -15.227 7.881 23.843 1.00 58.84 358 ARG A O 1
ATOM 2880 N N . SER A 1 359 ? -15.734 6.905 21.888 1.00 53.16 359 SER A N 1
ATOM 2881 C CA . SER A 1 359 ? -14.606 7.489 21.133 1.00 53.16 359 SER A CA 1
ATOM 2882 C C . SER A 1 359 ? -14.389 9.006 21.319 1.00 53.16 359 SER A C 1
ATOM 2884 O O . SER A 1 359 ? -13.255 9.475 21.252 1.00 53.16 359 SER A O 1
ATOM 2886 N N . ASN A 1 360 ? -15.436 9.791 21.612 1.00 53.28 360 ASN A N 1
ATOM 2887 C CA . ASN A 1 360 ? -15.325 11.243 21.827 1.00 53.28 360 ASN A CA 1
ATOM 2888 C C . ASN A 1 360 ? -15.403 11.700 23.302 1.00 53.28 360 ASN A C 1
ATOM 2890 O O . ASN A 1 360 ? -15.259 12.893 23.563 1.00 53.28 360 ASN A O 1
ATOM 2894 N N . GLY A 1 361 ? -15.670 10.791 24.250 1.00 58.56 361 GLY A N 1
ATOM 2895 C CA . GLY A 1 361 ? -15.765 11.063 25.693 1.00 58.56 361 GLY A CA 1
ATOM 2896 C C . GLY A 1 361 ? -16.840 12.064 26.161 1.00 58.56 361 GLY A C 1
ATOM 2897 O O . GLY A 1 361 ? -16.914 12.325 27.361 1.00 58.56 361 GLY A O 1
ATOM 2898 N N . ILE A 1 362 ? -17.650 12.633 25.259 1.00 67.25 362 ILE A N 1
ATOM 2899 C CA . ILE A 1 362 ? -18.550 13.772 25.535 1.00 67.25 362 ILE A CA 1
ATOM 2900 C C . ILE A 1 362 ? -20.002 13.473 25.133 1.00 67.25 362 ILE A C 1
ATOM 2902 O O . ILE A 1 362 ? -20.916 13.885 25.844 1.00 67.25 362 ILE A O 1
ATOM 2906 N N . ALA A 1 363 ? -20.231 12.784 24.012 1.00 71.81 363 ALA A N 1
ATOM 2907 C CA . ALA A 1 363 ? -21.563 12.529 23.464 1.00 71.81 363 ALA A CA 1
ATOM 2908 C C . ALA A 1 363 ? -21.625 11.178 22.736 1.00 71.81 363 ALA A C 1
ATOM 2910 O O . ALA A 1 363 ? -20.659 10.753 22.111 1.00 71.81 363 ALA A O 1
ATOM 2911 N N . THR A 1 364 ? -22.765 10.496 22.739 1.00 79.19 364 THR A N 1
ATOM 2912 C CA . THR A 1 364 ? -22.923 9.290 21.912 1.00 79.19 364 THR A CA 1
ATOM 2913 C C . THR A 1 364 ? -22.923 9.649 20.423 1.00 79.19 364 THR A C 1
ATOM 2915 O O . THR A 1 364 ? -23.217 10.783 20.031 1.00 79.19 364 THR A O 1
ATOM 2918 N N . THR A 1 365 ? -22.611 8.679 19.561 1.00 82.19 365 THR A N 1
ATOM 2919 C CA . THR A 1 365 ? -22.704 8.853 18.102 1.00 82.19 365 THR A CA 1
ATOM 2920 C C . THR A 1 365 ? -24.108 9.315 17.692 1.00 82.19 365 THR A C 1
ATOM 2922 O O . THR A 1 365 ? -24.247 10.219 16.869 1.00 82.19 365 THR A O 1
ATOM 2925 N N . ASP A 1 366 ? -25.147 8.784 18.341 1.00 82.81 366 ASP A N 1
ATOM 2926 C CA . ASP A 1 366 ? -26.541 9.181 18.123 1.00 82.81 366 ASP A CA 1
ATOM 2927 C C . ASP A 1 366 ? -26.804 10.637 18.529 1.00 82.81 366 ASP A C 1
ATOM 2929 O O . ASP A 1 366 ? -27.467 11.367 17.795 1.00 82.81 366 ASP A O 1
ATOM 2933 N N . GLN A 1 367 ? -26.249 11.092 19.659 1.00 82.62 367 GLN A N 1
ATOM 2934 C CA . GLN A 1 367 ? -26.345 12.488 20.100 1.00 82.62 367 GLN A CA 1
ATOM 2935 C C . GLN A 1 367 ? -25.658 13.444 19.113 1.00 82.62 367 GLN A C 1
ATOM 2937 O O . GLN A 1 367 ? -26.189 14.522 18.834 1.00 82.62 367 GLN A O 1
ATOM 2942 N N . LEU A 1 368 ? -24.517 13.045 18.538 1.00 83.38 368 LEU A N 1
ATOM 2943 C CA . LEU A 1 368 ? -23.836 13.829 17.505 1.00 83.38 368 LEU A CA 1
ATOM 2944 C C . LEU A 1 368 ? -24.681 13.958 16.230 1.00 83.38 368 LEU A C 1
ATOM 2946 O O . LEU A 1 368 ? -24.816 15.067 15.708 1.00 83.38 368 LEU A O 1
ATOM 2950 N N . VAL A 1 369 ? -25.282 12.864 15.746 1.00 83.31 369 VAL A N 1
ATOM 2951 C CA . VAL A 1 369 ? -26.185 12.918 14.580 1.00 83.31 369 VAL A CA 1
ATOM 2952 C C . VAL A 1 369 ? -27.435 13.738 14.902 1.00 83.31 369 VAL A C 1
ATOM 2954 O O . VAL A 1 369 ? -27.828 14.597 14.113 1.00 83.31 369 VAL A O 1
ATOM 2957 N N . ALA A 1 370 ? -28.031 13.545 16.082 1.00 83.12 370 ALA A N 1
ATOM 2958 C CA . ALA A 1 370 ? -29.228 14.263 16.514 1.00 83.12 370 ALA A CA 1
ATOM 2959 C C . ALA A 1 370 ? -29.021 15.791 16.579 1.00 83.12 370 ALA A C 1
ATOM 2961 O O . ALA A 1 370 ? -29.957 16.549 16.293 1.00 83.12 370 ALA A O 1
ATOM 2962 N N . ALA A 1 371 ? -27.806 16.236 16.922 1.00 82.06 371 ALA A N 1
ATOM 2963 C CA . ALA A 1 371 ? -27.411 17.643 16.969 1.00 82.06 371 ALA A CA 1
ATOM 2964 C C . ALA A 1 371 ? -27.094 18.244 15.583 1.00 82.06 371 ALA A C 1
ATOM 2966 O O . ALA A 1 371 ? -27.235 19.455 15.390 1.00 82.06 371 ALA A O 1
ATOM 2967 N N . ALA A 1 372 ? -26.696 17.425 14.608 1.00 79.44 372 ALA A N 1
ATOM 2968 C CA . ALA A 1 372 ? -26.295 17.861 13.273 1.00 79.44 372 ALA A CA 1
ATOM 2969 C C . ALA A 1 372 ? -27.492 17.925 12.302 1.00 79.44 372 ALA A C 1
ATOM 2971 O O . ALA A 1 372 ? -27.692 17.034 11.482 1.00 79.44 372 ALA A O 1
ATOM 2972 N N . LYS A 1 373 ? -28.299 18.994 12.379 1.00 76.75 373 LYS A N 1
ATOM 2973 C CA . LYS A 1 373 ? -29.408 19.237 11.431 1.00 76.75 373 LYS A CA 1
ATOM 2974 C C . LYS A 1 373 ? -28.932 19.963 10.155 1.00 76.75 373 LYS A C 1
ATOM 2976 O O . LYS A 1 373 ? -28.107 20.871 10.268 1.00 76.75 373 LYS A O 1
ATOM 2981 N N . PRO A 1 374 ? -29.503 19.667 8.967 1.00 81.38 374 PRO A N 1
ATOM 2982 C CA . PRO A 1 374 ? -30.544 18.666 8.701 1.00 81.38 374 PRO A CA 1
ATOM 2983 C C . PRO A 1 374 ? -30.011 17.230 8.801 1.00 81.38 374 PRO A C 1
ATOM 2985 O O . PRO A 1 374 ? -28.835 16.993 8.548 1.00 81.38 374 PRO A O 1
ATOM 2988 N N . TYR A 1 375 ? -30.885 16.287 9.168 1.00 80.88 375 TYR A N 1
ATOM 2989 C CA . TYR A 1 375 ? -30.521 14.870 9.183 1.00 80.88 375 TYR A CA 1
ATOM 2990 C C . TYR A 1 375 ? -30.202 14.382 7.764 1.00 80.88 375 TYR A C 1
ATOM 2992 O O . TYR A 1 375 ? -30.856 14.846 6.824 1.00 80.88 375 TYR A O 1
ATOM 3000 N N . PRO A 1 376 ? -29.234 13.460 7.612 1.00 77.75 376 PRO A N 1
ATOM 3001 C CA . PRO A 1 376 ? -28.910 12.880 6.317 1.00 77.75 376 PRO A CA 1
ATOM 3002 C C . PRO A 1 376 ? -30.140 12.180 5.740 1.00 77.75 376 PRO A C 1
ATOM 3004 O O . PRO A 1 376 ? -30.827 11.430 6.441 1.00 77.75 376 PRO A O 1
ATOM 3007 N N . ASP A 1 377 ? -30.429 12.458 4.471 1.00 80.75 377 ASP A N 1
ATOM 3008 C CA . ASP A 1 377 ? -31.526 11.803 3.770 1.00 80.75 377 ASP A CA 1
ATOM 3009 C C . ASP A 1 377 ? -31.124 10.392 3.290 1.00 80.75 377 ASP A C 1
ATOM 3011 O O . ASP A 1 377 ? -30.006 9.915 3.511 1.00 80.75 377 ASP A O 1
ATOM 3015 N N . ALA A 1 378 ? -32.051 9.683 2.644 1.00 81.62 378 ALA A N 1
ATOM 3016 C CA . ALA A 1 378 ? -31.793 8.336 2.138 1.00 81.62 378 ALA A CA 1
ATOM 3017 C C . ALA A 1 378 ? -30.625 8.283 1.135 1.00 81.62 378 ALA A C 1
ATOM 3019 O O . ALA A 1 378 ? -29.842 7.333 1.152 1.00 81.62 378 ALA A O 1
ATOM 3020 N N . ARG A 1 379 ? -30.464 9.313 0.294 1.00 83.75 379 ARG A N 1
ATOM 3021 C CA . ARG A 1 379 ? -29.393 9.367 -0.712 1.00 83.75 379 ARG A CA 1
ATOM 3022 C C . ARG A 1 379 ? -28.045 9.628 -0.064 1.00 83.75 379 ARG A C 1
ATOM 3024 O O . ARG A 1 379 ? -27.054 9.019 -0.470 1.00 83.75 379 ARG A O 1
ATOM 3031 N N . ASP A 1 380 ? -28.006 10.497 0.941 1.00 82.31 380 ASP A N 1
ATOM 3032 C CA . ASP A 1 380 ? -26.805 10.727 1.743 1.00 82.31 380 ASP A CA 1
ATOM 3033 C C . ASP A 1 380 ? -26.365 9.427 2.431 1.00 82.31 380 ASP A C 1
ATOM 3035 O O . ASP A 1 380 ? -25.183 9.072 2.395 1.00 82.31 380 ASP A O 1
ATOM 3039 N N . MET A 1 381 ? -27.321 8.670 2.980 1.00 82.06 381 MET A N 1
ATOM 3040 C CA . MET A 1 381 ? -27.047 7.383 3.618 1.00 82.06 381 MET A CA 1
ATOM 3041 C C . MET A 1 381 ? -26.541 6.336 2.615 1.00 82.06 381 MET A C 1
ATOM 3043 O O . MET A 1 381 ? -25.503 5.715 2.845 1.00 82.06 381 MET A O 1
ATOM 3047 N N . GLU A 1 382 ? -27.211 6.156 1.474 1.00 84.19 382 GLU A N 1
ATOM 3048 C CA . GLU A 1 382 ? -26.751 5.251 0.408 1.00 84.19 382 GLU A CA 1
ATOM 3049 C C . GLU A 1 382 ? -25.340 5.603 -0.076 1.00 84.19 382 GLU A C 1
ATOM 3051 O O . GLU A 1 382 ? -24.486 4.725 -0.240 1.00 84.19 382 GLU A O 1
ATOM 3056 N N . SER A 1 383 ? -25.076 6.899 -0.257 1.00 84.44 383 SER A N 1
ATOM 3057 C CA . SER A 1 383 ? -23.764 7.409 -0.643 1.00 84.44 383 SER A CA 1
ATOM 3058 C C . SER A 1 383 ? -22.700 7.033 0.392 1.00 84.44 383 SER A C 1
ATOM 3060 O O . SER A 1 383 ? -21.649 6.507 0.012 1.00 84.44 383 SER A O 1
ATOM 3062 N N . ALA A 1 384 ? -22.987 7.193 1.688 1.00 84.38 384 ALA A N 1
ATOM 3063 C CA . ALA A 1 384 ? -22.073 6.835 2.772 1.00 84.38 384 ALA A CA 1
ATOM 3064 C C . ALA A 1 384 ? -21.769 5.324 2.840 1.00 84.38 384 ALA A C 1
ATOM 3066 O O . ALA A 1 384 ? -20.675 4.937 3.240 1.00 84.38 384 ALA A O 1
ATOM 3067 N N . PHE A 1 385 ? -22.669 4.448 2.384 1.00 83.94 385 PHE A N 1
ATOM 3068 C CA . PHE A 1 385 ? -22.397 3.006 2.287 1.00 83.94 385 PHE A CA 1
ATOM 3069 C C . PHE A 1 385 ? -21.703 2.583 0.979 1.00 83.94 385 PHE A C 1
ATOM 3071 O O . PHE A 1 385 ? -21.313 1.418 0.838 1.00 83.94 385 PHE A O 1
ATOM 3078 N N . SER A 1 386 ? -21.482 3.506 0.040 1.00 79.94 386 SER A N 1
ATOM 3079 C CA . SER A 1 386 ? -20.745 3.257 -1.204 1.00 79.94 386 SER A CA 1
ATOM 3080 C C . SER A 1 386 ? -19.257 3.616 -1.079 1.00 79.94 386 SER A C 1
ATOM 3082 O O . SER A 1 386 ? -18.886 4.557 -0.383 1.00 79.94 386 SER A O 1
ATOM 3084 N N . VAL A 1 387 ? -18.383 2.914 -1.811 1.00 71.75 387 VAL A N 1
ATOM 3085 C CA . VAL A 1 387 ? -16.931 3.202 -1.818 1.00 71.75 387 VAL A CA 1
ATOM 3086 C C . VAL A 1 387 ? -16.644 4.635 -2.284 1.00 71.75 387 VAL A C 1
ATOM 3088 O O . VAL A 1 387 ? -15.816 5.334 -1.704 1.00 71.75 387 VAL A O 1
ATOM 3091 N N . THR A 1 388 ? -17.341 5.087 -3.328 1.00 66.06 388 THR A N 1
ATOM 3092 C CA . THR A 1 388 ? -17.153 6.423 -3.904 1.00 66.06 388 THR A CA 1
ATOM 3093 C C . THR A 1 388 ? -17.697 7.526 -3.006 1.00 66.06 388 THR A C 1
ATOM 3095 O O . THR A 1 388 ? -17.060 8.567 -2.881 1.00 66.06 388 THR A O 1
ATOM 3098 N N . GLY A 1 389 ? -18.854 7.315 -2.378 1.00 69.44 389 GLY A N 1
ATOM 3099 C CA . GLY A 1 389 ? -19.485 8.317 -1.522 1.00 69.44 389 GLY A CA 1
ATOM 3100 C C . GLY A 1 389 ? -18.836 8.424 -0.143 1.00 69.44 389 GLY A C 1
ATOM 3101 O O . GLY A 1 389 ? -18.681 9.535 0.365 1.00 69.44 389 GLY A O 1
ATOM 3102 N N . PHE A 1 390 ? -18.347 7.313 0.421 1.00 74.38 390 PHE A N 1
ATOM 3103 C CA . PHE A 1 390 ? -17.648 7.332 1.707 1.00 74.38 390 PHE A CA 1
ATOM 3104 C C . PHE A 1 390 ? -16.361 8.170 1.651 1.00 74.38 390 PHE A C 1
ATOM 3106 O O . PHE A 1 390 ? -16.169 9.046 2.494 1.00 74.38 390 PHE A O 1
ATOM 3113 N N . TYR A 1 391 ? -15.518 7.962 0.628 1.00 62.53 391 TYR A N 1
ATOM 3114 C CA . TYR A 1 391 ? -14.263 8.710 0.453 1.00 62.53 391 TYR A CA 1
ATOM 3115 C C . TYR A 1 391 ? -14.421 10.055 -0.267 1.00 62.53 391 TYR A C 1
ATOM 3117 O O . TYR A 1 391 ? -13.607 10.950 -0.053 1.00 62.53 391 TYR A O 1
ATOM 3125 N N . GLY A 1 392 ? -15.430 10.207 -1.129 1.00 56.78 392 GLY A N 1
ATOM 3126 C CA . GLY A 1 392 ? -15.713 11.469 -1.821 1.00 56.78 392 GLY A CA 1
ATOM 3127 C C . GLY A 1 392 ? -16.479 12.486 -0.967 1.00 56.78 392 GLY A C 1
ATOM 3128 O O . GLY A 1 392 ? -16.512 13.667 -1.313 1.00 56.78 392 GLY A O 1
ATOM 3129 N N . GLY A 1 393 ? -17.108 12.035 0.124 1.00 61.81 393 GLY A N 1
ATOM 3130 C CA . GLY A 1 393 ? -17.879 12.857 1.055 1.00 61.81 393 GLY A CA 1
ATOM 3131 C C . GLY A 1 393 ? -17.061 13.436 2.215 1.00 61.81 393 GLY A C 1
ATOM 3132 O O . GLY A 1 393 ? -15.832 13.385 2.254 1.00 61.81 393 GLY A O 1
ATOM 3133 N N . ARG A 1 394 ? -17.759 14.009 3.204 1.00 67.31 394 ARG A N 1
ATOM 3134 C CA . ARG A 1 394 ? -17.133 14.512 4.436 1.00 67.31 394 ARG A CA 1
ATOM 3135 C C . ARG A 1 394 ? -16.854 13.336 5.367 1.00 67.31 394 ARG A C 1
ATOM 3137 O O . ARG A 1 394 ? -17.768 12.879 6.043 1.00 67.31 394 ARG A O 1
ATOM 3144 N N . SER A 1 395 ? -15.598 12.886 5.411 1.00 69.06 395 SER A N 1
ATOM 3145 C CA . SER A 1 395 ? -15.178 11.691 6.160 1.00 69.06 395 SER A CA 1
ATOM 3146 C C . SER A 1 395 ? -15.759 11.643 7.582 1.00 69.06 395 SER A C 1
ATOM 3148 O O . SER A 1 395 ? -16.533 10.744 7.881 1.00 69.06 395 SER A O 1
ATOM 3150 N N . SER A 1 396 ? -15.548 12.663 8.422 1.00 74.25 396 SER A N 1
ATOM 3151 C CA . SER A 1 396 ? -16.082 12.667 9.798 1.00 74.25 396 SER A CA 1
ATOM 3152 C C . SER A 1 396 ? -17.605 12.488 9.882 1.00 74.25 396 SER A C 1
ATOM 3154 O O . SER A 1 396 ? -18.086 11.743 10.729 1.00 74.25 396 SER A O 1
ATOM 3156 N N . VAL A 1 397 ? -18.365 13.109 8.975 1.00 79.06 397 VAL A N 1
ATOM 3157 C CA . VAL A 1 397 ? -19.832 12.988 8.923 1.00 79.06 397 VAL A CA 1
ATOM 3158 C C . VAL A 1 397 ? -20.249 11.578 8.518 1.00 79.06 397 VAL A C 1
ATOM 3160 O O . VAL A 1 397 ? -21.165 11.018 9.120 1.00 79.06 397 VAL A O 1
ATOM 3163 N N . ASN A 1 398 ? -19.565 10.990 7.535 1.00 84.12 398 ASN A N 1
ATOM 3164 C CA . ASN A 1 398 ? -19.841 9.632 7.073 1.00 84.12 398 ASN A CA 1
ATOM 3165 C C . ASN A 1 398 ? -19.583 8.609 8.185 1.00 84.12 398 ASN A C 1
ATOM 3167 O O . ASN A 1 398 ? -20.430 7.748 8.409 1.00 84.12 398 ASN A O 1
ATOM 3171 N N . TYR A 1 399 ? -18.480 8.736 8.928 1.00 84.81 399 TYR A N 1
ATOM 3172 C CA . TYR A 1 399 ? -18.182 7.875 10.080 1.00 84.81 399 TYR A CA 1
ATOM 3173 C C . TYR A 1 399 ? -19.279 7.964 11.152 1.00 84.81 399 TYR A C 1
ATOM 3175 O O . TYR A 1 399 ? -19.832 6.944 11.552 1.00 84.81 399 TYR A O 1
ATOM 3183 N N . THR A 1 400 ? -19.652 9.174 11.582 1.00 85.31 400 THR A N 1
ATOM 3184 C CA . THR A 1 400 ? -20.679 9.354 12.625 1.00 85.31 400 THR A CA 1
ATOM 3185 C C . THR A 1 400 ? -22.056 8.861 12.166 1.00 85.31 400 THR A C 1
ATOM 3187 O O . THR A 1 400 ? -22.746 8.160 12.902 1.00 85.31 400 THR A O 1
ATOM 3190 N N . THR A 1 401 ? -22.451 9.175 10.933 1.00 87.25 401 THR A N 1
ATOM 3191 C CA . THR A 1 401 ? -23.768 8.802 10.396 1.00 87.25 401 THR A CA 1
ATOM 3192 C C . THR A 1 401 ? -23.894 7.291 10.209 1.00 87.25 401 THR A C 1
ATOM 3194 O O . THR A 1 401 ? -24.874 6.692 10.652 1.00 87.25 401 THR A O 1
ATOM 3197 N N . THR A 1 402 ? -22.889 6.656 9.596 1.00 90.06 402 THR A N 1
ATOM 3198 C CA . THR A 1 402 ? -22.882 5.196 9.405 1.00 90.06 402 THR A CA 1
ATOM 3199 C C . THR A 1 402 ? -22.777 4.461 10.736 1.00 90.06 402 THR A C 1
ATOM 3201 O O . THR A 1 402 ? -23.470 3.465 10.917 1.00 90.06 402 THR A O 1
ATOM 3204 N N . GLY A 1 403 ? -22.000 4.984 11.690 1.00 91.12 403 GLY A N 1
ATOM 3205 C CA . GLY A 1 403 ? -21.911 4.447 13.045 1.00 91.12 403 GLY A CA 1
ATOM 3206 C C . GLY A 1 403 ? -23.250 4.427 13.768 1.00 91.12 403 GLY A C 1
ATOM 3207 O O . GLY A 1 403 ? -23.665 3.393 14.280 1.00 91.12 403 GLY A O 1
ATOM 3208 N N . SER A 1 404 ? -23.973 5.546 13.751 1.00 89.44 404 SER A N 1
ATOM 3209 C CA . SER A 1 404 ? -25.292 5.627 14.382 1.00 89.44 404 SER A CA 1
ATOM 3210 C C . SER A 1 404 ? -26.321 4.710 13.705 1.00 89.44 404 SER A C 1
ATOM 3212 O O . SER A 1 404 ? -27.082 4.015 14.379 1.00 89.44 404 SER A O 1
ATOM 3214 N N . PHE A 1 405 ? -26.306 4.632 12.370 1.00 91.06 405 PHE A N 1
ATOM 3215 C CA . PHE A 1 405 ? -27.187 3.724 11.634 1.00 91.06 405 PHE A CA 1
ATOM 3216 C C . PHE A 1 405 ? -26.895 2.252 11.938 1.00 91.06 405 PHE A C 1
ATOM 3218 O O . PHE A 1 405 ? -27.823 1.483 12.176 1.00 91.06 405 PHE A O 1
ATOM 3225 N N . VAL A 1 406 ? -25.621 1.851 11.970 1.00 93.50 406 VAL A N 1
ATOM 3226 C CA . VAL A 1 406 ? -25.237 0.476 12.315 1.00 93.50 406 VAL A CA 1
ATOM 3227 C C . VAL A 1 406 ? -25.597 0.146 13.762 1.00 93.50 406 VAL A C 1
ATOM 3229 O O . VAL A 1 406 ? -26.116 -0.940 14.003 1.00 93.50 406 VAL A O 1
ATOM 3232 N N . ASN A 1 407 ? -25.409 1.078 14.698 1.00 91.88 407 ASN A N 1
ATOM 3233 C CA . ASN A 1 407 ? -25.828 0.896 16.088 1.00 91.88 407 ASN A CA 1
ATOM 3234 C C . ASN A 1 407 ? -27.333 0.591 16.183 1.00 91.88 407 ASN A C 1
ATOM 3236 O O . ASN A 1 407 ? -27.748 -0.372 16.817 1.00 91.88 407 ASN A O 1
ATOM 3240 N N . TRP A 1 408 ? -28.156 1.339 15.445 1.00 90.75 408 TRP A N 1
ATOM 3241 C CA . TRP A 1 408 ? -29.591 1.070 15.342 1.00 90.75 408 TRP A CA 1
ATOM 3242 C C . TRP A 1 408 ? -29.945 -0.264 14.704 1.00 90.75 408 TRP A C 1
ATOM 3244 O O . TRP A 1 408 ? -30.864 -0.928 15.177 1.00 90.75 408 TRP A O 1
ATOM 3254 N N . LEU A 1 409 ? -29.204 -0.700 13.689 1.00 92.81 409 LEU A N 1
ATOM 3255 C CA . LEU A 1 409 ? -29.413 -2.031 13.133 1.00 92.81 409 LEU A CA 1
ATOM 3256 C C . LEU A 1 409 ? -29.108 -3.141 14.148 1.00 92.81 409 LEU A C 1
ATOM 3258 O O . LEU A 1 409 ? -29.828 -4.135 14.174 1.00 92.81 409 LEU A O 1
ATOM 3262 N N . LEU A 1 410 ? -28.063 -2.982 14.963 1.00 93.06 410 LEU A N 1
ATOM 3263 C CA . LEU A 1 410 ? -27.690 -3.959 15.989 1.00 93.06 410 LEU A CA 1
ATOM 3264 C C . LEU A 1 410 ? -28.682 -3.994 17.161 1.00 93.06 410 LEU A C 1
ATOM 3266 O O . LEU A 1 410 ? -28.907 -5.067 17.714 1.00 93.06 410 LEU A O 1
ATOM 3270 N N . ASP A 1 411 ? -29.284 -2.853 17.506 1.00 91.44 411 ASP A N 1
ATOM 3271 C CA . ASP A 1 411 ? -30.265 -2.755 18.594 1.00 91.44 411 ASP A CA 1
ATOM 3272 C C . ASP A 1 411 ? -31.641 -3.325 18.203 1.00 91.44 411 ASP A C 1
ATOM 3274 O O . ASP A 1 411 ? -32.282 -4.015 18.995 1.00 91.44 411 ASP A O 1
ATOM 3278 N N . GLU A 1 412 ? -32.111 -3.042 16.983 1.00 90.75 412 GLU A N 1
ATOM 3279 C CA . GLU A 1 412 ? -33.482 -3.372 16.562 1.00 90.75 412 GLU A CA 1
ATOM 3280 C C . GLU A 1 412 ? -33.615 -4.736 15.872 1.00 90.75 412 GLU A C 1
ATOM 3282 O O . GLU A 1 412 ? -34.710 -5.303 15.815 1.00 90.75 412 GLU A O 1
ATOM 3287 N N . TYR A 1 413 ? -32.527 -5.270 15.309 1.00 92.12 413 TYR A N 1
ATOM 3288 C CA . TYR A 1 413 ? -32.571 -6.479 14.489 1.00 92.12 413 TYR A CA 1
ATOM 3289 C C . TYR A 1 413 ? -31.623 -7.565 15.007 1.00 92.12 413 TYR A C 1
ATOM 3291 O O . TYR A 1 413 ? -30.589 -7.273 15.603 1.00 92.12 413 TYR A O 1
ATOM 3299 N N . PRO A 1 414 ? -31.912 -8.853 14.728 1.00 93.56 414 PRO A N 1
ATOM 3300 C CA . PRO A 1 414 ? -31.006 -9.935 15.089 1.00 93.56 414 PRO A CA 1
ATOM 3301 C C . PRO A 1 414 ? -29.627 -9.762 14.446 1.00 93.56 414 PRO A C 1
ATOM 3303 O O . PRO A 1 414 ? -29.526 -9.542 13.234 1.00 93.56 414 PRO A O 1
ATOM 3306 N N . VAL A 1 415 ? -28.574 -9.982 15.236 1.00 95.06 415 VAL A N 1
ATOM 3307 C CA . VAL A 1 415 ? -27.169 -9.851 14.812 1.00 95.06 415 VAL A CA 1
ATOM 3308 C C . VAL A 1 415 ? -26.827 -10.666 13.557 1.00 95.06 415 VAL A C 1
ATOM 3310 O O . VAL A 1 415 ? -26.015 -10.241 12.740 1.00 95.06 415 VAL A O 1
ATOM 3313 N N . ASP A 1 416 ? -27.491 -11.802 13.331 1.00 95.38 416 ASP A N 1
ATOM 3314 C CA . ASP A 1 416 ? -27.315 -12.628 12.128 1.00 95.38 416 ASP A CA 1
ATOM 3315 C C . ASP A 1 416 ? -27.649 -11.886 10.832 1.00 95.38 416 ASP A C 1
ATOM 3317 O O . ASP A 1 416 ? -26.940 -12.031 9.831 1.00 95.38 416 ASP A O 1
ATOM 3321 N N . SER A 1 417 ? -28.684 -11.044 10.864 1.00 95.25 417 SER A N 1
ATOM 3322 C CA . SER A 1 417 ? -29.069 -10.203 9.725 1.00 95.25 417 SER A CA 1
ATOM 3323 C C . SER A 1 417 ? -27.961 -9.201 9.413 1.00 95.25 417 SER A C 1
ATOM 3325 O O . SER A 1 417 ? -27.600 -9.004 8.249 1.00 95.25 417 SER A O 1
ATOM 3327 N N . PHE A 1 418 ? -27.360 -8.625 10.459 1.00 96.19 418 PHE A N 1
ATOM 3328 C CA . PHE A 1 418 ? -26.230 -7.717 10.318 1.00 96.19 418 PHE A CA 1
ATOM 3329 C C . PHE A 1 418 ? -24.986 -8.423 9.775 1.00 96.19 418 PHE A C 1
ATOM 3331 O O . PHE A 1 418 ? -24.380 -7.932 8.821 1.00 96.19 418 PHE A O 1
ATOM 3338 N N . ARG A 1 419 ? -24.622 -9.596 10.308 1.00 96.56 419 ARG A N 1
ATOM 3339 C CA . ARG A 1 419 ? -23.460 -10.367 9.828 1.00 96.56 419 ARG A CA 1
ATOM 3340 C C . ARG A 1 419 ? -23.586 -10.717 8.347 1.00 96.56 419 ARG A C 1
ATOM 3342 O O . ARG A 1 419 ? -22.618 -10.584 7.598 1.00 96.56 419 ARG A O 1
ATOM 3349 N N . GLU A 1 420 ? -24.779 -11.092 7.890 1.00 96.06 420 GLU A N 1
ATOM 3350 C CA . GLU A 1 420 ? -25.032 -11.364 6.472 1.00 96.06 420 GLU A CA 1
ATOM 3351 C C . GLU A 1 420 ? -24.955 -10.092 5.608 1.00 96.06 420 GLU A C 1
ATOM 3353 O O . GLU A 1 420 ? -24.366 -10.114 4.516 1.00 96.06 420 GLU A O 1
ATOM 3358 N N . ALA A 1 421 ? -25.479 -8.965 6.103 1.00 95.69 421 ALA A N 1
ATOM 3359 C CA . ALA A 1 421 ? -25.360 -7.671 5.435 1.00 95.69 421 ALA A CA 1
ATOM 3360 C C . ALA A 1 421 ? -23.893 -7.237 5.315 1.00 95.69 421 ALA A C 1
ATOM 3362 O O . ALA A 1 421 ? -23.465 -6.835 4.232 1.00 95.69 421 ALA A O 1
ATOM 3363 N N . TYR A 1 422 ? -23.105 -7.395 6.380 1.00 96.31 422 TYR A N 1
ATOM 3364 C CA . TYR A 1 422 ? -21.670 -7.126 6.401 1.00 96.31 422 TYR A CA 1
ATOM 3365 C C . TYR A 1 422 ? -20.922 -8.012 5.400 1.00 96.31 422 TYR A C 1
ATOM 3367 O O . TYR A 1 422 ? -20.192 -7.516 4.546 1.00 96.31 422 TYR A O 1
ATOM 3375 N N . ARG A 1 423 ? -21.164 -9.325 5.417 1.00 96.00 423 ARG A N 1
ATOM 3376 C CA . ARG A 1 423 ? -20.513 -10.284 4.514 1.00 96.00 423 ARG A CA 1
ATOM 3377 C C . ARG A 1 423 ? -20.775 -9.999 3.035 1.00 96.00 423 ARG A C 1
ATOM 3379 O O . ARG A 1 423 ? -19.903 -10.212 2.188 1.00 96.00 423 ARG A O 1
ATOM 3386 N N . THR A 1 424 ? -22.000 -9.597 2.702 1.00 94.50 424 THR A N 1
ATOM 3387 C CA . THR A 1 424 ? -22.456 -9.461 1.308 1.00 94.50 424 THR A CA 1
ATOM 3388 C C . THR A 1 424 ? -22.432 -8.031 0.782 1.00 94.50 424 THR A C 1
ATOM 3390 O O . THR A 1 424 ? -22.447 -7.850 -0.437 1.00 94.50 424 THR A O 1
ATOM 3393 N N . GLY A 1 425 ? -22.407 -7.032 1.664 1.00 91.94 425 GLY A N 1
ATOM 3394 C CA . GLY A 1 425 ? -22.621 -5.625 1.329 1.00 91.94 425 GLY A CA 1
ATOM 3395 C C . GLY A 1 425 ? -24.056 -5.302 0.890 1.00 91.94 425 GLY A C 1
ATOM 3396 O O . GLY A 1 425 ? -24.268 -4.278 0.248 1.00 91.94 425 GLY A O 1
ATOM 3397 N N . ARG A 1 426 ? -25.042 -6.175 1.158 1.00 91.12 426 ARG A N 1
ATOM 3398 C CA . ARG A 1 426 ? -26.426 -6.039 0.660 1.00 91.12 426 ARG A CA 1
ATOM 3399 C C . ARG A 1 426 ? -27.419 -5.769 1.788 1.00 91.12 426 ARG A C 1
ATOM 3401 O O . ARG A 1 426 ? -28.177 -6.665 2.155 1.00 91.12 426 ARG A O 1
ATOM 3408 N N . ILE A 1 427 ? -27.437 -4.538 2.298 1.00 90.88 427 ILE A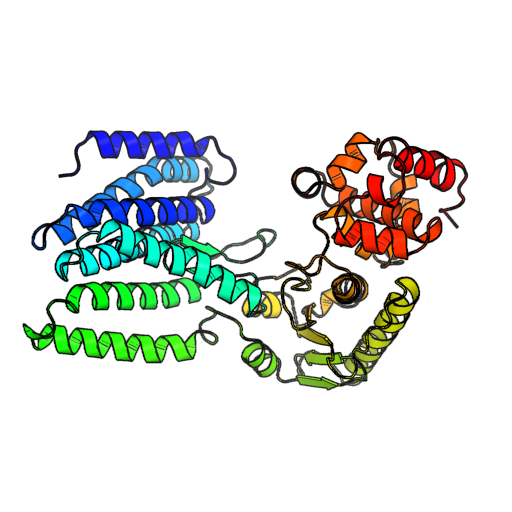 N 1
ATOM 3409 C CA . ILE A 1 427 ? -28.301 -4.118 3.417 1.00 90.88 427 ILE A CA 1
ATOM 3410 C C . ILE A 1 427 ? -29.778 -4.421 3.115 1.00 90.88 427 ILE A C 1
ATOM 3412 O O . ILE A 1 427 ? -30.387 -5.227 3.813 1.00 90.88 427 ILE A O 1
ATOM 3416 N N . GLU A 1 428 ? -30.330 -3.892 2.021 1.00 90.25 428 GLU A N 1
ATOM 3417 C CA . GLU A 1 428 ? -31.769 -4.013 1.723 1.00 90.25 428 GLU A CA 1
ATOM 3418 C C . GLU A 1 428 ? -32.266 -5.458 1.648 1.00 90.25 428 GLU A C 1
ATOM 3420 O O . GLU A 1 428 ? -33.349 -5.795 2.120 1.00 90.25 428 GLU A O 1
ATOM 3425 N N . ARG A 1 429 ? -31.441 -6.344 1.079 1.00 90.69 429 ARG A N 1
ATOM 3426 C CA . ARG A 1 429 ? -31.775 -7.763 0.949 1.00 90.69 429 ARG A CA 1
ATOM 3427 C C . ARG A 1 429 ? -31.837 -8.460 2.307 1.00 90.69 429 ARG A C 1
ATOM 3429 O O . ARG A 1 429 ? -32.650 -9.363 2.467 1.00 90.69 429 ARG A O 1
ATOM 3436 N N . CYS A 1 430 ? -30.965 -8.085 3.240 1.00 92.44 430 CYS A N 1
ATOM 3437 C CA . CYS A 1 430 ? -30.862 -8.743 4.543 1.00 92.44 430 CYS A CA 1
ATOM 3438 C C . CYS A 1 430 ? -31.949 -8.270 5.513 1.00 92.44 430 CYS A C 1
ATOM 3440 O O . CYS A 1 430 ? -32.411 -9.063 6.324 1.00 92.44 430 CYS A O 1
ATOM 3442 N N . TYR A 1 431 ? -32.397 -7.018 5.383 1.00 90.94 431 TYR A N 1
ATOM 3443 C CA . TYR A 1 431 ? -33.456 -6.437 6.219 1.00 90.94 431 TYR A CA 1
ATOM 3444 C C . TYR A 1 431 ? -34.839 -6.414 5.545 1.00 90.94 431 TYR A C 1
ATOM 3446 O O . TYR A 1 431 ? -35.810 -5.950 6.138 1.00 90.94 431 TYR A O 1
ATOM 3454 N N . GLY A 1 432 ? -34.947 -6.881 4.294 1.00 88.00 432 GLY A N 1
ATOM 3455 C CA . GLY A 1 432 ? -36.205 -6.924 3.536 1.00 88.00 432 GLY A CA 1
ATOM 3456 C C . GLY A 1 432 ? -36.849 -5.552 3.299 1.00 88.00 432 GLY A C 1
ATOM 3457 O O . GLY A 1 432 ? -38.037 -5.483 2.996 1.00 88.00 432 GLY A O 1
ATOM 3458 N N . THR A 1 433 ? -36.080 -4.475 3.461 1.00 86.25 433 THR A N 1
ATOM 3459 C CA . THR A 1 433 ? -36.550 -3.086 3.516 1.00 86.25 433 THR A CA 1
ATOM 3460 C C . THR A 1 433 ? -35.572 -2.198 2.751 1.00 86.25 433 THR A C 1
ATOM 3462 O O . THR A 1 433 ? -34.365 -2.422 2.823 1.00 86.25 433 THR A O 1
ATOM 3465 N N . SER A 1 434 ? -36.068 -1.206 2.008 1.00 86.25 434 SER A N 1
ATOM 3466 C CA . SER A 1 434 ? -35.212 -0.321 1.210 1.00 86.25 434 SER A CA 1
ATOM 3467 C C . SER A 1 434 ? -34.416 0.673 2.063 1.00 86.25 434 SER A C 1
ATOM 3469 O O . SER A 1 434 ? -34.813 1.032 3.179 1.00 86.25 434 SER A O 1
ATOM 3471 N N . MET A 1 435 ? -33.324 1.184 1.494 1.00 81.69 435 MET A N 1
ATOM 3472 C CA . MET A 1 435 ? -32.532 2.283 2.057 1.00 81.69 435 MET A CA 1
ATOM 3473 C C . MET A 1 435 ? -33.279 3.627 2.066 1.00 81.69 435 MET A C 1
ATOM 3475 O O . MET A 1 435 ? -32.810 4.575 2.685 1.00 81.69 435 MET A O 1
ATOM 3479 N N . GLU A 1 436 ? -34.471 3.714 1.470 1.00 81.19 436 GLU A N 1
ATOM 3480 C CA . GLU A 1 436 ? -35.375 4.857 1.650 1.00 81.19 436 GLU A CA 1
ATOM 3481 C C . GLU A 1 436 ? -36.124 4.799 2.989 1.00 81.19 436 GLU A C 1
ATOM 3483 O O . GLU A 1 436 ? -36.374 5.828 3.618 1.00 81.19 436 GLU A O 1
ATOM 3488 N N . VAL A 1 437 ? -36.478 3.593 3.442 1.00 82.44 437 VAL A N 1
ATOM 3489 C CA . VAL A 1 437 ? -37.343 3.385 4.611 1.00 82.44 437 VAL A CA 1
ATOM 3490 C C . VAL A 1 437 ? -36.529 3.214 5.893 1.00 82.44 437 VAL A C 1
ATOM 3492 O O . VAL A 1 437 ? -36.915 3.754 6.930 1.00 82.44 437 VAL A O 1
ATOM 3495 N N . LEU A 1 438 ? -35.390 2.514 5.844 1.00 82.38 438 LEU A N 1
ATOM 3496 C CA . LEU A 1 438 ? -34.566 2.256 7.035 1.00 82.38 438 LEU A CA 1
ATOM 3497 C C . LEU A 1 438 ? -34.044 3.549 7.702 1.00 82.38 438 LEU A C 1
ATOM 3499 O O . LEU A 1 438 ? -34.231 3.698 8.911 1.00 82.38 438 LEU A O 1
ATOM 3503 N N . PRO A 1 439 ? -33.460 4.526 6.976 1.00 80.94 439 PRO A N 1
ATOM 3504 C CA . PRO A 1 439 ? -33.000 5.772 7.592 1.00 80.94 439 PRO A CA 1
ATOM 3505 C C . PRO A 1 439 ? -34.161 6.627 8.108 1.00 80.94 439 PRO A C 1
ATOM 3507 O O . PRO A 1 439 ? -34.041 7.266 9.151 1.00 80.94 439 PRO A O 1
ATOM 3510 N N . ALA A 1 440 ? -35.313 6.605 7.429 1.00 79.56 440 ALA A N 1
ATOM 3511 C CA . ALA A 1 440 ? -36.509 7.301 7.896 1.00 79.56 440 ALA A CA 1
ATOM 3512 C C . ALA A 1 440 ? -37.040 6.708 9.214 1.00 79.56 440 ALA A C 1
ATOM 3514 O O . ALA A 1 440 ? -37.436 7.460 10.106 1.00 79.56 440 ALA A O 1
ATOM 3515 N N . ALA A 1 441 ? -36.999 5.379 9.368 1.00 80.81 441 ALA A N 1
ATOM 3516 C CA . ALA A 1 441 ? -37.360 4.694 10.608 1.00 80.81 441 ALA A CA 1
ATOM 3517 C C . ALA A 1 441 ? -36.396 5.034 11.757 1.00 80.81 441 ALA A C 1
ATOM 3519 O O . ALA A 1 441 ? -36.853 5.344 12.859 1.00 80.81 441 ALA A O 1
ATOM 3520 N N . LEU A 1 442 ? -35.085 5.072 11.490 1.00 81.06 442 LEU A N 1
ATOM 3521 C CA . LEU A 1 442 ? -34.078 5.557 12.440 1.00 81.06 442 LEU A CA 1
ATOM 3522 C C . LEU A 1 442 ? -34.398 6.987 12.907 1.00 81.06 442 LEU A C 1
ATOM 3524 O O . LEU A 1 442 ? -34.460 7.247 14.107 1.00 81.06 442 LEU A O 1
ATOM 3528 N N . VAL A 1 443 ? -34.636 7.913 11.973 1.00 77.62 443 VAL A N 1
ATOM 3529 C CA . VAL A 1 443 ? -34.904 9.320 12.306 1.00 77.62 443 VAL A CA 1
ATOM 3530 C C . VAL A 1 443 ? -36.207 9.466 13.092 1.00 77.62 443 VAL A C 1
ATOM 3532 O O . VAL A 1 443 ? -36.220 10.117 14.138 1.00 77.62 443 VAL A O 1
ATOM 3535 N N . GLY A 1 444 ? -37.292 8.853 12.615 1.00 70.75 444 GLY A N 1
ATOM 3536 C CA . GLY A 1 444 ? -38.616 8.945 13.233 1.00 70.75 444 GLY A CA 1
ATOM 3537 C C . GLY A 1 444 ? -38.724 8.228 14.580 1.00 70.75 444 GLY A C 1
ATOM 3538 O O . GLY A 1 444 ? -39.487 8.664 15.437 1.00 70.75 444 GLY A O 1
ATOM 3539 N N . GLY A 1 445 ? -37.960 7.153 14.784 1.00 71.00 445 GLY A N 1
ATOM 3540 C CA . GLY A 1 445 ? -37.927 6.392 16.030 1.00 71.00 445 GLY A CA 1
ATOM 3541 C C . GLY A 1 445 ? -36.892 6.924 17.019 1.00 71.00 445 GLY A C 1
ATOM 3542 O O . GLY A 1 445 ? -37.248 7.405 18.091 1.00 71.00 445 GLY A O 1
ATOM 3543 N N . ARG A 1 446 ? -35.610 6.852 16.651 1.00 76.62 446 ARG A N 1
ATOM 3544 C CA . ARG A 1 446 ? -34.465 7.018 17.559 1.00 76.62 446 ARG A CA 1
ATOM 3545 C C . ARG A 1 446 ? -34.139 8.477 17.871 1.00 76.62 446 ARG A C 1
ATOM 3547 O O . ARG A 1 446 ? -33.875 8.804 19.028 1.00 76.62 446 ARG A O 1
ATOM 3554 N N . TYR A 1 447 ? -34.181 9.356 16.866 1.00 77.19 447 TYR A N 1
ATOM 3555 C CA . TYR A 1 447 ? -33.835 10.775 17.045 1.00 77.19 447 TYR A CA 1
ATOM 3556 C C . TYR A 1 447 ? -35.044 11.650 17.377 1.00 77.19 447 TYR A C 1
ATOM 3558 O O . TYR A 1 447 ? -34.948 12.513 18.247 1.00 77.19 447 TYR A O 1
ATOM 3566 N N . ALA A 1 448 ? -36.182 11.445 16.707 1.00 67.69 448 ALA A N 1
ATOM 3567 C CA . AL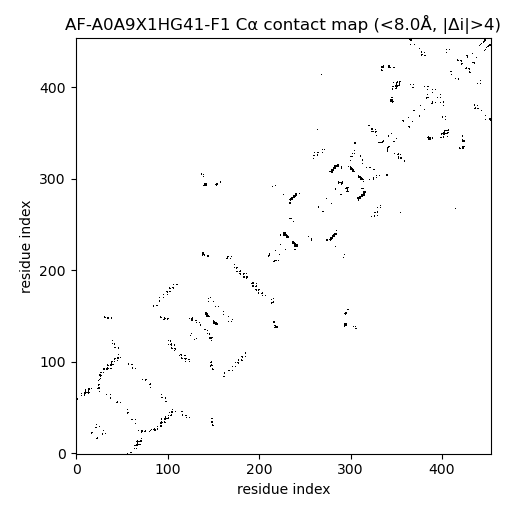A A 1 448 ? -37.368 12.281 16.898 1.00 67.69 448 ALA A CA 1
ATOM 3568 C C . ALA A 1 448 ? -38.099 11.995 18.221 1.00 67.69 448 ALA A C 1
ATOM 3570 O O . ALA A 1 448 ? -38.576 12.935 18.853 1.00 67.69 448 ALA A O 1
ATOM 3571 N N . ASN A 1 449 ? -38.140 10.733 18.671 1.00 64.19 449 ASN A N 1
ATOM 3572 C CA . ASN A 1 449 ? -38.786 10.358 19.939 1.00 64.19 449 ASN A CA 1
ATOM 3573 C C . ASN A 1 449 ? -37.805 10.281 21.125 1.00 64.19 449 ASN A C 1
ATOM 3575 O O . ASN A 1 449 ? -38.226 10.006 22.245 1.00 64.19 449 ASN A O 1
ATOM 3579 N N . GLY A 1 450 ? -36.508 10.519 20.893 1.00 58.47 450 GLY A N 1
ATOM 3580 C CA . GLY A 1 450 ? -35.473 10.577 21.929 1.00 58.47 450 GLY A CA 1
ATOM 3581 C C . GLY A 1 450 ? -35.056 9.235 22.545 1.00 58.47 450 GLY A C 1
ATOM 3582 O O . GLY A 1 450 ? -34.304 9.243 23.516 1.00 58.47 450 GLY A O 1
ATOM 3583 N N . SER A 1 451 ? -35.497 8.093 22.005 1.00 57.53 451 SER A N 1
ATOM 3584 C CA . SER A 1 451 ? -35.191 6.767 22.566 1.00 57.53 451 SER A CA 1
ATOM 3585 C C . SER A 1 451 ? -33.711 6.376 22.481 1.00 57.53 451 SER A C 1
ATOM 3587 O O . SER A 1 451 ? -33.264 5.576 23.293 1.00 57.53 451 SER A O 1
ATOM 3589 N N . GLY A 1 452 ? -32.942 6.950 21.547 1.00 53.50 452 GLY A N 1
ATOM 3590 C CA . GLY A 1 452 ? -31.496 6.706 21.418 1.00 53.50 452 GLY A CA 1
ATOM 3591 C C . GLY A 1 452 ? -30.594 7.766 22.053 1.00 53.50 452 GLY A C 1
ATOM 3592 O O . GLY A 1 452 ? -29.401 7.786 21.767 1.00 53.50 452 GLY A O 1
ATOM 3593 N N . LEU A 1 453 ? -31.145 8.695 22.844 1.00 55.34 453 LEU A N 1
ATOM 3594 C CA . LEU A 1 453 ? -30.374 9.766 23.497 1.00 55.34 453 LEU A CA 1
ATOM 3595 C C . LEU A 1 453 ? -30.057 9.482 24.976 1.00 55.34 453 LEU A C 1
ATOM 3597 O O . LEU A 1 453 ? -29.388 10.315 25.597 1.00 55.34 453 LEU A O 1
ATOM 3601 N N . ALA A 1 454 ? -30.558 8.361 25.511 1.00 47.50 454 ALA A N 1
ATOM 3602 C CA . ALA A 1 454 ? -30.434 7.938 26.907 1.00 47.50 454 ALA A CA 1
ATOM 3603 C C . ALA A 1 454 ? -29.180 7.096 27.168 1.00 47.50 454 ALA A C 1
ATOM 3605 O O . ALA A 1 454 ? -28.837 6.265 26.297 1.00 47.50 454 ALA A O 1
#